Protein AF-0000000078999888 (afdb_homodimer)

Secondary structure (DSSP, 8-state):
---PPEEEEEE-S-HHHHHHHHHHHHHSTTEEEEEEESSHHHHHHHHHHH--SEEEE-SEETTEEGGGGGGSHHHHTTT-EEEEEES--BHHHHHHHHHTT-SEEEESS--HHHHHHHHHHHHHHHHHHHH-SB--HHHHHHHHHHHH--------STT--HHHHHHHHHHHHHTTT-EEEHHHHHHHH---HHHHHHHHHHHHHTTSEEEEEE--SSS--EEEEEEPP--/---PPEEEEEE-S-HHHHHHHHHHHHHSTTEEEEEEESSHHHHHHHHHHH--SEEEE-SEETTEEGGGGGGSHHHHTTT-EEEEEES--BHHHHHHHHHTT-SEEEESS--HHHHHHHHHHHHHHHHHHHH-SB--HHHHHHHHHHHH--------STT--HHHHHHHHHHHHHTTT-EEEHHHHHHHH---HHHHHHHHHHHHHTTSEEEEEE--SSS--EEEEEEPP--

Radius of gyration: 27.29 Å; Cα contacts (8 Å, |Δi|>4): 778; chains: 2; bounding box: 51×102×69 Å

Sequence (462 aa):
MSPEMTDVLIVEDENQLAALHAEMVKQHPHLRLVGMAATLADAERQIREKRPHLVLLDNYLPDGKGITLTESLTLKNSACSVIFITAASDMDTCSQAIRNGAFDYLLKPVSWKRLSHSLERFVQFREQQRVWKIVDQQNVDSLYQLQARSFRPDSGAKGIEENTLTLVQRLFVESREQIFSVDDVVSATGLSKTTTRRYLEHCVESGFLTVEMLYGKIGHPRRLYRRAEEAMSPEMTDVLIVEDENQLAALHAEMVKQHPHLRLVGMAATLADAERQIREKRPHLVLLDNYLPDGKGITLTESLTLKNSACSVIFITAASDMDTCSQAIRNGAFDYLLKPVSWKRLSHSLERFVQFREQQRVWKIVDQQNVDSLYQLQARSFRPDSGAKGIEENTLTLVQRLFVESREQIFSVDDVVSATGLSKTTTRRYLEHCVESGFLTVEMLYGKIGHPRRLYRRAEEA

Organism: Cronobacter sakazakii (strain ATCC BAA-894) (NCBI:txid290339)

Structure (mmCIF, N/CA/C/O backbone):
data_AF-0000000078999888-model_v1
#
loop_
_entity.id
_entity.type
_entity.pdbx_description
1 polymer 'Transcriptional regulatory protein'
#
loop_
_atom_site.group_PDB
_atom_site.id
_atom_site.type_symbol
_atom_site.label_atom_id
_atom_site.label_alt_id
_atom_site.label_comp_id
_atom_site.label_asym_id
_atom_site.label_entity_id
_atom_site.label_seq_id
_atom_site.pdbx_PDB_ins_code
_atom_site.Cartn_x
_atom_site.Cartn_y
_atom_site.Cartn_z
_atom_site.occupancy
_atom_site.B_iso_or_equiv
_atom_site.auth_seq_id
_atom_site.auth_comp_id
_atom_site.auth_asym_id
_atom_site.auth_atom_id
_atom_site.pdbx_PDB_model_num
ATOM 1 N N . MET A 1 1 ? 25.75 -3.992 -9.25 1 45.53 1 MET A N 1
ATOM 2 C CA . MET A 1 1 ? 25.594 -4.988 -8.188 1 45.53 1 MET A CA 1
ATOM 3 C C . MET A 1 1 ? 24.688 -6.129 -8.648 1 45.53 1 MET A C 1
ATOM 5 O O . MET A 1 1 ? 23.781 -5.922 -9.461 1 45.53 1 MET A O 1
ATOM 9 N N . SER A 1 2 ? 25.062 -7.266 -8.688 1 52.34 2 SER A N 1
ATOM 10 C CA . SER A 1 2 ? 24.344 -8.422 -9.219 1 52.34 2 SER A CA 1
ATOM 11 C C . SER A 1 2 ? 22.922 -8.5 -8.641 1 52.34 2 SER A C 1
ATOM 13 O O . SER A 1 2 ? 22.719 -8.258 -7.453 1 52.34 2 SER A O 1
ATOM 15 N N . PRO A 1 3 ? 21.906 -8.43 -9.508 1 62.25 3 PRO A N 1
ATOM 16 C CA . PRO A 1 3 ? 20.547 -8.5 -8.984 1 62.25 3 PRO A CA 1
ATOM 17 C C . PRO A 1 3 ? 20.344 -9.641 -7.988 1 62.25 3 PRO A C 1
ATOM 19 O O . PRO A 1 3 ? 20.812 -10.758 -8.219 1 62.25 3 PRO A O 1
ATOM 22 N N . GLU A 1 4 ? 20.281 -9.32 -6.75 1 80.06 4 GLU A N 1
ATOM 23 C CA . GLU A 1 4 ? 20.094 -10.328 -5.711 1 80.06 4 GLU A CA 1
ATOM 24 C C . GLU A 1 4 ? 18.766 -11.07 -5.895 1 80.06 4 GLU A C 1
ATOM 26 O O . GLU A 1 4 ? 17.781 -10.492 -6.379 1 80.06 4 GLU A O 1
ATOM 31 N N . MET A 1 5 ? 18.891 -12.391 -5.785 1 91.31 5 MET A N 1
ATOM 32 C CA . MET A 1 5 ? 17.719 -13.242 -5.902 1 91.31 5 MET A CA 1
ATOM 33 C C . MET A 1 5 ? 16.688 -12.914 -4.82 1 91.31 5 MET A C 1
ATOM 35 O O . MET A 1 5 ? 17.062 -12.523 -3.709 1 91.31 5 MET A O 1
ATOM 39 N N . THR A 1 6 ? 15.492 -12.938 -5.195 1 95.69 6 THR A N 1
ATOM 40 C CA . THR A 1 6 ? 14.383 -12.773 -4.27 1 95.69 6 THR A CA 1
ATOM 41 C C . THR A 1 6 ? 13.797 -14.125 -3.881 1 95.69 6 THR A C 1
ATOM 43 O O . THR A 1 6 ? 13.32 -14.875 -4.738 1 95.69 6 THR A O 1
ATOM 46 N N . ASP A 1 7 ? 13.891 -14.414 -2.619 1 97.25 7 ASP A N 1
ATOM 47 C CA . ASP A 1 7 ? 13.383 -15.688 -2.113 1 97.25 7 ASP A CA 1
ATOM 48 C C . ASP A 1 7 ? 11.867 -15.648 -1.95 1 97.25 7 ASP A C 1
ATOM 50 O O . ASP A 1 7 ? 11.328 -14.758 -1.28 1 97.25 7 ASP A O 1
ATOM 54 N N . VAL A 1 8 ? 11.195 -16.703 -2.543 1 98.25 8 VAL A N 1
ATOM 55 C CA . VAL A 1 8 ? 9.734 -16.734 -2.555 1 98.25 8 VAL A CA 1
ATOM 56 C C . VAL A 1 8 ? 9.227 -18.016 -1.897 1 98.25 8 VAL A C 1
ATOM 58 O O . VAL A 1 8 ? 9.75 -19.094 -2.16 1 98.25 8 VAL A O 1
ATOM 61 N N . LEU A 1 9 ? 8.297 -17.859 -1.015 1 98.5 9 LEU A N 1
ATOM 62 C CA . LEU A 1 9 ? 7.559 -18.984 -0.431 1 98.5 9 LEU A CA 1
ATOM 63 C C . LEU A 1 9 ? 6.121 -19 -0.931 1 98.5 9 LEU A C 1
ATOM 65 O O . LEU A 1 9 ? 5.469 -17.953 -0.993 1 98.5 9 LEU A O 1
ATOM 69 N N . ILE A 1 10 ? 5.648 -20.188 -1.325 1 98.5 10 ILE A N 1
ATOM 70 C CA . ILE A 1 10 ? 4.273 -20.312 -1.79 1 98.5 10 ILE A CA 1
ATOM 71 C C . ILE A 1 10 ? 3.438 -21.016 -0.723 1 98.5 10 ILE A C 1
ATOM 73 O O . ILE A 1 10 ? 3.816 -22.078 -0.228 1 98.5 10 ILE A O 1
ATOM 77 N N . VAL A 1 11 ? 2.324 -20.391 -0.335 1 98.5 11 VAL A N 1
ATOM 78 C CA . VAL A 1 11 ? 1.384 -20.969 0.619 1 98.5 11 VAL A CA 1
ATOM 79 C C . VAL A 1 11 ? 0.045 -21.234 -0.068 1 98.5 11 VAL A C 1
ATOM 81 O O . VAL A 1 11 ? -0.74 -20.312 -0.284 1 98.5 11 VAL A O 1
ATOM 84 N N . GLU A 1 12 ? -0.194 -22.484 -0.39 1 97.5 12 GLU A N 1
ATOM 85 C CA . GLU A 1 12 ? -1.315 -22.953 -1.203 1 97.5 12 GLU A CA 1
ATOM 86 C C . GLU A 1 12 ? -1.628 -24.422 -0.929 1 97.5 12 GLU A C 1
ATOM 88 O O . GLU A 1 12 ? -0.739 -25.266 -0.996 1 97.5 12 GLU A O 1
ATOM 93 N N . ASP A 1 13 ? -2.887 -24.641 -0.608 1 96.62 13 ASP A N 1
ATOM 94 C CA . ASP A 1 13 ? -3.205 -26 -0.223 1 96.62 13 ASP A CA 1
ATOM 95 C C . ASP A 1 13 ? -3.592 -26.844 -1.44 1 96.62 13 ASP A C 1
ATOM 97 O O . ASP A 1 13 ? -3.578 -28.078 -1.385 1 96.62 13 ASP A O 1
ATOM 101 N N . GLU A 1 14 ? -3.986 -26.219 -2.502 1 91.69 14 GLU A N 1
ATOM 102 C CA . GLU A 1 14 ? -4.277 -26.953 -3.732 1 91.69 14 GLU A CA 1
ATOM 103 C C . GLU A 1 14 ? -3.004 -27.234 -4.52 1 91.69 14 GLU A C 1
ATOM 105 O O . GLU A 1 14 ? -2.42 -26.328 -5.117 1 91.69 14 GLU A O 1
ATOM 110 N N . ASN A 1 15 ? -2.652 -28.438 -4.598 1 90.25 15 ASN A N 1
ATOM 111 C CA . ASN A 1 15 ? -1.364 -28.859 -5.133 1 90.25 15 ASN A CA 1
ATOM 112 C C . ASN A 1 15 ? -1.168 -28.391 -6.57 1 90.25 15 ASN A C 1
ATOM 114 O O . ASN A 1 15 ? -0.087 -27.922 -6.934 1 90.25 15 ASN A O 1
ATOM 118 N N . GLN A 1 16 ? -2.209 -28.562 -7.336 1 81.62 16 GLN A N 1
ATOM 119 C CA . GLN A 1 16 ? -2.105 -28.188 -8.742 1 81.62 16 GLN A CA 1
ATOM 120 C C . GLN A 1 16 ? -1.847 -26.703 -8.891 1 81.62 16 GLN A C 1
ATOM 122 O O . GLN A 1 16 ? -1.017 -26.281 -9.703 1 81.62 16 GLN A O 1
ATOM 127 N N . LEU A 1 17 ? -2.51 -25.953 -8.125 1 85.69 17 LEU A N 1
ATOM 128 C CA . LEU A 1 17 ? -2.336 -24.516 -8.172 1 85.69 17 LEU A CA 1
ATOM 129 C C . LEU A 1 17 ? -0.966 -24.109 -7.637 1 85.69 17 LEU A C 1
ATOM 131 O O . LEU A 1 17 ? -0.301 -23.234 -8.203 1 85.69 17 LEU A O 1
ATOM 135 N N . ALA A 1 18 ? -0.546 -24.688 -6.543 1 92.88 18 ALA A N 1
ATOM 136 C CA . ALA A 1 18 ? 0.777 -24.438 -5.977 1 92.88 18 ALA A CA 1
ATOM 137 C C . ALA A 1 18 ? 1.872 -24.703 -7.008 1 92.88 18 ALA A C 1
ATOM 139 O O . ALA A 1 18 ? 2.811 -23.906 -7.137 1 92.88 18 ALA A O 1
ATOM 140 N N . ALA A 1 19 ? 1.682 -25.766 -7.723 1 88.25 19 ALA A N 1
ATOM 141 C CA . ALA A 1 19 ? 2.664 -26.141 -8.734 1 88.25 19 ALA A CA 1
ATOM 142 C C . ALA A 1 19 ? 2.703 -25.125 -9.867 1 88.25 19 ALA A C 1
ATOM 144 O O . ALA A 1 19 ? 3.775 -24.812 -10.398 1 88.25 19 ALA A O 1
ATOM 145 N N . LEU A 1 20 ? 1.54 -24.688 -10.25 1 82.06 20 LEU A N 1
ATOM 146 C CA . LEU A 1 20 ? 1.454 -23.672 -11.289 1 82.06 20 LEU A CA 1
ATOM 147 C C . LEU A 1 20 ? 2.186 -22.406 -10.867 1 82.06 20 LEU A C 1
ATOM 149 O O . LEU A 1 20 ? 2.969 -21.844 -11.633 1 82.06 20 LEU A O 1
ATOM 153 N N . HIS A 1 21 ? 2.006 -21.953 -9.625 1 92 21 HIS A N 1
ATOM 154 C CA . HIS A 1 21 ? 2.682 -20.766 -9.109 1 92 21 HIS A CA 1
ATOM 155 C C . HIS A 1 21 ? 4.188 -20.984 -9.016 1 92 21 HIS A C 1
ATOM 157 O O . HIS A 1 21 ? 4.973 -20.094 -9.312 1 92 21 HIS A O 1
ATOM 163 N N . ALA A 1 22 ? 4.48 -22.156 -8.594 1 92.94 22 ALA A N 1
ATOM 164 C CA . ALA A 1 22 ? 5.891 -22.516 -8.484 1 92.94 22 ALA A CA 1
ATOM 165 C C . ALA A 1 22 ? 6.598 -22.391 -9.836 1 92.94 22 ALA A C 1
ATOM 167 O O . ALA A 1 22 ? 7.715 -21.875 -9.914 1 92.94 22 ALA A O 1
ATOM 168 N N . GLU A 1 23 ? 5.941 -22.828 -10.812 1 84.5 23 GLU A N 1
ATOM 169 C CA . GLU A 1 23 ? 6.504 -22.75 -12.156 1 84.5 23 GLU A CA 1
ATOM 170 C C . GLU A 1 23 ? 6.738 -21.297 -12.57 1 84.5 23 GLU A C 1
ATOM 172 O O . GLU A 1 23 ? 7.77 -20.969 -13.164 1 84.5 23 GLU A O 1
ATOM 177 N N . MET A 1 24 ? 5.844 -20.562 -12.234 1 83.25 24 MET A N 1
ATOM 178 C CA . MET A 1 24 ? 5.949 -19.141 -12.578 1 83.25 24 MET A CA 1
ATOM 179 C C . MET A 1 24 ? 7.117 -18.484 -11.844 1 83.25 24 MET A C 1
ATOM 181 O O . MET A 1 24 ? 7.859 -17.703 -12.43 1 83.25 24 MET A O 1
ATOM 185 N N . VAL A 1 25 ? 7.277 -18.797 -10.609 1 92.69 25 VAL A N 1
ATOM 186 C CA . VAL A 1 25 ? 8.375 -18.281 -9.805 1 92.69 25 VAL A CA 1
ATOM 187 C C . VAL A 1 25 ? 9.711 -18.734 -10.375 1 92.69 25 VAL A C 1
ATOM 189 O O . VAL A 1 25 ? 10.633 -17.938 -10.539 1 92.69 25 VAL A O 1
ATOM 192 N N . LYS A 1 26 ? 9.734 -19.969 -10.75 1 88.81 26 LYS A N 1
ATOM 193 C CA . LYS A 1 26 ? 10.969 -20.578 -11.227 1 88.81 26 LYS A CA 1
ATOM 194 C C . LYS A 1 26 ? 11.383 -20 -12.578 1 88.81 26 LYS A C 1
ATOM 196 O O . LYS A 1 26 ? 12.57 -19.938 -12.891 1 88.81 26 LYS A O 1
ATOM 201 N N . GLN A 1 27 ? 10.461 -19.531 -13.289 1 80.44 27 GLN A N 1
ATOM 202 C CA . GLN A 1 27 ? 10.734 -19.016 -14.625 1 80.44 27 GLN A CA 1
ATOM 203 C C . GLN A 1 27 ? 11.266 -17.594 -14.57 1 80.44 27 GLN A C 1
ATOM 205 O O . GLN A 1 27 ? 11.828 -17.094 -15.547 1 80.44 27 GLN A O 1
ATOM 210 N N . HIS A 1 28 ? 11.055 -17 -13.508 1 83.94 28 HIS A N 1
ATOM 211 C CA . HIS A 1 28 ? 11.531 -15.625 -13.375 1 83.94 28 HIS A CA 1
ATOM 212 C C . HIS A 1 28 ? 13.016 -15.594 -13 1 83.94 28 HIS A C 1
ATOM 214 O O . HIS A 1 28 ? 13.43 -16.25 -12.039 1 83.94 28 HIS A O 1
ATOM 220 N N . PRO A 1 29 ? 13.766 -14.828 -13.719 1 84.44 29 PRO A N 1
ATOM 221 C CA . PRO A 1 29 ? 15.219 -14.867 -13.555 1 84.44 29 PRO A CA 1
ATOM 222 C C . PRO A 1 29 ? 15.68 -14.344 -12.195 1 84.44 29 PRO A C 1
ATOM 224 O O . PRO A 1 29 ? 16.781 -14.664 -11.742 1 84.44 29 PRO A O 1
ATOM 227 N N . HIS A 1 30 ? 14.93 -13.625 -11.531 1 91.69 30 HIS A N 1
ATOM 228 C CA . HIS A 1 30 ? 15.375 -12.992 -10.297 1 91.69 30 HIS A CA 1
ATOM 229 C C . HIS A 1 30 ? 14.617 -13.539 -9.086 1 91.69 30 HIS A C 1
ATOM 231 O O . HIS A 1 30 ? 14.648 -12.938 -8.008 1 91.69 30 HIS A O 1
ATOM 237 N N . LEU A 1 31 ? 13.914 -14.57 -9.266 1 95.38 31 LEU A N 1
ATOM 238 C CA . LEU A 1 31 ? 13.18 -15.188 -8.164 1 95.38 31 LEU A CA 1
ATOM 239 C C . LEU A 1 31 ? 13.711 -16.594 -7.883 1 95.38 31 LEU A C 1
ATOM 241 O O . LEU A 1 31 ? 14.164 -17.281 -8.797 1 95.38 31 LEU A O 1
ATOM 245 N N . ARG A 1 32 ? 13.664 -16.953 -6.648 1 96.88 32 ARG A N 1
ATOM 246 C CA . ARG A 1 32 ? 14.023 -18.297 -6.203 1 96.88 32 ARG A CA 1
ATOM 247 C C . ARG A 1 32 ? 12.945 -18.859 -5.289 1 96.88 32 ARG A C 1
ATOM 249 O O . ARG A 1 32 ? 12.586 -18.25 -4.285 1 96.88 32 ARG A O 1
ATOM 256 N N . LEU A 1 33 ? 12.477 -20.031 -5.699 1 97.5 33 LEU A N 1
ATOM 257 C CA . LEU A 1 33 ? 11.5 -20.719 -4.855 1 97.5 33 LEU A CA 1
ATOM 258 C C . LEU A 1 33 ? 12.188 -21.406 -3.68 1 97.5 33 LEU A C 1
ATOM 260 O O . LEU A 1 33 ? 13.031 -22.281 -3.873 1 97.5 33 LEU A O 1
ATOM 264 N N . VAL A 1 34 ? 11.805 -21.031 -2.459 1 97.88 34 VAL A N 1
ATOM 26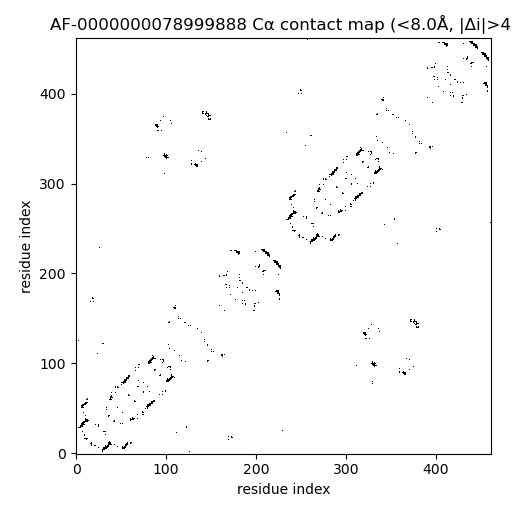5 C CA . VAL A 1 34 ? 12.539 -21.562 -1.318 1 97.88 34 VAL A CA 1
ATOM 266 C C . VAL A 1 34 ? 11.68 -22.578 -0.58 1 97.88 34 VAL A C 1
ATOM 268 O O . VAL A 1 34 ? 12.164 -23.281 0.312 1 97.88 34 VAL A O 1
ATOM 271 N N . GLY A 1 35 ? 10.391 -22.625 -0.96 1 97.75 35 GLY A N 1
ATOM 272 C CA . GLY A 1 35 ? 9.531 -23.625 -0.329 1 97.75 35 GLY A CA 1
ATOM 273 C C . GLY A 1 35 ? 8.07 -23.469 -0.707 1 97.75 35 GLY A C 1
ATOM 274 O O . GLY A 1 35 ? 7.684 -22.484 -1.34 1 97.75 35 GLY A O 1
ATOM 275 N N . MET A 1 36 ? 7.312 -24.5 -0.334 1 98.12 36 MET A N 1
ATOM 276 C CA . MET A 1 36 ? 5.859 -24.516 -0.473 1 98.12 36 MET A CA 1
ATOM 277 C C . MET A 1 36 ? 5.199 -25.031 0.798 1 98.12 36 MET A C 1
ATOM 279 O O . MET A 1 36 ? 5.707 -25.953 1.434 1 98.12 36 MET A O 1
ATOM 283 N N . ALA A 1 37 ? 4.168 -24.375 1.214 1 98.31 37 ALA A N 1
ATOM 284 C CA . ALA A 1 37 ? 3.393 -24.781 2.385 1 98.31 37 ALA A CA 1
ATOM 285 C C . ALA A 1 37 ? 1.915 -24.938 2.037 1 98.31 37 ALA A C 1
ATOM 287 O O . ALA A 1 37 ? 1.38 -24.188 1.216 1 98.31 37 ALA A O 1
ATOM 288 N N . ALA A 1 38 ? 1.242 -25.875 2.691 1 97.88 38 ALA A N 1
ATOM 289 C CA . ALA A 1 38 ? -0.17 -26.141 2.418 1 97.88 38 ALA A CA 1
ATOM 290 C C . ALA A 1 38 ? -1.042 -25.703 3.594 1 97.88 38 ALA A C 1
ATOM 292 O O . ALA A 1 38 ? -2.27 -25.797 3.533 1 97.88 38 ALA A O 1
ATOM 293 N N . THR A 1 39 ? -0.399 -25.266 4.711 1 97.94 39 THR A N 1
ATOM 294 C CA . THR A 1 39 ? -1.108 -24.844 5.91 1 97.94 39 THR A CA 1
ATOM 295 C C . THR A 1 39 ? -0.462 -23.594 6.5 1 97.94 39 THR A C 1
ATOM 297 O O . THR A 1 39 ? 0.682 -23.266 6.18 1 97.94 39 THR A O 1
ATOM 300 N N . LEU A 1 40 ? -1.214 -22.875 7.387 1 97.25 40 LEU A N 1
ATOM 301 C CA . LEU A 1 40 ? -0.69 -21.703 8.07 1 97.25 40 LEU A CA 1
ATOM 302 C C . LEU A 1 40 ? 0.47 -22.078 8.984 1 97.25 40 LEU A C 1
ATOM 304 O O . LEU A 1 40 ? 1.481 -21.375 9.039 1 97.25 40 LEU A O 1
ATOM 308 N N . ALA A 1 41 ? 0.271 -23.141 9.648 1 97.12 41 ALA A N 1
ATOM 309 C CA . ALA A 1 41 ? 1.294 -23.609 10.586 1 97.12 41 ALA A CA 1
ATOM 310 C C . ALA A 1 41 ? 2.607 -23.891 9.867 1 97.12 41 ALA A C 1
ATOM 312 O O . ALA A 1 41 ? 3.676 -23.469 10.312 1 97.12 41 ALA A O 1
ATOM 313 N N . ASP A 1 42 ? 2.488 -24.609 8.781 1 97.81 42 ASP A N 1
ATOM 314 C CA . ASP A 1 42 ? 3.676 -24.922 7.992 1 97.81 42 ASP A CA 1
ATOM 315 C C . ASP A 1 42 ? 4.289 -23.641 7.41 1 97.81 42 ASP A C 1
ATOM 317 O O . ASP A 1 42 ? 5.516 -23.5 7.363 1 97.81 42 ASP A O 1
ATOM 321 N N . ALA A 1 43 ? 3.434 -22.734 6.934 1 97.62 43 ALA A N 1
ATOM 322 C CA . ALA A 1 43 ? 3.9 -21.453 6.398 1 97.62 43 ALA A CA 1
ATOM 323 C C . ALA A 1 43 ? 4.688 -20.688 7.449 1 97.62 43 ALA A C 1
ATOM 325 O O . ALA A 1 43 ? 5.781 -20.188 7.172 1 97.62 43 ALA A O 1
ATOM 326 N N . GLU A 1 44 ? 4.164 -20.562 8.672 1 96.44 44 GLU A N 1
ATOM 327 C CA . GLU A 1 44 ? 4.82 -19.828 9.75 1 96.44 44 GLU A CA 1
ATOM 328 C C . GLU A 1 44 ? 6.188 -20.422 10.07 1 96.44 44 GLU A C 1
ATOM 330 O O . GLU A 1 44 ? 7.16 -19.703 10.266 1 96.44 44 GLU A O 1
ATOM 335 N N . ARG A 1 45 ? 6.168 -21.734 10.133 1 96.81 45 ARG A N 1
ATOM 336 C CA . ARG A 1 45 ? 7.426 -22.438 10.391 1 96.81 45 ARG A CA 1
ATOM 337 C C . ARG A 1 45 ? 8.461 -22.109 9.32 1 96.81 45 ARG A C 1
ATOM 339 O O . ARG A 1 45 ? 9.602 -21.766 9.641 1 96.81 45 ARG A O 1
ATOM 346 N N . GLN A 1 46 ? 8.094 -22.188 8.125 1 97.56 46 GLN A N 1
ATOM 347 C CA . GLN A 1 46 ? 9.023 -21.984 7.023 1 97.56 46 GLN A CA 1
ATOM 348 C C . GLN A 1 46 ? 9.469 -20.531 6.945 1 97.56 46 GLN A C 1
ATOM 350 O O . GLN A 1 46 ? 10.609 -20.234 6.574 1 97.56 46 GLN A O 1
ATOM 355 N N . ILE A 1 47 ? 8.586 -19.594 7.258 1 96.44 47 ILE A N 1
ATOM 356 C CA . ILE A 1 47 ? 8.938 -18.188 7.262 1 96.44 47 ILE A CA 1
ATOM 357 C C . ILE A 1 47 ? 10.031 -17.922 8.297 1 96.44 47 ILE A C 1
ATOM 359 O O . ILE A 1 47 ? 10.992 -17.203 8.039 1 96.44 47 ILE A O 1
ATOM 363 N N . ARG A 1 48 ? 9.852 -18.547 9.43 1 94.69 48 ARG A N 1
ATOM 364 C CA . ARG A 1 48 ? 10.836 -18.391 10.492 1 94.69 48 ARG A CA 1
ATOM 365 C C . ARG A 1 48 ? 12.18 -18.984 10.086 1 94.69 48 ARG A C 1
ATOM 367 O O . ARG A 1 48 ? 13.234 -18.391 10.352 1 94.69 48 ARG A O 1
ATOM 374 N N . GLU A 1 49 ? 12.148 -20.078 9.422 1 95.62 49 GLU A N 1
ATOM 375 C CA . GLU A 1 49 ? 13.352 -20.828 9.102 1 95.62 49 GLU A CA 1
ATOM 376 C C . GLU A 1 49 ? 14.055 -20.266 7.879 1 95.62 49 GLU A C 1
ATOM 378 O O . GLU A 1 49 ? 15.281 -20.141 7.863 1 95.62 49 GLU A O 1
ATOM 383 N N . LYS A 1 50 ? 13.289 -19.938 6.891 1 96.56 50 LYS A N 1
ATOM 384 C CA . LYS A 1 50 ? 13.875 -19.641 5.586 1 96.56 50 LYS A CA 1
ATOM 385 C C . LYS A 1 50 ? 13.93 -18.141 5.34 1 96.56 50 LYS A C 1
ATOM 387 O O . LYS A 1 50 ? 14.641 -17.672 4.445 1 96.56 50 LYS A O 1
ATOM 392 N N . ARG A 1 51 ? 13.148 -17.375 6 1 94.62 51 ARG A N 1
ATOM 393 C CA . ARG A 1 51 ? 13.102 -15.922 5.922 1 94.62 51 ARG A CA 1
ATOM 394 C C . ARG A 1 51 ? 12.938 -15.453 4.48 1 94.62 51 ARG A C 1
ATOM 396 O O . ARG A 1 51 ? 13.75 -14.664 3.982 1 94.62 51 ARG A O 1
ATOM 403 N N . PRO A 1 52 ? 11.898 -15.922 3.82 1 97.06 52 PRO A N 1
ATOM 404 C CA . PRO A 1 52 ? 11.672 -15.469 2.445 1 97.06 52 PRO A CA 1
ATOM 405 C C . PRO A 1 52 ? 11.438 -13.969 2.348 1 97.06 52 PRO A C 1
ATOM 407 O O . PRO A 1 52 ? 11.125 -13.32 3.352 1 97.06 52 PRO A O 1
ATOM 410 N N . HIS A 1 53 ? 11.664 -13.453 1.157 1 95.88 53 HIS A N 1
ATOM 411 C CA . HIS A 1 53 ? 11.398 -12.039 0.911 1 95.88 53 HIS A CA 1
ATOM 412 C C . HIS A 1 53 ? 9.938 -11.812 0.54 1 95.88 53 HIS A C 1
ATOM 414 O O . HIS A 1 53 ? 9.398 -10.727 0.758 1 95.88 53 HIS A O 1
ATOM 420 N N . LEU A 1 54 ? 9.336 -12.828 -0.013 1 97.25 54 LEU A N 1
ATOM 421 C CA . LEU A 1 54 ? 7.965 -12.742 -0.516 1 97.25 54 LEU A CA 1
ATOM 422 C C . LEU A 1 54 ? 7.207 -14.039 -0.262 1 97.25 54 LEU A C 1
ATOM 424 O O . LEU A 1 54 ? 7.746 -15.125 -0.466 1 97.25 54 LEU A O 1
ATOM 428 N N . VAL A 1 55 ? 5.996 -13.875 0.151 1 98 55 VAL A N 1
ATOM 429 C CA . VAL A 1 55 ? 5.082 -15.008 0.276 1 98 55 VAL A CA 1
ATOM 430 C C . VAL A 1 55 ? 3.906 -14.828 -0.685 1 98 55 VAL A C 1
ATOM 432 O O . VAL A 1 55 ? 3.27 -13.773 -0.709 1 98 55 VAL A O 1
ATOM 435 N N . LEU A 1 56 ? 3.717 -15.789 -1.582 1 98.44 56 LEU A N 1
ATOM 436 C CA . LEU A 1 56 ? 2.451 -15.906 -2.297 1 98.44 56 LEU A CA 1
ATOM 437 C C . LEU A 1 56 ? 1.43 -16.672 -1.463 1 98.44 56 LEU A C 1
ATOM 439 O O . LEU A 1 56 ? 1.615 -17.859 -1.182 1 98.44 56 LEU A O 1
ATOM 443 N N . LEU A 1 57 ? 0.365 -15.984 -1.118 1 98.31 57 LEU A N 1
ATOM 444 C CA . LEU A 1 57 ? -0.46 -16.484 -0.021 1 98.31 57 LEU A CA 1
ATOM 445 C C . LEU A 1 57 ? -1.911 -16.641 -0.463 1 98.31 57 LEU A C 1
ATOM 447 O O . LEU A 1 57 ? -2.545 -15.68 -0.896 1 98.31 57 LEU A O 1
ATOM 451 N N . ASP A 1 58 ? -2.404 -17.891 -0.369 1 97.56 58 ASP A N 1
ATOM 452 C CA . ASP A 1 58 ? -3.844 -18.109 -0.445 1 97.56 58 ASP A CA 1
ATOM 453 C C . ASP A 1 58 ? -4.527 -17.75 0.871 1 97.56 58 ASP A C 1
ATOM 455 O O . ASP A 1 58 ? -3.979 -17.984 1.948 1 97.56 58 ASP A O 1
ATOM 459 N N . ASN A 1 59 ? -5.719 -17.188 0.763 1 97.56 59 ASN A N 1
ATOM 460 C CA . ASN A 1 59 ? -6.434 -16.797 1.974 1 97.56 59 ASN A CA 1
ATOM 461 C C . ASN A 1 59 ? -7.16 -17.969 2.6 1 97.56 59 ASN A C 1
ATOM 463 O O . ASN A 1 59 ? -7.379 -18 3.812 1 97.56 59 ASN A O 1
ATOM 467 N N . TYR A 1 60 ? -7.582 -18.859 1.769 1 96.62 60 TYR A N 1
ATOM 468 C CA . TYR A 1 60 ? -8.336 -20 2.279 1 96.62 60 TYR A CA 1
ATOM 469 C C . TYR A 1 60 ? -7.438 -21.219 2.404 1 96.62 60 TYR A C 1
ATOM 471 O O . TYR A 1 60 ? -7.039 -21.812 1.396 1 96.62 60 TYR A O 1
ATOM 479 N N . LEU A 1 61 ? -7.176 -21.578 3.59 1 97.75 61 LEU A N 1
ATOM 480 C CA . LEU A 1 61 ? -6.359 -22.734 3.926 1 97.75 61 LEU A CA 1
ATOM 481 C C . LEU A 1 61 ? -7.102 -23.672 4.879 1 97.75 61 LEU A C 1
ATOM 483 O O . LEU A 1 61 ? -8.055 -23.25 5.547 1 97.75 61 LEU A O 1
ATOM 487 N N . PRO A 1 62 ? -6.723 -24.938 4.879 1 97.44 62 PRO A N 1
ATOM 488 C CA . PRO A 1 62 ? -7.477 -25.906 5.672 1 97.44 62 PRO A CA 1
ATOM 489 C C . PRO A 1 62 ? -7.441 -25.609 7.168 1 97.44 62 PRO A C 1
ATOM 491 O O . PRO A 1 62 ? -8.352 -26 7.902 1 97.44 62 PRO A O 1
ATOM 494 N N . ASP A 1 63 ? -6.426 -24.906 7.668 1 97.75 63 ASP A N 1
ATOM 495 C CA . ASP A 1 63 ? -6.285 -24.688 9.102 1 97.75 63 ASP A CA 1
ATOM 496 C C . ASP A 1 63 ? -6.539 -23.219 9.453 1 97.75 63 ASP A C 1
ATOM 498 O O . ASP A 1 63 ? -6.184 -22.766 10.539 1 97.75 63 ASP A O 1
ATOM 502 N N . GLY A 1 64 ? -7.047 -22.375 8.539 1 96.25 64 GLY A N 1
ATOM 503 C CA . GLY A 1 64 ? -7.395 -21 8.844 1 96.25 64 GLY A CA 1
ATOM 504 C C . GLY A 1 64 ? -7.312 -20.078 7.633 1 96.25 64 GLY A C 1
ATOM 505 O O . GLY A 1 64 ? -7.152 -20.547 6.504 1 96.25 64 GLY A O 1
ATOM 506 N N . LYS A 1 65 ? -7.445 -18.781 7.891 1 96.69 65 LYS A N 1
ATOM 507 C CA . LYS A 1 65 ? -7.391 -17.781 6.824 1 96.69 65 LYS A CA 1
ATOM 508 C C . LYS A 1 65 ? -5.992 -17.172 6.711 1 96.69 65 LYS A C 1
ATOM 510 O O . LYS A 1 65 ? -5.367 -16.844 7.723 1 96.69 65 LYS A O 1
ATOM 515 N N . GLY A 1 66 ? -5.527 -17.078 5.477 1 96.94 66 GLY A N 1
ATOM 516 C CA . GLY A 1 66 ? -4.199 -16.547 5.211 1 96.94 66 GLY A CA 1
ATOM 517 C C . GLY A 1 66 ? -3.996 -15.148 5.762 1 96.94 66 GLY A C 1
ATOM 518 O O . GLY A 1 66 ? -2.883 -14.781 6.148 1 96.94 66 GLY A O 1
ATOM 519 N N . ILE A 1 67 ? -5.062 -14.344 5.832 1 94.25 67 ILE A N 1
ATOM 520 C CA . ILE A 1 67 ? -5.004 -12.961 6.301 1 94.25 67 ILE A CA 1
ATOM 521 C C . ILE A 1 67 ? -4.461 -12.93 7.727 1 94.25 67 ILE A C 1
ATOM 523 O O . ILE A 1 67 ? -3.803 -11.961 8.117 1 94.25 67 ILE A O 1
ATOM 527 N N . THR A 1 68 ? -4.668 -13.93 8.516 1 92.94 68 THR A N 1
ATOM 528 C CA . THR A 1 68 ? -4.215 -13.977 9.898 1 92.94 68 THR A CA 1
ATOM 529 C C . THR A 1 68 ? -2.693 -14.062 9.969 1 92.94 68 THR A C 1
ATOM 531 O O . THR A 1 68 ? -2.082 -13.609 10.938 1 92.94 68 THR A O 1
ATOM 534 N N . LEU A 1 69 ? -2.086 -14.648 8.953 1 92.31 69 LEU A N 1
ATOM 535 C CA . LEU A 1 69 ? -0.632 -14.727 8.875 1 92.31 69 LEU A CA 1
ATOM 536 C C . LEU A 1 69 ? -0.014 -13.328 8.82 1 92.31 69 LEU A C 1
ATOM 538 O O . LEU A 1 69 ? 1.047 -13.094 9.406 1 92.31 69 LEU A O 1
ATOM 542 N N . THR A 1 70 ? -0.682 -12.367 8.117 1 89.19 70 THR A N 1
ATOM 543 C CA . THR A 1 70 ? -0.156 -11.016 7.949 1 89.19 70 THR A CA 1
ATOM 544 C C . THR A 1 70 ? -0.187 -10.25 9.266 1 89.19 70 THR A C 1
ATOM 546 O O . THR A 1 70 ? 0.458 -9.211 9.406 1 89.19 70 THR A O 1
ATOM 549 N N . GLU A 1 71 ? -0.863 -10.789 10.18 1 83.88 71 GLU A N 1
ATOM 550 C CA . GLU A 1 71 ? -0.961 -10.172 11.5 1 83.88 71 GLU A CA 1
ATOM 551 C C . GLU A 1 71 ? -0.015 -10.844 12.492 1 83.88 71 GLU A C 1
ATOM 553 O O . GLU A 1 71 ? 0.125 -10.383 13.625 1 83.88 71 GLU A O 1
ATOM 558 N N . SER A 1 72 ? 0.524 -11.852 12.031 1 85.38 72 SER A N 1
ATOM 559 C CA . SER A 1 72 ? 1.389 -12.609 12.93 1 85.38 72 SER A CA 1
ATOM 560 C C . SER A 1 72 ? 2.699 -11.875 13.188 1 85.38 72 SER A C 1
ATOM 562 O O . SER A 1 72 ? 3.182 -11.141 12.328 1 85.38 72 SER A O 1
ATOM 564 N N . LEU A 1 73 ? 3.303 -12.102 14.305 1 76.88 73 LEU A N 1
ATOM 565 C CA . LEU A 1 73 ? 4.594 -11.523 14.672 1 76.88 73 LEU A CA 1
ATOM 566 C C . LEU A 1 73 ? 5.703 -12.055 13.766 1 76.88 73 LEU A C 1
ATOM 568 O O . LEU A 1 73 ? 6.668 -11.344 13.484 1 76.88 73 LEU A O 1
ATOM 572 N N . THR A 1 74 ? 5.465 -13.266 13.391 1 81.69 74 THR A N 1
ATOM 573 C CA . THR A 1 74 ? 6.469 -13.891 12.539 1 81.69 74 THR A CA 1
ATOM 574 C C . THR A 1 74 ? 6.684 -13.078 11.266 1 81.69 74 THR A C 1
ATOM 576 O O . THR A 1 74 ? 7.82 -12.766 10.906 1 81.69 74 THR A O 1
ATOM 579 N N . LEU A 1 75 ? 5.617 -12.719 10.641 1 84.38 75 LEU A N 1
ATOM 580 C CA . LEU A 1 75 ? 5.719 -11.961 9.398 1 84.38 75 LEU A CA 1
ATOM 581 C C . LEU A 1 75 ? 6.141 -10.516 9.672 1 84.38 75 LEU A C 1
ATOM 583 O O . LEU A 1 75 ? 6.949 -9.953 8.93 1 84.38 75 LEU A O 1
ATOM 587 N N . LYS A 1 76 ? 5.633 -9.977 10.656 1 76.25 76 LYS A N 1
ATOM 588 C CA . LYS A 1 76 ? 5.898 -8.578 10.977 1 76.25 76 LYS A CA 1
ATOM 589 C C . LYS A 1 76 ? 7.375 -8.359 11.305 1 76.25 76 LYS A C 1
ATOM 591 O O . LYS A 1 76 ? 7.934 -7.305 11 1 76.25 76 LYS A O 1
ATOM 596 N N . ASN A 1 77 ? 7.879 -9.344 11.938 1 76.69 77 ASN A N 1
ATOM 597 C CA . ASN A 1 77 ? 9.281 -9.242 12.328 1 76.69 77 ASN A CA 1
ATOM 598 C C . ASN A 1 77 ? 10.211 -9.617 11.18 1 76.69 77 ASN A C 1
ATOM 600 O O . ASN A 1 77 ? 11.438 -9.539 11.32 1 76.69 77 ASN A O 1
ATOM 604 N N . SER A 1 78 ? 9.539 -9.977 10.18 1 79.75 78 SER A N 1
ATOM 605 C CA . SER A 1 78 ? 10.328 -10.344 9.008 1 79.75 78 SER A CA 1
ATOM 606 C C . SER A 1 78 ? 10.242 -9.273 7.922 1 79.75 78 SER A C 1
ATOM 608 O O . SER A 1 78 ? 9.375 -8.406 7.969 1 79.75 78 SER A O 1
ATOM 610 N N . ALA A 1 79 ? 11.203 -9.008 7.227 1 84.19 79 ALA A N 1
ATOM 611 C CA . ALA A 1 79 ? 11.141 -8.117 6.066 1 84.19 79 ALA A CA 1
ATOM 612 C C . ALA A 1 79 ? 10.477 -8.812 4.879 1 84.19 79 ALA A C 1
ATOM 614 O O . ALA A 1 79 ? 10.906 -8.648 3.734 1 84.19 79 ALA A O 1
ATOM 615 N N . CYS A 1 80 ? 9.391 -9.609 5.277 1 93.06 80 CYS A N 1
ATOM 616 C CA . CYS A 1 80 ? 8.742 -10.414 4.246 1 93.06 80 CYS A CA 1
ATOM 617 C C . CYS A 1 80 ? 7.477 -9.727 3.736 1 93.06 80 CYS A C 1
ATOM 619 O O . CYS A 1 80 ? 6.648 -9.273 4.527 1 93.06 80 CYS A O 1
ATOM 621 N N . SER A 1 81 ? 7.336 -9.602 2.447 1 95.5 81 SER A N 1
ATOM 622 C CA . SER A 1 81 ? 6.141 -9.039 1.818 1 95.5 81 SER A CA 1
ATOM 623 C C . SER A 1 81 ? 5.164 -10.141 1.413 1 95.5 81 SER A C 1
ATOM 625 O O . SER A 1 81 ? 5.516 -11.32 1.416 1 95.5 81 SER A O 1
ATOM 627 N N . VAL A 1 82 ? 3.939 -9.727 1.175 1 96.75 82 VAL A N 1
ATOM 628 C CA . VAL A 1 82 ? 2.912 -10.711 0.851 1 96.75 82 VAL A CA 1
ATOM 629 C C . VAL A 1 82 ? 2.176 -10.289 -0.418 1 96.75 82 VAL A C 1
ATOM 631 O O . VAL A 1 82 ? 1.844 -9.109 -0.589 1 96.75 82 VAL A O 1
ATOM 634 N N . 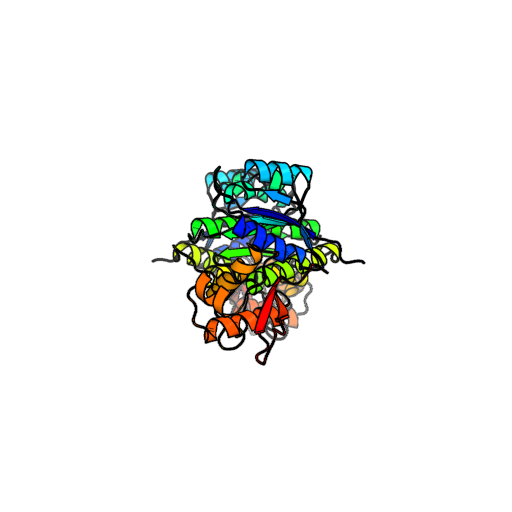ILE A 1 83 ? 1.99 -11.18 -1.284 1 97.5 83 ILE A N 1
ATOM 635 C CA . ILE A 1 83 ? 1.019 -11.086 -2.367 1 97.5 83 ILE A CA 1
ATOM 636 C C . ILE A 1 83 ? -0.078 -12.133 -2.17 1 97.5 83 ILE A C 1
ATOM 638 O O . ILE A 1 83 ? 0.2 -13.328 -2.127 1 97.5 83 ILE A O 1
ATOM 642 N N . PHE A 1 84 ? -1.279 -11.656 -2.062 1 97.44 84 PHE A N 1
ATOM 643 C CA . PHE A 1 84 ? -2.398 -12.586 -1.96 1 97.44 84 PHE A CA 1
ATOM 644 C C . PHE A 1 84 ? -2.783 -13.117 -3.334 1 97.44 84 PHE A C 1
ATOM 646 O O . PHE A 1 84 ? -2.838 -12.367 -4.309 1 97.44 84 PHE A O 1
ATOM 653 N N . ILE A 1 85 ? -2.924 -14.391 -3.48 1 96.56 85 ILE A N 1
ATOM 654 C CA . ILE A 1 85 ? -3.594 -15.062 -4.59 1 96.56 85 ILE A CA 1
ATOM 655 C C . ILE A 1 85 ? -4.77 -15.883 -4.062 1 96.56 85 ILE A C 1
ATOM 657 O O . ILE A 1 85 ? -4.574 -16.953 -3.469 1 96.56 85 ILE A O 1
ATOM 661 N N . THR A 1 86 ? -5.969 -15.383 -4.285 1 95.56 86 THR A N 1
ATOM 662 C CA . THR A 1 86 ? -7.059 -15.953 -3.494 1 95.56 86 THR A CA 1
ATOM 663 C C . THR A 1 86 ? -8.398 -15.766 -4.203 1 95.56 86 THR A C 1
ATOM 665 O O . THR A 1 86 ? -8.508 -14.953 -5.125 1 95.56 86 THR A O 1
ATOM 668 N N . ALA A 1 87 ? -9.312 -16.578 -3.795 1 91.94 87 ALA A N 1
ATOM 669 C CA . ALA A 1 87 ? -10.688 -16.438 -4.277 1 91.94 87 ALA A CA 1
ATOM 670 C C . ALA A 1 87 ? -11.469 -15.461 -3.412 1 91.94 87 ALA A C 1
ATOM 672 O O . ALA A 1 87 ? -12.625 -15.141 -3.719 1 91.94 87 ALA A O 1
ATOM 673 N N . ALA A 1 88 ? -10.914 -15.008 -2.312 1 94.12 88 ALA A N 1
ATOM 674 C CA . ALA A 1 88 ? -11.609 -14.094 -1.412 1 94.12 88 ALA A CA 1
ATOM 675 C C . ALA A 1 88 ? -11.914 -12.766 -2.104 1 94.12 88 ALA A C 1
ATOM 677 O O . ALA A 1 88 ? -11.023 -11.922 -2.26 1 94.12 88 ALA A O 1
ATOM 678 N N . SER A 1 89 ? -13.141 -12.586 -2.395 1 92.06 89 SER A N 1
ATOM 679 C CA . SER A 1 89 ? -13.516 -11.391 -3.133 1 92.06 89 SER A CA 1
ATOM 680 C C . SER A 1 89 ? -14.32 -10.43 -2.26 1 92.06 89 SER A C 1
ATOM 682 O O . SER A 1 89 ? -14.891 -9.461 -2.76 1 92.06 89 SER A O 1
ATOM 684 N N . ASP A 1 90 ? -14.398 -10.719 -0.987 1 93.69 90 ASP A N 1
ATOM 685 C CA . ASP A 1 90 ? -15.094 -9.789 -0.099 1 93.69 90 ASP A CA 1
ATOM 686 C C . ASP A 1 90 ? -14.219 -8.586 0.234 1 93.69 90 ASP A C 1
ATOM 688 O O . ASP A 1 90 ? -13.016 -8.727 0.449 1 93.69 90 ASP A O 1
ATOM 692 N N . MET A 1 91 ? -14.852 -7.469 0.312 1 91.69 91 MET A N 1
ATOM 693 C CA . MET A 1 91 ? -14.164 -6.195 0.506 1 91.69 91 MET A CA 1
ATOM 694 C C . MET A 1 91 ? -13.43 -6.168 1.845 1 91.69 91 MET A C 1
ATOM 696 O O . MET A 1 91 ? -12.328 -5.629 1.944 1 91.69 91 MET A O 1
ATOM 700 N N . ASP A 1 92 ? -14.023 -6.652 2.855 1 91.25 92 ASP A N 1
ATOM 701 C CA . ASP A 1 92 ? -13.422 -6.613 4.184 1 91.25 92 ASP A CA 1
ATOM 702 C C . ASP A 1 92 ? -12.047 -7.285 4.18 1 91.25 92 ASP A C 1
ATOM 704 O O . ASP A 1 92 ? -11.078 -6.734 4.707 1 91.25 92 ASP A O 1
ATOM 708 N N . THR A 1 93 ? -11.984 -8.414 3.537 1 93.12 93 THR A N 1
ATOM 709 C CA . THR A 1 93 ? -10.719 -9.133 3.461 1 93.12 93 THR A CA 1
ATOM 710 C C . THR A 1 93 ? -9.711 -8.367 2.611 1 93.12 93 THR A C 1
ATOM 712 O O . THR A 1 93 ? -8.555 -8.211 3.006 1 93.12 93 THR A O 1
ATOM 715 N N . CYS A 1 94 ? -10.164 -7.926 1.522 1 93 94 CYS A N 1
ATOM 716 C CA . CYS A 1 94 ? -9.305 -7.168 0.625 1 93 94 CYS A CA 1
ATOM 717 C C . CYS A 1 94 ? -8.773 -5.914 1.312 1 93 94 CYS A C 1
ATOM 719 O O . CYS A 1 94 ? -7.566 -5.652 1.292 1 93 94 CYS A O 1
ATOM 721 N N . SER A 1 95 ? -9.664 -5.195 1.935 1 91.06 95 SER A N 1
ATOM 722 C CA . SER A 1 95 ? -9.289 -3.971 2.633 1 91.06 95 SER A CA 1
ATOM 723 C C . SER A 1 95 ? -8.289 -4.25 3.748 1 91.06 95 SER A C 1
ATOM 725 O O . SER A 1 95 ? -7.328 -3.5 3.93 1 91.06 95 SER A O 1
ATOM 727 N N . GLN A 1 96 ? -8.531 -5.266 4.445 1 90.88 96 GLN A N 1
ATOM 728 C CA . GLN A 1 96 ? -7.625 -5.656 5.523 1 90.88 96 GLN A CA 1
ATOM 729 C C . GLN A 1 96 ? -6.246 -6.012 4.984 1 90.88 96 GLN A C 1
ATOM 731 O O . GLN A 1 96 ? -5.227 -5.648 5.578 1 90.88 96 GLN A O 1
ATOM 736 N N . ALA A 1 97 ? -6.234 -6.73 3.926 1 93.44 97 ALA A N 1
ATOM 737 C CA . ALA A 1 97 ? -4.969 -7.102 3.299 1 93.44 97 ALA A CA 1
ATOM 738 C C . ALA A 1 97 ? -4.152 -5.863 2.934 1 93.44 97 ALA A C 1
ATOM 740 O O . ALA A 1 97 ? -2.949 -5.805 3.199 1 93.44 97 ALA A O 1
ATOM 741 N N . ILE A 1 98 ? -4.797 -4.914 2.377 1 90.62 98 ILE A N 1
ATOM 742 C CA . ILE A 1 98 ? -4.141 -3.678 1.964 1 90.62 98 ILE A CA 1
ATOM 743 C C . ILE A 1 98 ? -3.617 -2.936 3.191 1 90.62 98 ILE A C 1
ATOM 745 O O . ILE A 1 98 ? -2.463 -2.504 3.217 1 90.62 98 ILE A O 1
ATOM 749 N N . ARG A 1 99 ? -4.438 -2.875 4.203 1 88.5 99 ARG A N 1
ATOM 750 C CA . ARG A 1 99 ? -4.055 -2.178 5.426 1 88.5 99 ARG A CA 1
ATOM 751 C C . ARG A 1 99 ? -2.889 -2.879 6.117 1 88.5 99 ARG A C 1
ATOM 753 O O . ARG A 1 99 ? -2.104 -2.24 6.82 1 88.5 99 ARG A O 1
ATOM 760 N N . ASN A 1 100 ? -2.854 -4.109 5.859 1 89.31 100 ASN A N 1
ATOM 761 C CA . ASN A 1 100 ? -1.774 -4.879 6.469 1 89.31 100 ASN A CA 1
ATOM 762 C C . ASN A 1 100 ? -0.513 -4.852 5.613 1 89.31 100 ASN A C 1
ATOM 764 O O . ASN A 1 100 ? 0.491 -5.48 5.957 1 89.31 100 ASN A O 1
ATOM 768 N N . GLY A 1 101 ? -0.611 -4.23 4.5 1 91.38 101 GLY A N 1
ATOM 769 C CA . GLY A 1 101 ? 0.6 -3.98 3.736 1 91.38 101 GLY A CA 1
ATOM 770 C C . GLY A 1 101 ? 0.814 -4.977 2.613 1 91.38 101 GLY A C 1
ATOM 771 O O . GLY A 1 101 ? 1.929 -5.121 2.105 1 91.38 101 GLY A O 1
ATOM 772 N N . ALA A 1 102 ? -0.202 -5.68 2.287 1 94.31 102 ALA A N 1
ATOM 773 C CA . ALA A 1 102 ? -0.058 -6.574 1.142 1 94.31 102 ALA A CA 1
ATOM 774 C C . ALA A 1 102 ? 0.441 -5.816 -0.086 1 94.31 102 ALA A C 1
ATOM 776 O O . ALA A 1 102 ? -0.084 -4.754 -0.424 1 94.31 102 ALA A O 1
ATOM 777 N N . PHE A 1 103 ? 1.42 -6.352 -0.698 1 95.44 103 PHE A N 1
ATOM 778 C CA . PHE A 1 103 ? 2.014 -5.711 -1.866 1 95.44 103 PHE A CA 1
ATOM 779 C C . PHE A 1 103 ? 1.036 -5.707 -3.035 1 95.44 103 PHE A C 1
ATOM 781 O O . PHE A 1 103 ? 1.016 -4.766 -3.83 1 95.44 103 PHE A O 1
ATOM 788 N N . ASP A 1 104 ? 0.328 -6.789 -3.203 1 94.94 104 ASP A N 1
ATOM 789 C CA . ASP A 1 104 ? -0.689 -6.969 -4.234 1 94.94 104 ASP A CA 1
ATOM 790 C C . ASP A 1 104 ? -1.763 -7.957 -3.783 1 94.94 104 ASP A C 1
ATOM 792 O O . ASP A 1 104 ? -1.583 -8.664 -2.789 1 94.94 104 ASP A O 1
ATOM 796 N N . TYR A 1 105 ? -2.852 -7.883 -4.426 1 95.31 105 TYR A N 1
ATOM 797 C CA . TYR A 1 105 ? -4 -8.742 -4.16 1 95.31 105 TYR A CA 1
ATOM 798 C C . TYR A 1 105 ? -4.613 -9.25 -5.461 1 95.31 105 TYR A C 1
ATOM 800 O O . TYR A 1 105 ? -5.262 -8.484 -6.184 1 95.31 105 TYR A O 1
ATOM 808 N N . LEU A 1 106 ? -4.434 -10.539 -5.711 1 94.19 106 LEU A N 1
ATOM 809 C CA . LEU A 1 106 ? -4.84 -11.148 -6.977 1 94.19 106 LEU A CA 1
ATOM 810 C C . LEU A 1 106 ? -6.02 -12.094 -6.773 1 94.19 106 LEU A C 1
ATOM 812 O O . LEU A 1 106 ? -5.918 -13.062 -6.023 1 94.19 106 LEU A O 1
ATOM 816 N N . LEU A 1 107 ? -7.031 -11.812 -7.469 1 90.69 107 LEU A N 1
ATOM 817 C CA . LEU A 1 107 ? -8.227 -12.648 -7.363 1 90.69 107 LEU A CA 1
ATOM 818 C C . LEU A 1 107 ? -8.148 -13.828 -8.336 1 90.69 107 LEU A C 1
ATOM 820 O O . LEU A 1 107 ? -7.805 -13.648 -9.508 1 90.69 107 LEU A O 1
ATOM 824 N N . LYS A 1 108 ? -8.352 -14.961 -7.773 1 85.5 108 LYS A N 1
ATOM 825 C CA . LYS A 1 108 ? -8.445 -16.141 -8.617 1 85.5 108 LYS A CA 1
ATOM 826 C C . LYS A 1 108 ? -9.703 -16.109 -9.484 1 85.5 108 LYS A C 1
ATOM 828 O O . LYS A 1 108 ? -10.75 -15.641 -9.047 1 85.5 108 LYS A O 1
ATOM 833 N N . PRO A 1 109 ? -9.664 -16.625 -10.695 1 80.38 109 PRO A N 1
ATOM 834 C CA . PRO A 1 109 ? -8.484 -17.172 -11.359 1 80.38 109 PRO A CA 1
ATOM 835 C C . PRO A 1 109 ? -7.496 -16.094 -11.805 1 80.38 109 PRO A C 1
ATOM 837 O O . PRO A 1 109 ? -7.906 -15.016 -12.242 1 80.38 109 PRO A O 1
ATOM 840 N N . VAL A 1 110 ? -6.191 -16.406 -11.617 1 82.12 110 VAL A N 1
ATOM 841 C CA . VAL A 1 110 ? -5.156 -15.438 -11.945 1 82.12 110 VAL A CA 1
ATOM 842 C C . VAL A 1 110 ? -4.434 -15.859 -13.219 1 82.12 110 VAL A C 1
ATOM 844 O O . VAL A 1 110 ? -4.008 -17 -13.352 1 82.12 110 VAL A O 1
ATOM 847 N N . SER A 1 111 ? -4.387 -14.898 -14.102 1 74.5 111 SER A N 1
ATOM 848 C CA . SER A 1 111 ? -3.65 -15.195 -15.328 1 74.5 111 SER A CA 1
ATOM 849 C C . SER A 1 111 ? -2.145 -15.188 -15.086 1 74.5 111 SER A C 1
ATOM 851 O O . SER A 1 111 ? -1.669 -14.57 -14.133 1 74.5 111 SER A O 1
ATOM 853 N N . TRP A 1 112 ? -1.445 -15.836 -15.992 1 74.06 112 TRP A N 1
ATOM 854 C CA . TRP A 1 112 ? 0.013 -15.859 -15.945 1 74.06 112 TRP A CA 1
ATOM 855 C C . TRP A 1 112 ? 0.586 -14.453 -16.062 1 74.06 112 TRP A C 1
ATOM 857 O O . TRP A 1 112 ? 1.486 -14.078 -15.305 1 74.06 112 TRP A O 1
ATOM 867 N N . LYS A 1 113 ? 0.085 -13.766 -16.969 1 75.19 113 LYS A N 1
ATOM 868 C CA . LYS A 1 113 ? 0.566 -12.414 -17.219 1 75.19 113 LYS A CA 1
ATOM 869 C C . LYS A 1 113 ? 0.391 -11.523 -15.992 1 75.19 113 LYS A C 1
ATOM 871 O O . LYS A 1 113 ? 1.296 -10.773 -15.633 1 75.19 113 LYS A O 1
ATOM 876 N N . ARG A 1 114 ? -0.731 -11.656 -15.453 1 83.25 114 ARG A N 1
ATOM 877 C CA . ARG A 1 114 ? -1.029 -10.836 -14.281 1 83.25 114 ARG A CA 1
ATOM 878 C C . ARG A 1 114 ? -0.09 -11.164 -13.125 1 83.25 114 ARG A C 1
ATOM 880 O O . ARG A 1 114 ? 0.451 -10.258 -12.484 1 83.25 114 ARG A O 1
ATOM 887 N N . LEU A 1 115 ? 0.064 -12.43 -12.867 1 89.31 115 LEU A N 1
ATOM 888 C CA . LEU A 1 115 ? 0.963 -12.828 -11.789 1 89.31 115 LEU A CA 1
ATOM 889 C C . LEU A 1 115 ? 2.402 -12.438 -12.109 1 89.31 115 LEU A C 1
ATOM 891 O O . LEU A 1 115 ? 3.119 -11.93 -11.242 1 89.31 115 LEU A O 1
ATOM 895 N N . SER A 1 116 ? 2.783 -12.664 -13.312 1 84.56 116 SER A N 1
ATOM 896 C CA . SER A 1 116 ? 4.133 -12.297 -13.734 1 84.56 116 SER A CA 1
ATOM 897 C C . SER A 1 116 ? 4.391 -10.812 -13.539 1 84.56 116 SER A C 1
ATOM 899 O O . SER A 1 116 ? 5.469 -10.414 -13.086 1 84.56 116 SER A O 1
ATOM 901 N N . HIS A 1 117 ? 3.426 -10.07 -13.875 1 84.88 117 HIS A N 1
ATOM 902 C CA . HIS A 1 117 ? 3.539 -8.625 -13.727 1 84.88 117 HIS A CA 1
ATOM 903 C C . HIS A 1 117 ? 3.717 -8.234 -12.258 1 84.88 117 HIS A C 1
ATOM 905 O O . HIS A 1 117 ? 4.555 -7.391 -11.93 1 84.88 117 HIS A O 1
ATOM 911 N N . SER A 1 118 ? 2.943 -8.797 -11.438 1 92.88 118 SER A N 1
ATOM 912 C CA . SER A 1 118 ? 3.045 -8.523 -10.008 1 92.88 118 SER A CA 1
ATOM 913 C C . SER A 1 118 ? 4.422 -8.891 -9.469 1 92.88 118 SER A C 1
ATOM 915 O O . SER A 1 118 ? 5.02 -8.133 -8.703 1 92.88 118 SER A O 1
ATOM 917 N N . LEU A 1 119 ? 4.895 -10.039 -9.883 1 93.12 119 LEU A N 1
ATOM 918 C CA . LEU A 1 119 ? 6.203 -10.516 -9.445 1 93.12 119 LEU A CA 1
ATOM 919 C C . LEU A 1 119 ? 7.309 -9.586 -9.938 1 93.12 119 LEU A C 1
ATOM 921 O O . LEU A 1 119 ? 8.242 -9.273 -9.195 1 93.12 119 LEU A O 1
ATOM 925 N N . GLU A 1 120 ? 7.184 -9.164 -11.141 1 88.38 120 GLU A N 1
ATOM 926 C CA . GLU A 1 120 ? 8.164 -8.242 -11.703 1 88.38 120 GLU A CA 1
ATOM 927 C C . GLU A 1 120 ? 8.195 -6.93 -10.93 1 88.38 120 GLU A C 1
ATOM 929 O O . GLU A 1 120 ? 9.273 -6.418 -10.609 1 88.38 120 GLU A O 1
ATOM 934 N N . ARG A 1 121 ? 7.051 -6.414 -10.656 1 90.81 121 ARG A N 1
ATOM 935 C CA . ARG A 1 121 ? 6.961 -5.18 -9.891 1 90.81 121 ARG A CA 1
ATOM 936 C C . ARG A 1 121 ? 7.59 -5.344 -8.508 1 90.81 121 ARG A C 1
ATOM 938 O O . ARG A 1 121 ? 8.234 -4.422 -8 1 90.81 121 ARG A O 1
ATOM 945 N N . PHE A 1 122 ? 7.406 -6.477 -7.961 1 94.31 122 PHE A N 1
ATOM 946 C CA . PHE A 1 122 ? 7.98 -6.715 -6.641 1 94.31 122 PHE A CA 1
ATOM 947 C C . PHE A 1 122 ? 9.5 -6.738 -6.711 1 94.31 122 PHE A C 1
ATOM 949 O O . PHE A 1 122 ? 10.18 -6.184 -5.84 1 94.31 122 PHE A O 1
ATOM 956 N N . VAL A 1 123 ? 10.008 -7.391 -7.672 1 91.62 123 VAL A N 1
ATOM 957 C CA . VAL A 1 123 ? 11.453 -7.445 -7.859 1 91.62 123 VAL A CA 1
ATOM 958 C C . VAL A 1 123 ? 12.008 -6.031 -8 1 91.62 123 VAL A C 1
ATOM 960 O O . VAL A 1 123 ? 13.031 -5.695 -7.387 1 91.62 123 VAL A O 1
ATOM 963 N N . GLN A 1 124 ? 11.344 -5.211 -8.812 1 88.38 124 GLN A N 1
ATOM 964 C CA . GLN A 1 124 ? 11.758 -3.822 -8.969 1 88.38 124 GLN A CA 1
ATOM 965 C C . GLN A 1 124 ? 11.695 -3.072 -7.645 1 88.38 124 GLN A C 1
ATOM 967 O O . GLN A 1 124 ? 12.586 -2.283 -7.328 1 88.38 124 GLN A O 1
ATOM 972 N N . PHE A 1 125 ? 10.633 -3.318 -6.965 1 91.69 125 PHE A N 1
ATOM 973 C CA . PHE A 1 125 ? 10.445 -2.711 -5.656 1 91.69 125 PHE A CA 1
ATOM 974 C C . PHE A 1 125 ? 11.625 -3.023 -4.738 1 91.69 125 PHE A C 1
ATOM 976 O O . PHE A 1 125 ? 12.195 -2.121 -4.125 1 91.69 125 PHE A O 1
ATOM 983 N N . ARG A 1 126 ? 11.969 -4.27 -4.633 1 91.44 126 ARG A N 1
ATOM 984 C CA . ARG A 1 126 ? 13.062 -4.715 -3.785 1 91.44 126 ARG A CA 1
ATOM 985 C C . ARG A 1 126 ? 14.391 -4.121 -4.25 1 91.44 126 ARG A C 1
ATOM 987 O O . ARG A 1 126 ? 15.227 -3.73 -3.43 1 91.44 126 ARG A O 1
ATOM 994 N N . GLU A 1 127 ? 14.586 -4.094 -5.504 1 87.38 127 GLU A N 1
ATOM 995 C CA . GLU A 1 127 ? 15.812 -3.531 -6.055 1 87.38 127 GLU A CA 1
ATOM 996 C C . GLU A 1 127 ? 15.953 -2.057 -5.688 1 87.38 127 GLU A C 1
ATOM 998 O O . GLU A 1 127 ? 17.047 -1.604 -5.332 1 87.38 127 GLU A O 1
ATOM 1003 N N . GLN A 1 128 ? 14.867 -1.327 -5.82 1 86.25 128 GLN A N 1
ATOM 1004 C CA . GLN A 1 128 ? 14.891 0.092 -5.48 1 86.25 128 GLN A CA 1
ATOM 1005 C C . GLN A 1 128 ? 15.211 0.298 -4 1 86.25 128 GLN A C 1
ATOM 1007 O O . GLN A 1 128 ? 15.922 1.232 -3.639 1 86.25 128 GLN A O 1
ATOM 1012 N N . GLN A 1 129 ? 14.672 -0.541 -3.217 1 88.19 129 GLN A N 1
ATOM 1013 C CA . GLN A 1 129 ? 14.938 -0.468 -1.783 1 88.19 129 GLN A CA 1
ATOM 1014 C C . GLN A 1 129 ? 16.422 -0.659 -1.483 1 88.19 129 GLN A C 1
ATOM 1016 O O . GLN A 1 129 ? 16.953 -0.077 -0.534 1 88.19 129 GLN A O 1
ATOM 1021 N N . ARG A 1 130 ? 16.984 -1.492 -2.197 1 85.81 130 ARG A N 1
ATOM 1022 C CA . ARG A 1 130 ? 18.391 -1.798 -1.98 1 85.81 130 ARG A CA 1
ATOM 1023 C C . ARG A 1 130 ? 19.281 -0.655 -2.461 1 85.81 130 ARG A C 1
ATOM 1025 O O . ARG A 1 130 ? 20.312 -0.359 -1.846 1 85.81 130 ARG A O 1
ATOM 1032 N N . VAL A 1 131 ? 18.922 -0.025 -3.496 1 83.88 131 VAL A N 1
ATOM 1033 C CA . VAL A 1 131 ? 19.75 0.977 -4.152 1 83.88 131 VAL A CA 1
ATOM 1034 C C . VAL A 1 131 ? 19.625 2.311 -3.418 1 83.88 131 VAL A C 1
ATOM 1036 O O . VAL A 1 131 ? 20.641 2.992 -3.193 1 83.88 131 VAL A O 1
ATOM 1039 N N . TRP A 1 132 ? 18.469 2.654 -3.047 1 82.56 132 TRP A N 1
ATOM 1040 C CA . TRP A 1 132 ? 18.234 3.953 -2.42 1 82.56 132 TRP A CA 1
ATOM 1041 C C . TRP A 1 132 ? 18.469 3.875 -0.913 1 82.56 132 TRP A C 1
ATOM 1043 O O . TRP A 1 132 ? 17.75 3.148 -0.212 1 82.56 132 TRP A O 1
ATOM 1053 N N . LYS A 1 133 ? 19.391 4.504 -0.485 1 84.62 133 LYS A N 1
ATOM 1054 C CA . LYS A 1 133 ? 19.594 4.57 0.958 1 84.62 133 LYS A CA 1
ATOM 1055 C C . LYS A 1 133 ? 18.812 5.727 1.577 1 84.62 133 LYS A C 1
ATOM 1057 O O . LYS A 1 133 ? 18.281 5.602 2.68 1 84.62 133 LYS A O 1
ATOM 1062 N N . ILE A 1 134 ? 18.797 6.789 0.832 1 87.81 134 ILE A N 1
ATOM 1063 C CA . ILE A 1 134 ? 18 7.965 1.191 1 87.81 134 ILE A CA 1
ATOM 1064 C C . ILE A 1 134 ? 16.969 8.242 0.107 1 87.81 134 ILE A C 1
ATOM 1066 O O . ILE A 1 134 ? 17.25 8.102 -1.085 1 87.81 134 ILE A O 1
ATOM 1070 N N . VAL A 1 135 ? 15.766 8.523 0.576 1 88.12 135 VAL A N 1
ATOM 1071 C CA . VAL A 1 135 ? 14.703 8.727 -0.398 1 88.12 135 VAL A CA 1
ATOM 1072 C C . VAL A 1 135 ? 14.172 10.156 -0.299 1 88.12 135 VAL A C 1
ATOM 1074 O O . VAL A 1 135 ? 14.18 10.75 0.78 1 88.12 135 VAL A O 1
ATOM 1077 N N . ASP A 1 136 ? 13.867 10.719 -1.438 1 86.5 136 ASP A N 1
ATOM 1078 C CA . ASP A 1 136 ? 13.039 11.922 -1.482 1 86.5 136 ASP A CA 1
ATOM 1079 C C . ASP A 1 136 ? 11.586 11.57 -1.792 1 86.5 136 ASP A C 1
ATOM 1081 O O . ASP A 1 136 ? 11.219 10.391 -1.849 1 86.5 136 ASP A O 1
ATOM 1085 N N . GLN A 1 137 ? 10.727 12.562 -1.871 1 87.38 137 GLN A N 1
ATOM 1086 C CA . GLN A 1 137 ? 9.297 12.305 -2.029 1 87.38 137 GLN A CA 1
ATOM 1087 C C . GLN A 1 137 ? 9.008 11.594 -3.348 1 87.38 137 GLN A C 1
ATOM 1089 O O . GLN A 1 137 ? 8.094 10.773 -3.428 1 87.38 137 GLN A O 1
ATOM 1094 N N . GLN A 1 138 ? 9.758 11.953 -4.344 1 80.81 138 GLN A N 1
ATOM 1095 C CA . GLN A 1 138 ? 9.578 11.305 -5.637 1 80.81 138 GLN A CA 1
ATOM 1096 C C . GLN A 1 138 ? 9.898 9.812 -5.551 1 80.81 138 GLN A C 1
ATOM 1098 O O . GLN A 1 138 ? 9.211 8.992 -6.156 1 80.81 138 GLN A O 1
ATOM 1103 N N . ASN A 1 139 ? 10.977 9.5 -4.836 1 86.69 139 ASN A N 1
ATOM 1104 C CA . ASN A 1 139 ? 11.328 8.102 -4.609 1 86.69 139 ASN A CA 1
ATOM 1105 C C . ASN A 1 139 ? 10.203 7.355 -3.893 1 86.69 139 ASN A C 1
ATOM 1107 O O . ASN A 1 139 ? 9.828 6.258 -4.305 1 86.69 139 ASN A O 1
ATOM 1111 N N . VAL A 1 140 ? 9.664 7.945 -2.916 1 90.19 140 VAL A N 1
ATOM 1112 C CA . VAL A 1 140 ? 8.586 7.355 -2.129 1 90.19 140 VAL A CA 1
ATOM 1113 C C . VAL A 1 140 ? 7.387 7.074 -3.027 1 90.19 140 VAL A C 1
ATOM 1115 O O . VAL A 1 140 ? 6.84 5.969 -3.014 1 90.19 140 VAL A O 1
ATOM 1118 N N . ASP A 1 141 ? 7.062 8.102 -3.805 1 86.75 141 ASP A N 1
ATOM 1119 C CA . ASP A 1 141 ? 5.914 7.973 -4.695 1 86.75 141 ASP A CA 1
ATOM 1120 C C . ASP A 1 141 ? 6.117 6.836 -5.691 1 86.75 141 ASP A C 1
ATOM 1122 O O . ASP A 1 141 ? 5.176 6.102 -6.008 1 86.75 141 ASP A O 1
ATOM 1126 N N . SER A 1 142 ? 7.293 6.719 -6.109 1 85.5 142 SER A N 1
ATOM 1127 C CA . SER A 1 142 ? 7.605 5.66 -7.062 1 85.5 142 SER A CA 1
ATOM 1128 C C . SER A 1 142 ? 7.406 4.281 -6.438 1 85.5 142 SER A C 1
ATOM 1130 O O . SER A 1 142 ? 6.945 3.354 -7.105 1 85.5 142 SER A O 1
ATOM 1132 N N . LEU A 1 143 ? 7.746 4.129 -5.254 1 87.81 143 LEU A N 1
ATOM 1133 C CA . LEU A 1 143 ? 7.578 2.855 -4.562 1 87.81 143 LEU A CA 1
ATOM 1134 C C . LEU A 1 143 ? 6.102 2.492 -4.449 1 87.81 143 LEU A C 1
ATOM 1136 O O . LEU A 1 143 ? 5.719 1.35 -4.707 1 87.81 143 LEU A O 1
ATOM 1140 N N . TYR A 1 144 ? 5.305 3.471 -4.102 1 87.62 144 TYR A N 1
ATOM 1141 C CA . TYR A 1 144 ? 3.867 3.236 -4.027 1 87.62 144 TYR A CA 1
ATOM 1142 C C . TYR A 1 144 ? 3.301 2.893 -5.398 1 87.62 144 TYR A C 1
ATOM 1144 O O . TYR A 1 144 ? 2.404 2.053 -5.516 1 87.62 144 TYR A O 1
ATOM 1152 N N . GLN A 1 145 ? 3.822 3.525 -6.359 1 82.5 145 GLN A N 1
ATOM 1153 C CA . GLN A 1 145 ? 3.35 3.295 -7.723 1 82.5 145 GLN A CA 1
ATOM 1154 C C . GLN A 1 145 ? 3.629 1.86 -8.164 1 82.5 145 GLN A C 1
ATOM 1156 O O . GLN A 1 145 ? 2.844 1.272 -8.914 1 82.5 145 GLN A O 1
ATOM 1161 N N . LEU A 1 146 ? 4.723 1.396 -7.754 1 82.75 146 LEU A N 1
ATOM 1162 C CA . LEU A 1 146 ? 5.055 0.016 -8.094 1 82.75 146 LEU A CA 1
ATOM 1163 C C . LEU A 1 146 ? 4.027 -0.949 -7.512 1 82.75 146 LEU A C 1
ATOM 1165 O O . LEU A 1 146 ? 3.734 -1.987 -8.109 1 82.75 146 LEU A O 1
ATOM 1169 N N . GLN A 1 147 ? 3.463 -0.635 -6.43 1 81.38 147 GLN A N 1
ATOM 1170 C CA . GLN A 1 147 ? 2.432 -1.473 -5.824 1 81.38 147 GLN A CA 1
ATOM 1171 C C . GLN A 1 147 ? 1.109 -1.345 -6.574 1 81.38 147 GLN A C 1
ATOM 1173 O O . GLN A 1 147 ? 0.325 -2.295 -6.625 1 81.38 147 GLN A O 1
ATOM 1178 N N . ALA A 1 148 ? 0.87 -0.168 -7.102 1 75.56 148 ALA A N 1
ATOM 1179 C CA . ALA A 1 148 ? -0.441 0.149 -7.66 1 75.56 148 ALA A CA 1
ATOM 1180 C C . ALA A 1 148 ? -0.473 -0.111 -9.164 1 75.56 148 ALA A C 1
ATOM 1182 O O . ALA A 1 148 ? -1.546 -0.143 -9.773 1 75.56 148 ALA A O 1
ATOM 1183 N N . ARG A 1 149 ? 0.6 -0.27 -9.797 1 61.56 149 ARG A N 1
ATOM 1184 C CA . ARG A 1 149 ? 0.582 -0.354 -11.258 1 61.56 149 ARG A CA 1
ATOM 1185 C C . ARG A 1 149 ? -0.423 -1.397 -11.734 1 61.56 149 ARG A C 1
ATOM 1187 O O . ARG A 1 149 ? -0.383 -2.551 -11.297 1 61.56 149 ARG A O 1
ATOM 1194 N N . SER A 1 150 ? -1.477 -0.645 -12.211 1 57.78 150 SER A N 1
ATOM 1195 C CA . SER A 1 150 ? -2.564 -1.455 -12.75 1 57.78 150 SER A CA 1
ATOM 1196 C C . SER A 1 150 ? -2.094 -2.311 -13.922 1 57.78 150 SER A C 1
ATOM 1198 O O . SER A 1 150 ? -1.212 -1.899 -14.68 1 57.78 150 SER A O 1
ATOM 1200 N N . PHE A 1 151 ? -2.283 -3.592 -13.773 1 49.66 151 PHE A N 1
ATOM 1201 C CA . PHE A 1 151 ? -2.121 -4.457 -14.938 1 49.66 151 PHE A CA 1
ATOM 1202 C C . PHE A 1 151 ? -3.102 -4.074 -16.031 1 49.66 151 PHE A C 1
ATOM 1204 O O . PHE A 1 151 ? -4.312 -4.043 -15.812 1 49.66 151 PHE A O 1
ATOM 1211 N N . ARG A 1 152 ? -2.672 -3.098 -16.859 1 48.31 152 ARG A N 1
ATOM 1212 C CA . ARG A 1 152 ? -3.535 -2.994 -18.031 1 48.31 152 ARG A CA 1
ATOM 1213 C C . ARG A 1 152 ? -3.447 -4.254 -18.891 1 48.31 152 ARG A C 1
ATOM 1215 O O . ARG A 1 152 ? -2.361 -4.633 -19.328 1 48.31 152 ARG A O 1
ATOM 1222 N N . PRO A 1 153 ? -4.449 -5.02 -18.625 1 40.38 153 PRO A N 1
ATOM 1223 C CA . PRO A 1 153 ? -4.371 -6.164 -19.531 1 40.38 153 PRO A CA 1
ATOM 1224 C C . PRO A 1 153 ? -3.965 -5.766 -20.953 1 40.38 153 PRO A C 1
ATOM 1226 O O . PRO A 1 153 ? -4.488 -4.789 -21.5 1 40.38 153 PRO A O 1
ATOM 1229 N N . ASP A 1 154 ? -2.738 -5.582 -21.078 1 39.12 154 ASP A N 1
ATOM 1230 C CA . ASP A 1 154 ? -2.516 -5.445 -22.516 1 39.12 154 ASP A CA 1
ATOM 1231 C C . ASP A 1 154 ? -3.652 -6.086 -23.312 1 39.12 154 ASP A C 1
ATOM 1233 O O . ASP A 1 154 ? -4.332 -6.988 -22.812 1 39.12 154 ASP A O 1
ATOM 1237 N N . SER A 1 155 ? -4.176 -5.199 -24.234 1 38.38 155 SER A N 1
ATOM 1238 C CA . SER A 1 155 ? -4.938 -5.887 -25.266 1 38.38 155 SER A CA 1
ATOM 1239 C C . SER A 1 155 ? -4.445 -7.32 -25.453 1 38.38 155 SER A C 1
ATOM 1241 O O . SER A 1 155 ? -3.322 -7.539 -25.906 1 38.38 155 SER A O 1
ATOM 1243 N N . GLY A 1 156 ? -4.469 -8.031 -24.359 1 41.06 156 GLY A N 1
ATOM 1244 C CA . GLY A 1 156 ? -4.156 -9.406 -24.703 1 41.06 156 GLY A CA 1
ATOM 1245 C C . GLY A 1 156 ? -4.156 -9.664 -26.203 1 41.06 156 GLY A C 1
ATOM 1246 O O . GLY A 1 156 ? -4.711 -8.875 -26.969 1 41.06 156 GLY A O 1
ATOM 1247 N N . ALA A 1 157 ? -3.143 -10.391 -26.594 1 46.09 157 ALA A N 1
ATOM 1248 C CA . ALA A 1 157 ? -3.25 -10.664 -28.031 1 46.09 157 ALA A CA 1
ATOM 1249 C C . ALA A 1 157 ? -4.711 -10.703 -28.469 1 46.09 157 ALA A C 1
ATOM 1251 O O . ALA A 1 157 ? -5.555 -11.289 -27.781 1 46.09 157 ALA A O 1
ATOM 1252 N N . LYS A 1 158 ? -5.191 -9.93 -29.172 1 50.88 158 LYS A N 1
ATOM 1253 C CA . LYS A 1 158 ? -6.5 -10.008 -29.812 1 50.88 158 LYS A CA 1
ATOM 1254 C C . LYS A 1 158 ? -7.023 -11.438 -29.828 1 50.88 158 LYS A C 1
ATOM 1256 O O . LYS A 1 158 ? -6.395 -12.328 -30.422 1 50.88 158 LYS A O 1
ATOM 1261 N N . GLY A 1 159 ? -7.977 -11.844 -28.688 1 62.28 159 GLY A N 1
ATOM 1262 C CA . GLY A 1 159 ? -8.688 -13.117 -28.734 1 62.28 159 GLY A CA 1
ATOM 1263 C C . GLY A 1 159 ? -8.273 -14.078 -27.656 1 62.28 159 GLY A C 1
ATOM 1264 O O . GLY A 1 159 ? -8.688 -15.242 -27.656 1 62.28 159 GLY A O 1
ATOM 1265 N N . ILE A 1 160 ? -7.238 -13.727 -26.594 1 69.19 160 ILE A N 1
ATOM 1266 C CA . ILE A 1 160 ? -6.863 -14.664 -25.547 1 69.19 160 ILE A CA 1
ATOM 1267 C C . ILE A 1 160 ? -7.477 -14.234 -24.219 1 69.19 160 ILE A C 1
ATOM 1269 O O . ILE A 1 160 ? -7.051 -13.242 -23.625 1 69.19 160 ILE A O 1
ATOM 1273 N N . GLU A 1 161 ? -8.438 -14.914 -23.875 1 70.06 161 GLU A N 1
ATOM 1274 C CA . GLU A 1 161 ? -9.086 -14.719 -22.578 1 70.06 161 GLU A CA 1
ATOM 1275 C C . GLU A 1 161 ? -8.289 -15.391 -21.469 1 70.06 161 GLU A C 1
ATOM 1277 O O . GLU A 1 161 ? -7.926 -16.562 -21.578 1 70.06 161 GLU A O 1
ATOM 1282 N N . GLU A 1 162 ? -8.133 -14.727 -20.453 1 67.94 162 GLU A N 1
ATOM 1283 C CA . GLU A 1 162 ? -7.219 -15.141 -19.391 1 67.94 162 GLU A CA 1
ATOM 1284 C C . GLU A 1 162 ? -7.691 -16.422 -18.719 1 67.94 162 GLU A C 1
ATOM 1286 O O . GLU A 1 162 ? -6.891 -17.312 -18.438 1 67.94 162 GLU A O 1
ATOM 1291 N N . ASN A 1 163 ? -8.859 -16.531 -18.406 1 71.19 163 ASN A N 1
ATOM 1292 C CA . ASN A 1 163 ? -9.383 -17.75 -17.781 1 71.19 163 ASN A CA 1
ATOM 1293 C C . ASN A 1 163 ? -9.148 -18.969 -18.656 1 71.19 163 ASN A C 1
ATOM 1295 O O . ASN A 1 163 ? -8.82 -20.047 -18.156 1 71.19 163 ASN A O 1
ATOM 1299 N N . THR A 1 164 ? -9.375 -18.766 -19.875 1 78.38 164 THR A N 1
ATOM 1300 C CA . THR A 1 164 ? -9.141 -19.828 -20.828 1 78.38 164 THR A CA 1
ATOM 1301 C C . THR A 1 164 ? -7.66 -20.188 -20.875 1 78.38 164 THR A C 1
ATOM 1303 O O . THR A 1 164 ? -7.305 -21.375 -20.922 1 78.38 164 THR A O 1
ATOM 1306 N N . LEU A 1 165 ? -6.883 -19.234 -20.781 1 79.94 165 LEU A N 1
ATOM 1307 C CA . LEU A 1 165 ? -5.445 -19.484 -20.797 1 79.94 165 LEU A CA 1
ATOM 1308 C C . LEU A 1 165 ? -5.016 -20.297 -19.594 1 79.94 165 LEU A C 1
ATOM 1310 O O . LEU A 1 165 ? -4.254 -21.266 -19.734 1 79.94 165 LEU A O 1
ATOM 1314 N N . THR A 1 166 ? -5.488 -19.953 -18.5 1 75.25 166 THR A N 1
ATOM 1315 C CA . THR A 1 166 ? -5.16 -20.656 -17.266 1 75.25 166 THR A CA 1
ATOM 1316 C C . THR A 1 166 ? -5.582 -22.125 -17.359 1 75.25 166 THR A C 1
ATOM 1318 O O . THR A 1 166 ? -4.859 -23.016 -16.906 1 75.25 166 THR A O 1
ATOM 1321 N N . LEU A 1 167 ? -6.688 -22.312 -17.922 1 79.88 167 LEU A N 1
ATOM 1322 C CA . LEU A 1 167 ? -7.207 -23.656 -18.109 1 79.88 167 LEU A CA 1
ATOM 1323 C C . LEU A 1 167 ? -6.242 -24.5 -18.938 1 79.88 167 LEU A C 1
ATOM 1325 O O . LEU A 1 167 ? -5.938 -25.641 -18.578 1 79.88 167 LEU A O 1
ATOM 1329 N N . VAL A 1 168 ? -5.789 -23.969 -19.969 1 86 168 VAL A N 1
ATOM 1330 C CA . VAL A 1 168 ? -4.879 -24.672 -20.859 1 86 168 VAL A CA 1
ATOM 1331 C C . VAL A 1 168 ? -3.539 -24.906 -20.156 1 86 168 VAL A C 1
ATOM 1333 O O . VAL A 1 168 ? -2.994 -26 -20.188 1 86 168 VAL A O 1
ATOM 1336 N N . GLN A 1 169 ? -3.115 -23.938 -19.5 1 81.69 169 GLN A N 1
ATOM 1337 C CA . GLN A 1 169 ? -1.812 -24.016 -18.844 1 81.69 169 GLN A CA 1
ATOM 1338 C C . GLN A 1 169 ? -1.821 -25.047 -17.719 1 81.69 169 GLN A C 1
ATOM 1340 O O . GLN A 1 169 ? -0.839 -25.766 -17.516 1 81.69 169 GLN A O 1
ATOM 1345 N N . ARG A 1 170 ? -2.822 -25.125 -17.062 1 80.5 170 ARG A N 1
ATOM 1346 C CA . ARG A 1 170 ? -2.969 -26.062 -15.945 1 80.5 170 ARG A CA 1
ATOM 1347 C C . ARG A 1 170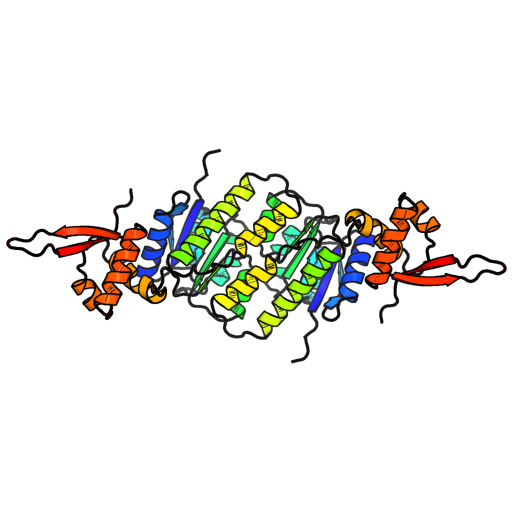 ? -2.746 -27.5 -16.406 1 80.5 170 ARG A C 1
ATOM 1349 O O . ARG A 1 170 ? -2.146 -28.312 -15.695 1 80.5 170 ARG A O 1
ATOM 1356 N N . LEU A 1 171 ? -3.279 -27.797 -17.562 1 83.88 171 LEU A N 1
ATOM 1357 C CA . LEU A 1 171 ? -3.145 -29.141 -18.109 1 83.88 171 LEU A CA 1
ATOM 1358 C C . LEU A 1 171 ? -1.678 -29.547 -18.219 1 83.88 171 LEU A C 1
ATOM 1360 O O . LEU A 1 171 ? -1.328 -30.703 -17.953 1 83.88 171 LEU A O 1
ATOM 1364 N N . PHE A 1 172 ? -0.806 -28.594 -18.516 1 84.75 172 PHE A N 1
ATOM 1365 C CA . PHE A 1 172 ? 0.6 -28.891 -18.766 1 84.75 172 PHE A CA 1
ATOM 1366 C C . PHE A 1 172 ? 1.406 -28.812 -17.469 1 84.75 172 PHE A C 1
ATOM 1368 O O . PHE A 1 172 ? 2.533 -29.312 -17.406 1 84.75 172 PHE A O 1
ATOM 1375 N N . VAL A 1 173 ? 0.822 -28.234 -16.562 1 77.25 173 VAL A N 1
ATOM 1376 C CA . VAL A 1 173 ? 1.481 -28.172 -15.258 1 77.25 173 VAL A CA 1
ATOM 1377 C C . VAL A 1 173 ? 1.23 -29.469 -14.484 1 77.25 173 VAL A C 1
ATOM 1379 O O . VAL A 1 173 ? 2.131 -29.984 -13.82 1 77.25 173 VAL A O 1
ATOM 1382 N N . GLU A 1 174 ? 0.069 -29.922 -14.594 1 75.06 174 GLU A N 1
ATOM 1383 C CA . GLU A 1 174 ? -0.332 -31.141 -13.906 1 75.06 174 GLU A CA 1
ATOM 1384 C C . GLU A 1 174 ? 0.379 -32.375 -14.492 1 75.06 174 GLU A C 1
ATOM 1386 O O . GLU A 1 174 ? 0.588 -33.344 -13.797 1 75.06 174 GLU A O 1
ATOM 1391 N N . SER A 1 175 ? 0.73 -32.25 -15.742 1 73.31 175 SER A N 1
ATOM 1392 C CA . SER A 1 175 ? 1.383 -33.344 -16.453 1 73.31 175 SER A CA 1
ATOM 1393 C C . SER A 1 175 ? 2.678 -32.875 -17.109 1 73.31 175 SER A C 1
ATOM 1395 O O . SER A 1 175 ? 2.807 -32.906 -18.344 1 73.31 175 SER A O 1
ATOM 1397 N N . ARG A 1 176 ? 3.658 -32.594 -16.25 1 67.81 176 ARG A N 1
ATOM 1398 C CA . ARG A 1 176 ? 4.863 -31.891 -16.703 1 67.81 176 ARG A CA 1
ATOM 1399 C C . ARG A 1 176 ? 5.578 -32.688 -17.781 1 67.81 176 ARG A C 1
ATOM 1401 O O . ARG A 1 176 ? 6.148 -32.125 -18.703 1 67.81 176 ARG A O 1
ATOM 1408 N N . GLU A 1 177 ? 5.438 -33.938 -17.688 1 73.12 177 GLU A N 1
ATOM 1409 C CA . GLU A 1 177 ? 6.203 -34.75 -18.609 1 73.12 177 GLU A CA 1
ATOM 1410 C C . GLU A 1 177 ? 5.336 -35.219 -19.781 1 73.12 177 GLU A C 1
ATOM 1412 O O . GLU A 1 177 ? 5.828 -35.875 -20.703 1 73.12 177 GLU A O 1
ATOM 1417 N N . GLN A 1 178 ? 4.172 -34.75 -19.797 1 81.38 178 GLN A N 1
ATOM 1418 C CA . GLN A 1 178 ? 3.283 -35.25 -20.844 1 81.38 178 GLN A CA 1
ATOM 1419 C C . GLN A 1 178 ? 3.27 -34.281 -22.047 1 81.38 178 GLN A C 1
ATOM 1421 O O . GLN A 1 178 ? 3.502 -33.094 -21.891 1 81.38 178 GLN A O 1
ATOM 1426 N N . ILE A 1 179 ? 3.102 -34.875 -23.141 1 88.75 179 ILE A N 1
ATOM 1427 C CA . ILE A 1 179 ? 2.963 -34.156 -24.406 1 88.75 179 ILE A CA 1
ATOM 1428 C C . ILE A 1 179 ? 1.523 -34.281 -24.906 1 88.75 179 ILE A C 1
ATOM 1430 O O . ILE A 1 179 ? 0.922 -35.344 -24.844 1 88.75 179 ILE A O 1
ATOM 1434 N N . PHE A 1 180 ? 0.977 -33.125 -25.266 1 91 180 PHE A N 1
ATOM 1435 C CA . PHE A 1 180 ? -0.422 -33.125 -25.672 1 91 180 PHE A CA 1
ATOM 1436 C C . PHE A 1 180 ? -0.564 -32.625 -27.109 1 91 180 PHE A C 1
ATOM 1438 O O . PHE A 1 180 ? 0.132 -31.703 -27.516 1 91 180 PHE A O 1
ATOM 1445 N N . SER A 1 181 ? -1.426 -33.344 -27.891 1 89.94 181 SER A N 1
ATOM 1446 C CA . SER A 1 181 ? -1.88 -32.781 -29.156 1 89.94 181 SER A CA 1
ATOM 1447 C C . SER A 1 181 ? -3.014 -31.797 -28.953 1 89.94 181 SER A C 1
ATOM 1449 O O . SER A 1 181 ? -3.541 -31.672 -27.844 1 89.94 181 SER A O 1
ATOM 1451 N N . VAL A 1 182 ? -3.346 -31.078 -30 1 92.25 182 VAL A N 1
ATOM 1452 C CA . VAL A 1 182 ? -4.484 -30.172 -29.938 1 92.25 182 VAL A CA 1
ATOM 1453 C C . VAL A 1 182 ? -5.742 -30.938 -29.531 1 92.25 182 VAL A C 1
ATOM 1455 O O . VAL A 1 182 ? -6.516 -30.469 -28.703 1 92.25 182 VAL A O 1
ATOM 1458 N N . ASP A 1 183 ? -5.898 -32.156 -30.062 1 92.12 183 ASP A N 1
ATOM 1459 C CA . ASP A 1 183 ? -7.074 -32.969 -29.766 1 92.12 183 ASP A CA 1
ATOM 1460 C C . ASP A 1 183 ? -7.105 -33.375 -28.297 1 92.12 183 ASP A C 1
ATOM 1462 O O . ASP A 1 183 ? -8.172 -33.438 -27.688 1 92.12 183 ASP A O 1
ATOM 1466 N N . ASP A 1 184 ? -5.91 -33.688 -27.812 1 92.38 184 ASP A N 1
ATOM 1467 C CA . ASP A 1 184 ? -5.805 -34.031 -26.391 1 92.38 184 ASP A CA 1
ATOM 1468 C C . ASP A 1 184 ? -6.297 -32.875 -25.516 1 92.38 184 ASP A C 1
ATOM 1470 O O . ASP A 1 184 ? -7.051 -33.094 -24.562 1 92.38 184 ASP A O 1
ATOM 1474 N N . VAL A 1 185 ? -5.848 -31.688 -25.828 1 93.44 185 VAL A N 1
ATOM 1475 C CA . VAL A 1 185 ? -6.176 -30.516 -25.031 1 93.44 185 VAL A CA 1
ATOM 1476 C C . VAL A 1 185 ? -7.664 -30.203 -25.172 1 93.44 185 VAL A C 1
ATOM 1478 O O . VAL A 1 185 ? -8.32 -29.844 -24.188 1 93.44 185 VAL A O 1
ATOM 1481 N N . VAL A 1 186 ? -8.266 -30.344 -26.375 1 92.88 186 VAL A N 1
ATOM 1482 C CA . VAL A 1 186 ? -9.695 -30.141 -26.609 1 92.88 186 VAL A CA 1
ATOM 1483 C C . VAL A 1 186 ? -10.492 -31.094 -25.703 1 92.88 186 VAL A C 1
ATOM 1485 O O . VAL A 1 186 ? -11.438 -30.672 -25.047 1 92.88 186 VAL A O 1
ATOM 1488 N N . SER A 1 187 ? -10.055 -32.281 -25.672 1 93.5 187 SER A N 1
ATOM 1489 C CA . SER A 1 187 ? -10.75 -33.312 -24.875 1 93.5 187 SER A CA 1
ATOM 1490 C C . SER A 1 187 ? -10.695 -33 -23.391 1 93.5 187 SER A C 1
ATOM 1492 O O . SER A 1 187 ? -11.68 -33.156 -22.672 1 93.5 187 SER A O 1
ATOM 1494 N N . ALA A 1 188 ? -9.562 -32.5 -22.984 1 90.31 188 ALA A N 1
ATOM 1495 C CA . ALA A 1 188 ? -9.328 -32.281 -21.547 1 90.31 188 ALA A CA 1
ATOM 1496 C C . ALA A 1 188 ? -10 -31 -21.078 1 90.31 188 ALA A C 1
ATOM 1498 O O . ALA A 1 188 ? -10.406 -30.906 -19.922 1 90.31 188 ALA A O 1
ATOM 1499 N N . THR A 1 189 ? -10.109 -30.031 -21.922 1 89.25 189 THR A N 1
ATOM 1500 C CA . THR A 1 189 ? -10.547 -28.719 -21.469 1 89.25 189 THR A CA 1
ATOM 1501 C C . THR A 1 189 ? -11.969 -28.422 -21.938 1 89.25 189 THR A C 1
ATOM 1503 O O . THR A 1 189 ? -12.641 -27.547 -21.391 1 89.25 189 THR A O 1
ATOM 1506 N N . GLY A 1 190 ? -12.422 -29.016 -23.031 1 90.5 190 GLY A N 1
ATOM 1507 C CA . GLY A 1 190 ? -13.734 -28.766 -23.609 1 90.5 190 GLY A CA 1
ATOM 1508 C C . GLY A 1 190 ? -13.75 -27.578 -24.547 1 90.5 190 GLY A C 1
ATOM 1509 O O . GLY A 1 190 ? -14.812 -27.156 -25 1 90.5 190 GLY A O 1
ATOM 1510 N N . LEU A 1 191 ? -12.609 -27.109 -24.828 1 90.62 191 LEU A N 1
ATOM 1511 C CA . LEU A 1 191 ? -12.492 -25.984 -25.734 1 90.62 191 LEU A CA 1
ATOM 1512 C C . LEU A 1 191 ? -12.578 -26.422 -27.188 1 90.62 191 LEU A C 1
ATOM 1514 O O . LEU A 1 191 ? -12.352 -27.609 -27.5 1 90.62 191 LEU A O 1
ATOM 1518 N N . SER A 1 192 ? -13.016 -25.5 -28.125 1 90.81 192 SER A N 1
ATOM 1519 C CA . SER A 1 192 ? -12.969 -25.797 -29.562 1 90.81 192 SER A CA 1
ATOM 1520 C C . SER A 1 192 ? -11.531 -25.969 -30.047 1 90.81 192 SER A C 1
ATOM 1522 O O . SER A 1 192 ? -10.594 -25.484 -29.391 1 90.81 192 SER A O 1
ATOM 1524 N N . LYS A 1 193 ? -11.438 -26.641 -31.188 1 92 193 LYS A N 1
ATOM 1525 C CA . LYS A 1 193 ? -10.117 -26.859 -31.781 1 92 193 LYS A CA 1
ATOM 1526 C C . LYS A 1 193 ? -9.438 -25.531 -32.094 1 92 193 LYS A C 1
ATOM 1528 O O . LYS A 1 193 ? -8.242 -25.359 -31.844 1 92 193 LYS A O 1
ATOM 1533 N N . THR A 1 194 ? -10.188 -24.625 -32.562 1 90.94 194 THR A N 1
ATOM 1534 C CA . THR A 1 194 ? -9.664 -23.328 -32.938 1 90.94 194 THR A CA 1
ATOM 1535 C C . THR A 1 194 ? -9.172 -22.547 -31.719 1 90.94 194 THR A C 1
ATOM 1537 O O . THR A 1 194 ? -8.062 -22.016 -31.734 1 90.94 194 THR A O 1
ATOM 1540 N N . THR A 1 195 ? -9.953 -22.578 -30.703 1 88.94 195 THR A N 1
ATOM 1541 C CA . THR A 1 195 ? -9.586 -21.906 -29.453 1 88.94 195 THR A CA 1
ATOM 1542 C C . THR A 1 195 ? -8.359 -22.547 -28.844 1 88.94 195 THR A C 1
ATOM 1544 O O . THR A 1 195 ? -7.418 -21.859 -28.438 1 88.94 195 THR A O 1
ATOM 1547 N N . THR A 1 196 ? -8.406 -23.797 -28.828 1 92.81 196 THR A N 1
ATOM 1548 C CA . THR A 1 196 ? -7.297 -24.562 -28.234 1 92.81 196 THR A CA 1
ATOM 1549 C C . THR A 1 196 ? -5.988 -24.234 -28.953 1 92.81 196 THR A C 1
ATOM 1551 O O . THR A 1 196 ? -4.977 -23.953 -28.297 1 92.81 196 THR A O 1
ATOM 1554 N N . ARG A 1 197 ? -6.031 -24.266 -30.234 1 89.5 197 ARG A N 1
ATOM 1555 C CA . ARG A 1 197 ? -4.836 -23.969 -31.016 1 89.5 197 ARG A CA 1
ATOM 1556 C C . ARG A 1 197 ? -4.312 -22.562 -30.703 1 89.5 197 ARG A C 1
ATOM 1558 O O . ARG A 1 197 ? -3.105 -22.375 -30.531 1 89.5 197 ARG A O 1
ATOM 1565 N N . ARG A 1 198 ? -5.219 -21.672 -30.625 1 87.25 198 ARG A N 1
ATOM 1566 C CA . ARG A 1 198 ? -4.84 -20.297 -30.344 1 87.25 198 ARG A CA 1
ATOM 1567 C C . ARG A 1 198 ? -4.113 -20.188 -29 1 87.25 198 ARG A C 1
ATOM 1569 O O . ARG A 1 198 ? -3.068 -19.547 -28.906 1 87.25 198 ARG A O 1
ATOM 1576 N N . TYR A 1 199 ? -4.617 -20.844 -28.078 1 88.62 199 TYR A N 1
ATOM 1577 C CA . TYR A 1 199 ? -4.066 -20.766 -26.719 1 88.62 199 TYR A CA 1
ATOM 1578 C C . TYR A 1 199 ? -2.762 -21.547 -26.609 1 88.62 199 TYR A C 1
ATOM 1580 O O . TYR A 1 199 ? -1.835 -21.125 -25.922 1 88.62 199 TYR A O 1
ATOM 1588 N N . LEU A 1 200 ? -2.719 -22.641 -27.297 1 89.81 200 LEU A N 1
ATOM 1589 C CA . LEU A 1 200 ? -1.481 -23.406 -27.312 1 89.81 200 LEU A CA 1
ATOM 1590 C C . LEU A 1 200 ? -0.356 -22.609 -27.969 1 89.81 200 LEU A C 1
ATOM 1592 O O . LEU A 1 200 ? 0.764 -22.578 -27.453 1 89.81 200 LEU A O 1
ATOM 1596 N N . GLU A 1 201 ? -0.641 -21.922 -28.984 1 86.38 201 GLU A N 1
ATOM 1597 C CA . GLU A 1 201 ? 0.36 -21.109 -29.688 1 86.38 201 GLU A CA 1
ATOM 1598 C C . GLU A 1 201 ? 0.807 -19.938 -28.828 1 86.38 201 GLU A C 1
ATOM 1600 O O . GLU A 1 201 ? 1.988 -19.578 -28.812 1 86.38 201 GLU A O 1
ATOM 1605 N N . HIS A 1 202 ? -0.142 -19.438 -28.172 1 83 202 HIS A N 1
ATOM 1606 C CA . HIS A 1 202 ? 0.201 -18.375 -27.234 1 83 202 HIS A CA 1
ATOM 1607 C C . HIS A 1 202 ? 1.177 -18.859 -26.172 1 83 202 HIS A C 1
ATOM 1609 O O . HIS A 1 202 ? 2.131 -18.156 -25.828 1 83 202 HIS A O 1
ATOM 1615 N N . CYS A 1 203 ? 0.942 -20 -25.672 1 83.44 203 CYS A N 1
ATOM 1616 C CA . CYS A 1 203 ? 1.803 -20.578 -24.641 1 83.44 203 CYS A CA 1
ATOM 1617 C C . CYS A 1 203 ? 3.197 -20.844 -25.188 1 83.44 203 CYS A C 1
ATOM 1619 O O . CYS A 1 203 ? 4.188 -20.734 -24.469 1 83.44 203 CYS A O 1
ATOM 1621 N N . VAL A 1 204 ? 3.236 -21.156 -26.469 1 81 204 VAL A N 1
ATOM 1622 C CA . VAL A 1 204 ? 4.527 -21.391 -27.109 1 81 204 VAL A CA 1
ATOM 1623 C C . VAL A 1 204 ? 5.27 -20.062 -27.266 1 81 204 VAL A C 1
ATOM 1625 O O . VAL A 1 204 ? 6.453 -19.969 -26.938 1 81 204 VAL A O 1
ATOM 1628 N N . GLU A 1 205 ? 4.566 -19.047 -27.625 1 73.94 205 GLU A N 1
ATOM 1629 C CA . GLU A 1 205 ? 5.156 -17.734 -27.828 1 73.94 205 GLU A CA 1
ATOM 1630 C C . GLU A 1 205 ? 5.695 -17.156 -26.531 1 73.94 205 GLU A C 1
ATOM 1632 O O . GLU A 1 205 ? 6.734 -16.5 -26.516 1 73.94 205 GLU A O 1
ATOM 1637 N N . SER A 1 206 ? 5 -17.516 -25.547 1 70.69 206 SER A N 1
ATOM 1638 C CA . SER A 1 206 ? 5.387 -16.969 -24.25 1 70.69 206 SER A CA 1
ATOM 1639 C C . SER A 1 206 ? 6.48 -17.812 -23.594 1 70.69 206 SER A C 1
ATOM 1641 O O . SER A 1 206 ? 6.988 -17.469 -22.531 1 70.69 206 SER A O 1
ATOM 1643 N N . GLY A 1 207 ? 6.785 -18.953 -24.141 1 71.56 207 GLY A N 1
ATOM 1644 C CA . GLY A 1 207 ? 7.84 -19.828 -23.641 1 71.56 207 GLY A CA 1
ATOM 1645 C C . GLY A 1 207 ? 7.348 -20.828 -22.609 1 71.56 207 GLY A C 1
ATOM 1646 O O . GLY A 1 207 ? 8.148 -21.562 -22.016 1 71.56 207 GLY A O 1
ATOM 1647 N N . PHE A 1 208 ? 6.102 -20.891 -22.438 1 78.56 208 PHE A N 1
ATOM 1648 C CA . PHE A 1 208 ? 5.52 -21.828 -21.484 1 78.56 208 PHE A CA 1
ATOM 1649 C C . PHE A 1 208 ? 5.516 -23.25 -22.047 1 78.56 208 PHE A C 1
ATOM 1651 O O . PHE A 1 208 ? 5.746 -24.203 -21.312 1 78.56 208 PHE A O 1
ATOM 1658 N N . LEU A 1 209 ? 5.25 -23.281 -23.328 1 84.94 209 LEU A N 1
ATOM 1659 C CA . LEU A 1 209 ? 5.238 -24.578 -24.016 1 84.94 209 LEU A CA 1
ATOM 1660 C C . LEU A 1 209 ? 6.273 -24.609 -25.125 1 84.94 209 LEU A C 1
ATOM 1662 O O . LEU A 1 209 ? 6.715 -23.562 -25.609 1 84.94 209 LEU A O 1
ATOM 1666 N N . THR A 1 210 ? 6.699 -25.734 -25.438 1 86.81 210 THR A N 1
ATOM 1667 C CA . THR A 1 210 ? 7.484 -26 -26.641 1 86.81 210 THR A CA 1
ATOM 1668 C C . THR A 1 210 ? 6.789 -27.016 -27.531 1 86.81 210 THR A C 1
ATOM 1670 O O . THR A 1 210 ? 5.965 -27.812 -27.062 1 86.81 210 THR A O 1
ATOM 1673 N N . VAL A 1 211 ? 7.016 -26.938 -28.859 1 87.75 211 VAL A N 1
ATOM 1674 C CA . VAL A 1 211 ? 6.367 -27.812 -29.828 1 87.75 211 VAL A CA 1
ATOM 1675 C C . VAL A 1 211 ? 7.32 -28.938 -30.25 1 87.75 211 VAL A C 1
ATOM 1677 O O . VAL A 1 211 ? 8.516 -28.703 -30.438 1 87.75 211 VAL A O 1
ATOM 1680 N N . GLU A 1 212 ? 6.844 -30.094 -30.188 1 84.25 212 GLU A N 1
ATOM 1681 C CA . GLU A 1 212 ? 7.543 -31.25 -30.766 1 84.25 212 GLU A CA 1
ATOM 1682 C C . GLU A 1 212 ? 6.781 -31.812 -31.953 1 84.25 212 GLU A C 1
ATOM 1684 O O . GLU A 1 212 ? 5.594 -32.125 -31.844 1 84.25 212 GLU A O 1
ATOM 1689 N N . MET A 1 213 ? 7.445 -31.812 -33.062 1 79.06 213 MET A N 1
ATOM 1690 C CA . MET A 1 213 ? 6.805 -32.344 -34.25 1 79.06 213 MET A CA 1
ATOM 1691 C C . MET A 1 213 ? 6.945 -33.875 -34.312 1 79.06 213 MET A C 1
ATOM 1693 O O . MET A 1 213 ? 8.039 -34.406 -34.156 1 79.06 213 MET A O 1
ATOM 1697 N N . LEU A 1 214 ? 5.922 -34.562 -34.281 1 70.75 214 LEU A N 1
ATOM 1698 C CA . LEU A 1 214 ? 5.98 -36 -34.5 1 70.75 214 LEU A CA 1
ATOM 1699 C C . LEU A 1 214 ? 5.707 -36.312 -35.969 1 70.75 214 LEU A C 1
ATOM 1701 O O . LEU A 1 214 ? 4.668 -35.938 -36.531 1 70.75 214 LEU A O 1
ATOM 1705 N N . TYR A 1 215 ? 6.805 -36.719 -36.625 1 66.25 215 TYR A N 1
ATOM 1706 C CA . TYR A 1 215 ? 6.719 -37.125 -38.031 1 66.25 215 TYR A CA 1
ATOM 1707 C C . TYR A 1 215 ? 6.207 -38.531 -38.156 1 66.25 215 TYR A C 1
ATOM 1709 O O . TYR A 1 215 ? 6.773 -39.469 -37.562 1 66.25 215 TYR A O 1
ATOM 1717 N N . GLY A 1 216 ? 5.078 -38.812 -37.875 1 55.38 216 GLY A N 1
ATOM 1718 C CA . GLY A 1 216 ? 4.602 -40.156 -38.062 1 55.38 216 GLY A CA 1
ATOM 1719 C C . GLY A 1 216 ? 4.906 -40.719 -39.469 1 55.38 216 GLY A C 1
ATOM 1720 O O . GLY A 1 216 ? 5.469 -40 -40.312 1 55.38 216 GLY A O 1
ATOM 1721 N N . LYS A 1 217 ? 4.699 -42.031 -39.562 1 58.06 217 LYS A N 1
ATOM 1722 C CA . LYS A 1 217 ? 4.988 -42.688 -40.844 1 58.06 217 LYS A CA 1
ATOM 1723 C C . LYS A 1 217 ? 4.629 -41.781 -42.031 1 58.06 217 LYS A C 1
ATOM 1725 O O . LYS A 1 217 ? 5.5 -41.375 -42.812 1 58.06 217 LYS A O 1
ATOM 1730 N N . ILE A 1 218 ? 3.578 -42.062 -42.875 1 51.03 218 ILE A N 1
ATOM 1731 C CA . ILE A 1 218 ? 3.09 -41.5 -44.125 1 51.03 218 ILE A CA 1
ATOM 1732 C C . ILE A 1 218 ? 2.203 -40.281 -43.812 1 51.03 218 ILE A C 1
ATOM 1734 O O . ILE A 1 218 ? 1.175 -40.406 -43.125 1 51.03 218 ILE A O 1
ATOM 1738 N N . GLY A 1 219 ? 2.623 -38.812 -44 1 55.16 219 GLY A N 1
ATOM 1739 C CA . GLY A 1 219 ? 2.182 -37.562 -44.562 1 55.16 219 GLY A CA 1
ATOM 1740 C C . GLY A 1 219 ? 2.037 -36.469 -43.531 1 55.16 219 GLY A C 1
ATOM 1741 O O . GLY A 1 219 ? 2.205 -35.281 -43.844 1 55.16 219 GLY A O 1
ATOM 1742 N N . HIS A 1 220 ? 1.126 -36.562 -42.406 1 64 220 HIS A N 1
ATOM 1743 C CA . HIS A 1 220 ? 0.725 -35.281 -41.812 1 64 220 HIS A CA 1
ATOM 1744 C C . HIS A 1 220 ? 1.457 -35.031 -40.469 1 64 220 HIS A C 1
ATOM 1746 O O . HIS A 1 220 ? 1.306 -35.812 -39.531 1 64 220 HIS A O 1
ATOM 1752 N N . PRO A 1 221 ? 2.486 -34.219 -40.5 1 66.25 221 PRO A N 1
ATOM 1753 C CA . PRO A 1 221 ? 3.158 -33.844 -39.25 1 66.25 221 PRO A CA 1
ATOM 1754 C C . PRO A 1 221 ? 2.186 -33.375 -38.188 1 66.25 221 PRO A C 1
ATOM 1756 O O . PRO A 1 221 ? 1.219 -32.656 -38.469 1 66.25 221 PRO A O 1
ATOM 1759 N N . ARG A 1 222 ? 2.291 -34.156 -37.031 1 78.44 222 ARG A N 1
ATOM 1760 C CA . ARG A 1 222 ? 1.424 -33.719 -35.938 1 78.44 222 ARG A CA 1
ATOM 1761 C C . ARG A 1 222 ? 2.186 -32.812 -34.969 1 78.44 222 ARG A C 1
ATOM 1763 O O . ARG A 1 222 ? 3.297 -33.156 -34.562 1 78.44 222 ARG A O 1
ATOM 1770 N N . ARG A 1 223 ? 1.594 -31.641 -34.656 1 85.94 223 ARG A N 1
ATOM 1771 C CA . ARG A 1 223 ? 2.143 -30.703 -33.688 1 85.94 223 ARG A CA 1
ATOM 1772 C C . ARG A 1 223 ? 1.767 -31.094 -32.281 1 85.94 223 ARG A C 1
ATOM 1774 O O . ARG A 1 223 ? 0.584 -31.234 -31.953 1 85.94 223 ARG A O 1
ATOM 1781 N N . LEU A 1 224 ? 2.795 -31.516 -31.578 1 90.44 224 LEU A N 1
ATOM 1782 C CA . LEU A 1 224 ? 2.594 -31.844 -30.172 1 90.44 224 LEU A CA 1
ATOM 1783 C C . LEU A 1 224 ? 3.186 -30.766 -29.266 1 90.44 224 LEU A C 1
ATOM 1785 O O . LEU A 1 224 ? 4.18 -30.141 -29.625 1 90.44 224 LEU A O 1
ATOM 1789 N N . TYR A 1 225 ? 2.467 -30.562 -28.156 1 91.44 225 TYR A N 1
ATOM 1790 C CA . TYR A 1 225 ? 2.865 -29.5 -27.219 1 91.44 225 TYR A CA 1
ATOM 1791 C C . TYR A 1 225 ? 3.334 -30.094 -25.891 1 91.44 225 TYR A C 1
ATOM 1793 O O . TYR A 1 225 ? 2.742 -31.047 -25.391 1 91.44 225 TYR A O 1
ATOM 1801 N N . ARG A 1 226 ? 4.48 -29.578 -25.406 1 87.62 226 ARG A N 1
ATOM 1802 C CA . ARG A 1 226 ? 4.949 -29.984 -24.078 1 87.62 226 ARG A CA 1
ATOM 1803 C C . ARG A 1 226 ? 5.48 -28.781 -23.312 1 87.62 226 ARG A C 1
ATOM 1805 O O . ARG A 1 226 ? 5.801 -27.75 -23.906 1 87.62 226 ARG A O 1
ATOM 1812 N N . ARG A 1 227 ? 5.566 -29.031 -22.047 1 85.06 227 ARG A N 1
ATOM 1813 C CA . ARG A 1 227 ? 6.117 -27.984 -21.188 1 85.06 227 ARG A CA 1
ATOM 1814 C C . ARG A 1 227 ? 7.582 -27.719 -21.516 1 85.06 227 ARG A C 1
ATOM 1816 O O . ARG A 1 227 ? 8.359 -28.656 -21.734 1 85.06 227 ARG A O 1
ATOM 1823 N N . ALA A 1 228 ? 7.867 -26.391 -21.609 1 76.31 228 ALA A N 1
ATOM 1824 C CA . ALA A 1 228 ? 9.25 -26.016 -21.906 1 76.31 228 ALA A CA 1
ATOM 1825 C C . ALA A 1 228 ? 10.172 -26.375 -20.75 1 76.31 228 ALA A C 1
ATOM 1827 O O . ALA A 1 228 ? 9.789 -26.266 -19.578 1 76.31 228 ALA A O 1
ATOM 1828 N N . GLU A 1 229 ? 11.352 -27.094 -21.047 1 63.62 229 GLU A N 1
ATOM 1829 C CA . GLU A 1 229 ? 12.336 -27.484 -20.031 1 63.62 229 GLU A CA 1
ATOM 1830 C C . GLU A 1 229 ? 12.953 -26.25 -19.375 1 63.62 229 GLU A C 1
ATOM 1832 O O . GLU A 1 229 ? 13.117 -25.203 -20 1 63.62 229 GLU A O 1
ATOM 1837 N N . GLU A 1 230 ? 12.969 -26.172 -18 1 50.19 230 GLU A N 1
ATOM 1838 C CA . GLU A 1 230 ? 13.695 -25.203 -17.188 1 50.19 230 GLU A CA 1
ATOM 1839 C C . GLU A 1 230 ? 15.102 -24.969 -17.734 1 50.19 230 GLU A C 1
ATOM 1841 O O . GLU A 1 230 ? 15.812 -25.922 -18.062 1 50.19 230 GLU A O 1
ATOM 1846 N N . ALA A 1 231 ? 15.336 -23.984 -18.594 1 42.31 231 ALA A N 1
ATOM 1847 C CA . ALA A 1 231 ? 16.766 -23.812 -18.828 1 42.31 231 ALA A CA 1
ATOM 1848 C C . ALA A 1 231 ? 17.531 -23.672 -17.516 1 42.31 231 ALA A C 1
ATOM 1850 O O . ALA A 1 231 ? 17.031 -23.094 -16.562 1 42.31 231 ALA A O 1
ATOM 1851 N N . MET B 1 1 ? -26.047 7.508 0.284 1 45.66 1 MET B N 1
ATOM 1852 C CA . MET B 1 1 ? -25.719 7.359 1.697 1 45.66 1 MET B CA 1
ATOM 1853 C C . MET B 1 1 ? -24.812 8.5 2.166 1 45.66 1 MET B C 1
ATOM 1855 O O . MET B 1 1 ? -24.047 9.047 1.383 1 45.66 1 MET B O 1
ATOM 1859 N N . SER B 1 2 ? -25.109 9.25 3.064 1 52.34 2 SER B N 1
ATOM 1860 C CA . SER B 1 2 ? -24.406 10.438 3.529 1 52.34 2 SER B CA 1
ATOM 1861 C C . SER B 1 2 ? -22.938 10.141 3.764 1 52.34 2 SER B C 1
ATOM 1863 O O . SER B 1 2 ? -22.578 9.086 4.293 1 52.34 2 SER B O 1
ATOM 1865 N N . PRO B 1 3 ? -22.031 10.836 3.041 1 62.19 3 PRO B N 1
ATOM 1866 C CA . PRO B 1 3 ? -20.609 10.57 3.242 1 62.19 3 PRO B CA 1
ATOM 1867 C C . PRO B 1 3 ? -20.219 10.539 4.719 1 62.19 3 PRO B C 1
ATOM 1869 O O . PRO B 1 3 ? -20.641 11.398 5.496 1 62.19 3 PRO B O 1
ATOM 1872 N N . GLU B 1 4 ? -20 9.375 5.23 1 80.19 4 GLU B N 1
ATOM 1873 C CA . GLU B 1 4 ? -19.594 9.234 6.629 1 80.19 4 GLU B CA 1
ATOM 1874 C C . GLU B 1 4 ? -18.266 9.93 6.902 1 80.19 4 GLU B C 1
ATOM 1876 O O . GLU B 1 4 ? -17.406 9.984 6.027 1 80.19 4 GLU B O 1
ATOM 1881 N N . MET B 1 5 ? -18.312 10.688 7.996 1 91.31 5 MET B N 1
ATOM 1882 C CA . MET B 1 5 ? -17.094 11.398 8.422 1 91.31 5 MET B CA 1
ATOM 1883 C C . MET B 1 5 ? -15.969 10.414 8.719 1 91.31 5 MET B C 1
ATOM 1885 O O . MET B 1 5 ? -16.219 9.297 9.164 1 91.31 5 MET B O 1
ATOM 1889 N 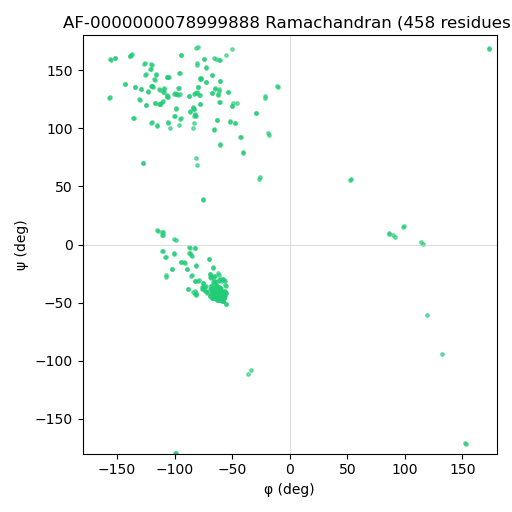N . THR B 1 6 ? -14.828 10.797 8.344 1 95.69 6 THR B N 1
ATOM 1890 C CA . THR B 1 6 ? -13.617 10.047 8.656 1 95.69 6 THR B CA 1
ATOM 1891 C C . THR B 1 6 ? -12.906 10.656 9.859 1 95.69 6 THR B C 1
ATOM 1893 O O . THR B 1 6 ? -12.5 11.812 9.828 1 95.69 6 THR B O 1
ATOM 1896 N N . ASP B 1 7 ? -12.828 9.867 10.891 1 97.31 7 ASP B N 1
ATOM 1897 C CA . ASP B 1 7 ? -12.18 10.328 12.117 1 97.31 7 ASP B CA 1
ATOM 1898 C C . ASP B 1 7 ? -10.664 10.273 12 1 97.31 7 ASP B C 1
ATOM 1900 O O . ASP B 1 7 ? -10.102 9.219 11.68 1 97.31 7 ASP B O 1
ATOM 1904 N N . VAL B 1 8 ? -10.008 11.445 12.344 1 98.25 8 VAL B N 1
ATOM 1905 C CA . VAL B 1 8 ? -8.562 11.555 12.164 1 98.25 8 VAL B CA 1
ATOM 1906 C C . VAL B 1 8 ? -7.902 11.906 13.492 1 98.25 8 VAL B C 1
ATOM 1908 O O . VAL B 1 8 ? -8.383 12.773 14.227 1 98.25 8 VAL B O 1
ATOM 1911 N N . LEU B 1 9 ? -6.879 11.195 13.82 1 98.5 9 LEU B N 1
ATOM 1912 C CA . LEU B 1 9 ? -6.004 11.5 14.945 1 98.5 9 LEU B CA 1
ATOM 1913 C C . LEU B 1 9 ? -4.641 11.984 14.453 1 98.5 9 LEU B C 1
ATOM 1915 O O . LEU B 1 9 ? -4.07 11.398 13.531 1 98.5 9 LEU B O 1
ATOM 1919 N N . ILE B 1 10 ? -4.156 13.07 15.047 1 98.5 10 ILE B N 1
ATOM 1920 C CA . ILE B 1 10 ? -2.846 13.594 14.688 1 98.5 10 ILE B CA 1
ATOM 1921 C C . ILE B 1 10 ? -1.839 13.273 15.789 1 98.5 10 ILE B C 1
ATOM 1923 O O . ILE B 1 10 ? -2.086 13.562 16.969 1 98.5 10 ILE B O 1
ATOM 1927 N N . VAL B 1 11 ? -0.723 12.648 15.422 1 98.5 11 VAL B N 1
ATOM 1928 C CA . VAL B 1 11 ? 0.365 12.344 16.344 1 98.5 11 VAL B CA 1
ATOM 1929 C C . VAL B 1 11 ? 1.618 13.117 15.938 1 98.5 11 VAL B C 1
ATOM 1931 O O . VAL B 1 11 ? 2.312 12.734 14.992 1 98.5 11 VAL B O 1
ATOM 1934 N N . GLU B 1 12 ? 1.881 14.18 16.656 1 97.5 12 GLU B N 1
ATOM 1935 C CA . GLU B 1 12 ? 2.914 15.164 16.359 1 97.5 12 GLU B CA 1
ATOM 1936 C C . GLU B 1 12 ? 3.346 15.914 17.625 1 97.5 12 GLU B C 1
ATOM 1938 O O . GLU B 1 12 ? 2.508 16.453 18.344 1 97.5 12 GLU B O 1
ATOM 1943 N N . ASP B 1 13 ? 4.645 15.898 17.828 1 96.62 13 ASP B N 1
ATOM 1944 C CA . ASP B 1 13 ? 5.094 16.5 19.078 1 96.62 13 ASP B CA 1
ATOM 1945 C C . ASP B 1 13 ? 5.367 17.984 18.906 1 96.62 13 ASP B C 1
ATOM 1947 O O . ASP B 1 13 ? 5.43 18.734 19.891 1 96.62 13 ASP B O 1
ATOM 1951 N N . GLU B 1 14 ? 5.594 18.422 17.703 1 91.5 14 GLU B N 1
ATOM 1952 C CA . GLU B 1 14 ? 5.77 19.844 17.453 1 91.5 14 GLU B CA 1
ATOM 1953 C C . GLU B 1 14 ? 4.422 20.547 17.328 1 91.5 14 GLU B C 1
ATOM 1955 O O . GLU B 1 14 ? 3.713 20.391 16.344 1 91.5 14 GLU B O 1
ATOM 1960 N N . ASN B 1 15 ? 4.129 21.344 18.25 1 90.19 15 ASN B N 1
ATOM 1961 C CA . ASN B 1 15 ? 2.814 21.953 18.406 1 90.19 15 ASN B CA 1
ATOM 1962 C C . ASN B 1 15 ? 2.404 22.75 17.156 1 90.19 15 ASN B C 1
ATOM 1964 O O . ASN B 1 15 ? 1.261 22.656 16.719 1 90.19 15 ASN B O 1
ATOM 1968 N N . GLN B 1 16 ? 3.342 23.516 16.672 1 81.56 16 GLN B N 1
ATOM 1969 C CA . GLN B 1 16 ? 3.035 24.344 15.516 1 81.56 16 GLN B CA 1
ATOM 1970 C C . GLN B 1 16 ? 2.672 23.484 14.305 1 81.56 16 GLN B C 1
ATOM 1972 O O . GLN B 1 16 ? 1.716 23.781 13.586 1 81.56 16 GLN B O 1
ATOM 1977 N N . LEU B 1 17 ? 3.385 22.453 14.141 1 85.5 17 LEU B N 1
ATOM 1978 C CA . LEU B 1 17 ? 3.121 21.547 13.031 1 85.5 17 LEU B CA 1
ATOM 1979 C C . LEU B 1 17 ? 1.809 20.797 13.234 1 85.5 17 LEU B C 1
ATOM 1981 O O . LEU B 1 17 ? 1.026 20.641 12.297 1 85.5 17 LEU B O 1
ATOM 1985 N N . ALA B 1 18 ? 1.568 20.312 14.422 1 92.81 18 ALA B N 1
ATOM 1986 C CA . ALA B 1 18 ? 0.316 19.641 14.758 1 92.81 18 ALA B CA 1
ATOM 1987 C C . ALA B 1 18 ? -0.885 20.531 14.445 1 92.81 18 ALA B C 1
ATOM 1989 O O . ALA B 1 18 ? -1.876 20.062 13.875 1 92.81 18 ALA B O 1
ATOM 1990 N N . ALA B 1 19 ? -0.729 21.781 14.781 1 88.12 19 ALA B N 1
ATOM 1991 C CA . ALA B 1 19 ? -1.808 22.734 14.555 1 88.12 19 ALA B CA 1
ATOM 1992 C C . ALA B 1 19 ? -2.051 22.938 13.062 1 88.12 19 ALA B C 1
ATOM 1994 O O . ALA B 1 19 ? -3.197 23.078 12.625 1 88.12 19 ALA B O 1
ATOM 1995 N N . LEU B 1 20 ? -0.973 23.016 12.344 1 82.06 20 LEU B N 1
ATOM 1996 C CA . LEU B 1 20 ? -1.079 23.156 10.898 1 82.06 20 LEU B CA 1
ATOM 1997 C C . LEU B 1 20 ? -1.824 21.984 10.289 1 82.06 20 LEU B C 1
ATOM 1999 O O . LEU B 1 20 ? -2.734 22.172 9.477 1 82.06 20 LEU B O 1
ATOM 2003 N N . HIS B 1 21 ? -1.51 20.766 10.703 1 92 21 HIS B N 1
ATOM 2004 C CA . HIS B 1 21 ? -2.184 19.562 10.203 1 92 21 HIS B CA 1
ATOM 2005 C C . HIS B 1 21 ? -3.646 19.547 10.633 1 92 21 HIS B C 1
ATOM 2007 O O . HIS B 1 21 ? -4.52 19.156 9.852 1 92 21 HIS B O 1
ATOM 2013 N N . ALA B 1 22 ? -3.816 19.969 11.828 1 92.94 22 ALA B N 1
ATOM 2014 C CA . ALA B 1 22 ? -5.18 20.016 12.352 1 92.94 22 ALA B CA 1
ATOM 2015 C C . ALA B 1 22 ? -6.059 20.938 11.492 1 92.94 22 ALA B C 1
ATOM 2017 O O . ALA B 1 22 ? -7.207 20.594 11.195 1 92.94 22 ALA B O 1
ATOM 2018 N N . GLU B 1 23 ? -5.512 22 11.125 1 84.69 23 GLU B N 1
ATOM 2019 C CA . GLU B 1 23 ? -6.242 22.938 10.281 1 84.69 23 GLU B CA 1
ATOM 2020 C C . GLU B 1 23 ? -6.613 22.312 8.945 1 84.69 23 GLU B C 1
ATOM 2022 O O . GLU B 1 23 ? -7.73 22.5 8.453 1 84.69 23 GLU B O 1
ATOM 2027 N N . MET B 1 24 ? -5.73 21.641 8.484 1 83.06 24 MET B N 1
ATOM 2028 C CA . MET B 1 24 ? -5.965 20.984 7.195 1 83.06 24 MET B CA 1
ATOM 2029 C C . MET B 1 24 ? -7.066 19.938 7.309 1 83.06 24 MET B C 1
ATOM 2031 O O . MET B 1 24 ? -7.918 19.828 6.426 1 83.06 24 MET B O 1
ATOM 2035 N N . VAL B 1 25 ? -7.039 19.188 8.352 1 92.81 25 VAL B N 1
ATOM 2036 C CA . VAL B 1 25 ? -8.055 18.172 8.594 1 92.81 25 VAL B CA 1
ATOM 2037 C C . VAL B 1 25 ? -9.422 18.828 8.758 1 92.81 25 VAL B C 1
ATOM 2039 O O . VAL B 1 25 ? -10.406 18.375 8.156 1 92.81 25 VAL B O 1
ATOM 2042 N N . LYS B 1 26 ? -9.414 19.906 9.477 1 88.88 26 LYS B N 1
ATOM 2043 C CA . LYS B 1 26 ? -10.664 20.578 9.797 1 88.88 26 LYS B CA 1
ATOM 2044 C C . LYS B 1 26 ? -11.281 21.219 8.547 1 88.88 26 LYS B C 1
ATOM 2046 O O . LYS B 1 26 ? -12.5 21.344 8.453 1 88.88 26 LYS B O 1
ATOM 2051 N N . GLN B 1 27 ? -10.492 21.516 7.621 1 80.44 27 GLN B N 1
ATOM 2052 C CA . GLN B 1 27 ? -10.961 22.188 6.414 1 80.44 27 GLN B CA 1
ATOM 2053 C C . GLN B 1 27 ? -11.562 21.203 5.43 1 80.44 27 GLN B C 1
ATOM 2055 O O . GLN B 1 27 ? -12.273 21.594 4.5 1 80.44 27 GLN B O 1
ATOM 2060 N N . HIS B 1 28 ? -11.258 20.016 5.633 1 83.81 28 HIS B N 1
ATOM 2061 C CA . HIS B 1 28 ? -11.805 19.016 4.73 1 83.81 28 HIS B CA 1
ATOM 2062 C C . HIS B 1 28 ? -13.219 18.609 5.129 1 83.81 28 HIS B C 1
ATOM 2064 O O . HIS B 1 28 ? -13.469 18.266 6.285 1 83.81 28 HIS B O 1
ATOM 2070 N N . PRO B 1 29 ? -14.102 18.641 4.184 1 84.44 29 PRO B N 1
ATOM 2071 C CA . PRO B 1 29 ? -15.516 18.453 4.512 1 84.44 29 PRO B CA 1
ATOM 2072 C C . PRO B 1 29 ? -15.828 17.047 5.027 1 84.44 29 PRO B C 1
ATOM 2074 O O . PRO B 1 29 ? -16.844 16.844 5.707 1 84.44 29 PRO B O 1
ATOM 2077 N N . HIS B 1 30 ? -15.039 16.125 4.797 1 91.81 30 HIS B N 1
ATOM 2078 C CA . HIS B 1 30 ? -15.367 14.75 5.152 1 91.81 30 HIS B CA 1
ATOM 2079 C C . HIS B 1 30 ? -14.422 14.219 6.227 1 91.81 30 HIS B C 1
ATOM 2081 O O . HIS B 1 30 ? -14.352 13.008 6.457 1 91.81 30 HIS B O 1
ATOM 2087 N N . LEU B 1 31 ? -13.695 15.062 6.82 1 95.38 31 LEU B N 1
ATOM 2088 C CA . LEU B 1 31 ? -12.789 14.664 7.891 1 95.38 31 LEU B CA 1
ATOM 2089 C C . LEU B 1 31 ? -13.188 15.312 9.211 1 95.38 31 LEU B C 1
ATOM 2091 O O . LEU B 1 31 ? -13.711 16.422 9.227 1 95.38 31 LEU B O 1
ATOM 2095 N N . ARG B 1 32 ? -12.969 14.594 10.258 1 96.88 32 ARG B N 1
ATOM 2096 C CA . ARG B 1 32 ? -13.18 15.094 11.617 1 96.88 32 ARG B CA 1
ATOM 2097 C C . ARG B 1 32 ? -11.961 14.828 12.492 1 96.88 32 ARG B C 1
ATOM 2099 O O . ARG B 1 32 ? -11.508 13.68 12.609 1 96.88 32 ARG B O 1
ATOM 2106 N N . LEU B 1 33 ? -11.477 15.906 13.055 1 97.5 33 LEU B N 1
ATOM 2107 C CA . LEU B 1 33 ? -10.359 15.758 13.992 1 97.5 33 LEU B CA 1
ATOM 2108 C C . LEU B 1 33 ? -10.852 15.258 15.344 1 97.5 33 LEU B C 1
ATOM 2110 O O . LEU B 1 33 ? -11.656 15.922 16 1 97.5 33 LEU B O 1
ATOM 2114 N N . VAL B 1 34 ? -10.344 14.109 15.781 1 97.88 34 VAL B N 1
ATOM 2115 C CA . VAL B 1 34 ? -10.891 13.531 17 1 97.88 34 VAL B CA 1
ATOM 2116 C C . VAL B 1 34 ? -9.891 13.68 18.141 1 97.88 34 VAL B C 1
ATOM 2118 O O . VAL B 1 34 ? -10.211 13.422 19.297 1 97.88 34 VAL B O 1
ATOM 2121 N N . GLY B 1 35 ? -8.656 14.078 17.766 1 97.75 35 GLY B N 1
ATOM 2122 C CA . GLY B 1 35 ? -7.664 14.273 18.812 1 97.75 35 GLY B CA 1
ATOM 2123 C C . GLY B 1 35 ? -6.273 14.555 18.266 1 97.75 35 GLY B C 1
ATOM 2124 O O . GLY B 1 35 ? -6.035 14.43 17.062 1 97.75 35 GLY B O 1
ATOM 2125 N N . MET B 1 36 ? -5.418 14.969 19.188 1 98.12 36 MET B N 1
ATOM 2126 C CA . MET B 1 36 ? -3.996 15.172 18.938 1 98.12 36 MET B CA 1
ATOM 2127 C C . MET B 1 36 ? -3.148 14.57 20.047 1 98.12 36 MET B C 1
ATOM 2129 O O . MET B 1 36 ? -3.518 14.641 21.219 1 98.12 36 MET B O 1
ATOM 2133 N N . ALA B 1 37 ? -2.111 13.898 19.688 1 98.31 37 ALA B N 1
ATOM 2134 C CA . ALA B 1 37 ? -1.171 13.305 20.625 1 98.31 37 ALA B CA 1
ATOM 2135 C C . ALA B 1 37 ? 0.257 13.758 20.344 1 98.31 37 ALA B C 1
ATOM 2137 O O . ALA B 1 37 ? 0.639 13.93 19.188 1 98.31 37 ALA B O 1
ATOM 2138 N N . ALA B 1 38 ? 1.062 13.906 21.391 1 97.88 38 ALA B N 1
ATOM 2139 C CA . ALA B 1 38 ? 2.441 14.359 21.234 1 97.88 38 ALA B CA 1
ATOM 2140 C C . ALA B 1 38 ? 3.428 13.227 21.531 1 97.88 38 ALA B C 1
ATOM 2142 O O . ALA B 1 38 ? 4.641 13.406 21.406 1 97.88 38 ALA B O 1
ATOM 2143 N N . THR B 1 39 ? 2.904 12.062 21.984 1 97.94 39 THR B N 1
ATOM 2144 C CA . THR B 1 39 ? 3.734 10.914 22.328 1 97.94 39 THR B CA 1
ATOM 2145 C C . THR B 1 39 ? 3.096 9.625 21.828 1 97.94 39 THR B C 1
ATOM 2147 O O . THR B 1 39 ? 1.902 9.594 21.516 1 97.94 39 THR B O 1
ATOM 2150 N N . LEU B 1 40 ? 3.902 8.531 21.734 1 97.25 40 LEU B N 1
ATOM 2151 C CA . LEU B 1 40 ? 3.404 7.223 21.328 1 97.25 40 LEU B CA 1
ATOM 2152 C C . LEU B 1 40 ? 2.395 6.695 22.344 1 97.25 40 LEU B C 1
ATOM 2154 O O . LEU B 1 40 ? 1.359 6.141 21.969 1 97.25 40 LEU B O 1
ATOM 2158 N N . ALA B 1 41 ? 2.748 6.887 23.562 1 97.12 41 ALA B N 1
ATOM 2159 C CA . ALA B 1 41 ? 1.882 6.398 24.625 1 97.12 41 ALA B CA 1
ATOM 2160 C C . ALA B 1 41 ? 0.507 7.059 24.562 1 97.12 41 ALA B C 1
ATOM 2162 O O . ALA B 1 41 ? -0.518 6.379 24.656 1 97.12 41 ALA B O 1
ATOM 2163 N N . ASP B 1 42 ? 0.53 8.352 24.422 1 97.81 42 ASP B N 1
ATOM 2164 C CA . ASP B 1 42 ? -0.727 9.086 24.312 1 97.81 42 ASP B CA 1
ATOM 2165 C C . ASP B 1 42 ? -1.49 8.68 23.047 1 97.81 42 ASP B C 1
ATOM 2167 O O . ASP B 1 42 ? -2.715 8.555 23.078 1 97.81 42 ASP B O 1
ATOM 2171 N N . ALA B 1 43 ? -0.76 8.516 21.953 1 97.62 43 ALA B N 1
ATOM 2172 C CA . ALA B 1 43 ? -1.37 8.078 20.703 1 97.62 43 ALA B CA 1
ATOM 2173 C C . ALA B 1 43 ? -2.064 6.73 20.859 1 97.62 43 ALA B C 1
ATOM 2175 O O . ALA B 1 43 ? -3.213 6.562 20.453 1 97.62 43 ALA B O 1
ATOM 2176 N N . GLU B 1 44 ? -1.395 5.742 21.469 1 96.44 44 GLU B N 1
ATOM 2177 C CA . GLU B 1 44 ? -1.95 4.41 21.672 1 96.44 44 GLU B CA 1
ATOM 2178 C C . GLU B 1 44 ? -3.227 4.465 22.5 1 96.44 44 GLU B C 1
ATOM 2180 O O . GLU B 1 44 ? -4.207 3.787 22.203 1 96.44 44 GLU B O 1
ATOM 2185 N N . ARG B 1 45 ? -3.109 5.254 23.562 1 96.81 45 ARG B N 1
ATOM 2186 C CA . ARG B 1 45 ? -4.277 5.422 24.406 1 96.81 45 ARG B CA 1
ATOM 2187 C C . ARG B 1 45 ? -5.461 5.973 23.625 1 96.81 45 ARG B C 1
ATOM 2189 O O . ARG B 1 45 ? -6.574 5.445 23.703 1 96.81 45 ARG B O 1
ATOM 2196 N N . GLN B 1 46 ? -5.25 6.973 22.891 1 97.56 46 GLN B N 1
ATOM 2197 C CA . GLN B 1 46 ? -6.324 7.629 22.156 1 97.56 46 GLN B CA 1
ATOM 2198 C C . GLN B 1 46 ? -6.863 6.73 21.047 1 97.56 46 GLN B C 1
ATOM 2200 O O . GLN B 1 46 ? -8.055 6.762 20.734 1 97.56 46 GLN B O 1
ATOM 2205 N N . ILE B 1 47 ? -6.004 5.941 20.406 1 96.5 47 ILE B N 1
ATOM 2206 C CA . ILE B 1 47 ? -6.445 5.008 19.375 1 96.5 47 ILE B CA 1
ATOM 2207 C C . ILE B 1 47 ? -7.406 3.988 19.969 1 96.5 47 ILE B C 1
ATOM 2209 O O . ILE B 1 47 ? -8.43 3.664 19.375 1 96.5 47 ILE B O 1
ATOM 2213 N N . ARG B 1 48 ? -7.051 3.529 21.125 1 94.69 48 ARG B N 1
ATOM 2214 C CA . ARG B 1 48 ? -7.898 2.561 21.812 1 94.69 48 ARG B CA 1
ATOM 2215 C C . ARG B 1 48 ? -9.25 3.172 22.172 1 94.69 48 ARG B C 1
ATOM 2217 O O . ARG B 1 48 ? -10.289 2.527 22.031 1 94.69 48 ARG B O 1
ATOM 2224 N N . GLU B 1 49 ? -9.227 4.387 22.594 1 95.69 49 GLU B N 1
ATOM 2225 C CA . GLU B 1 49 ? -10.414 5.047 23.125 1 95.69 49 GLU B CA 1
ATOM 2226 C C . GLU B 1 49 ? -11.305 5.574 22 1 95.69 49 GLU B C 1
ATOM 2228 O O . GLU B 1 49 ? -12.531 5.434 22.062 1 95.69 49 GLU B O 1
ATOM 2233 N N . LYS B 1 50 ? -10.688 6.172 21.031 1 96.56 50 LYS B N 1
ATOM 2234 C CA . LYS B 1 50 ? -11.453 6.941 20.047 1 96.56 50 LYS B CA 1
ATOM 2235 C C . LYS B 1 50 ? -11.625 6.16 18.75 1 96.56 50 LYS B C 1
ATOM 2237 O O . LYS B 1 50 ? -12.477 6.508 17.922 1 96.56 50 LYS B O 1
ATOM 2242 N N . ARG B 1 51 ? -10.812 5.207 18.5 1 94.62 51 ARG B N 1
ATOM 2243 C CA . ARG B 1 51 ? -10.859 4.336 17.328 1 94.62 51 ARG B CA 1
ATOM 2244 C C . ARG B 1 51 ? -10.914 5.148 16.031 1 94.62 51 ARG B C 1
ATOM 2246 O O . ARG B 1 51 ? -11.828 4.98 15.227 1 94.62 51 ARG B O 1
ATOM 2253 N N . PRO B 1 52 ? -9.945 6.023 15.844 1 97.06 52 PRO B N 1
ATOM 2254 C CA . PRO B 1 52 ? -9.922 6.801 14.602 1 97.06 52 PRO B CA 1
ATOM 2255 C C . PRO B 1 52 ? -9.797 5.926 13.359 1 97.06 52 PRO B C 1
ATOM 2257 O O . PRO B 1 52 ? -9.391 4.766 13.453 1 97.06 52 PRO B O 1
ATOM 2260 N N . HIS B 1 53 ? -10.203 6.5 12.25 1 95.94 53 HIS B N 1
ATOM 2261 C CA . HIS B 1 53 ? -10.062 5.801 10.977 1 95.94 53 HIS B CA 1
ATOM 2262 C C . HIS B 1 53 ? -8.672 6.027 10.383 1 95.94 53 HIS B C 1
ATOM 2264 O O . HIS B 1 53 ? -8.18 5.199 9.609 1 95.94 53 HIS B O 1
ATOM 2270 N N . LEU B 1 54 ? -8.086 7.133 10.727 1 97.25 54 LEU B N 1
ATOM 2271 C CA . LEU B 1 54 ? -6.801 7.543 10.164 1 97.25 54 LEU B CA 1
ATOM 2272 C C . LEU B 1 54 ? -5.941 8.227 11.227 1 97.25 54 LEU B C 1
ATOM 2274 O O . LEU B 1 54 ? -6.438 9.047 12 1 97.25 54 LEU B O 1
ATOM 2278 N N . VAL B 1 55 ? -4.688 7.879 11.203 1 98 55 VAL B N 1
ATOM 2279 C CA . VAL B 1 55 ? -3.701 8.562 12.031 1 98 55 VAL B CA 1
ATOM 2280 C C . VAL B 1 55 ? -2.672 9.258 11.141 1 98 55 VAL B C 1
ATOM 2282 O O . VAL B 1 55 ? -2.105 8.641 10.234 1 98 55 VAL B O 1
ATOM 2285 N N . LEU B 1 56 ? -2.537 10.562 11.281 1 98.44 56 LEU B N 1
ATOM 2286 C CA . LEU B 1 56 ? -1.368 11.266 10.766 1 98.44 56 LEU B CA 1
ATOM 2287 C C . LEU B 1 56 ? -0.204 11.18 11.75 1 98.44 56 LEU B C 1
ATOM 2289 O O . LEU B 1 56 ? -0.282 11.711 12.859 1 98.44 56 LEU B O 1
ATOM 2293 N N . LEU B 1 57 ? 0.853 10.539 11.305 1 98.31 57 LEU B N 1
ATOM 2294 C CA . LEU B 1 57 ? 1.84 10.07 12.273 1 98.31 57 LEU B CA 1
ATOM 2295 C C . LEU B 1 57 ? 3.229 10.602 11.93 1 98.31 57 LEU B C 1
ATOM 2297 O O . LEU B 1 57 ? 3.744 10.344 10.844 1 98.31 57 LEU B O 1
ATOM 2301 N N . ASP B 1 58 ? 3.799 11.344 12.867 1 97.56 58 ASP B N 1
ATOM 2302 C CA . ASP B 1 58 ? 5.227 11.633 12.805 1 97.56 58 ASP B CA 1
ATOM 2303 C C . ASP B 1 58 ? 6.051 10.43 13.266 1 97.56 58 ASP B C 1
ATOM 2305 O O . ASP B 1 58 ? 5.664 9.727 14.203 1 97.56 58 ASP B O 1
ATOM 2309 N N . ASN B 1 59 ? 7.184 10.227 12.617 1 97.56 59 ASN B N 1
ATOM 2310 C CA . ASN B 1 59 ? 8.023 9.094 12.992 1 97.56 59 ASN B CA 1
ATOM 2311 C C . ASN B 1 59 ? 8.898 9.414 14.203 1 97.56 59 ASN B C 1
ATOM 2313 O O . ASN B 1 59 ? 9.273 8.516 14.961 1 97.56 59 ASN B O 1
ATOM 2317 N N . TYR B 1 60 ? 9.25 10.648 14.305 1 96.62 60 TYR B N 1
ATOM 2318 C CA . TYR B 1 60 ? 10.125 11.031 15.406 1 96.62 60 TYR B CA 1
ATOM 2319 C C . TYR B 1 60 ? 9.328 11.664 16.531 1 96.62 60 TYR B C 1
ATOM 2321 O O . TYR B 1 60 ? 8.836 12.789 16.406 1 96.62 60 TYR B O 1
ATOM 2329 N N . LEU B 1 61 ? 9.25 10.961 17.594 1 97.75 61 LEU B N 1
ATOM 2330 C CA . LEU B 1 61 ? 8.547 11.398 18.797 1 97.75 61 LEU B CA 1
ATOM 2331 C C . LEU B 1 61 ? 9.461 11.312 20.016 1 97.75 61 LEU B C 1
ATOM 2333 O O . LEU B 1 61 ? 10.461 10.586 20 1 97.75 61 LEU B O 1
ATOM 2337 N N . PRO B 1 62 ? 9.172 12.102 21.031 1 97.44 62 PRO B N 1
ATOM 2338 C CA . PRO B 1 62 ? 10.07 12.164 22.188 1 97.44 62 PRO B CA 1
ATOM 2339 C C . PRO B 1 62 ? 10.211 10.82 22.891 1 97.44 62 PRO B C 1
ATOM 2341 O O . PRO B 1 62 ? 11.234 10.562 23.531 1 97.44 62 PRO B O 1
ATOM 2344 N N . ASP B 1 63 ? 9.227 9.93 22.797 1 97.75 63 ASP B N 1
ATOM 2345 C CA . ASP B 1 63 ? 9.258 8.672 23.547 1 97.75 63 ASP B CA 1
ATOM 2346 C C . ASP B 1 63 ? 9.469 7.484 22.609 1 97.75 63 ASP B C 1
ATOM 2348 O O . ASP B 1 63 ? 9.234 6.336 22.984 1 97.75 63 ASP B O 1
ATOM 2352 N N . GLY B 1 64 ? 9.812 7.684 21.328 1 96.25 64 GLY B N 1
ATOM 2353 C CA . GLY B 1 64 ? 10.117 6.59 20.422 1 96.25 64 GLY B CA 1
ATOM 2354 C C . GLY B 1 64 ? 9.82 6.922 18.969 1 96.25 64 GLY B C 1
ATOM 2355 O O . GLY B 1 64 ? 9.539 8.078 18.625 1 96.25 64 GLY B O 1
ATOM 2356 N N . LYS B 1 65 ? 9.906 5.895 18.109 1 96.69 65 LYS B N 1
ATOM 2357 C CA . LYS B 1 65 ? 9.648 6.066 16.688 1 96.69 65 LYS B CA 1
ATOM 2358 C C . LYS B 1 65 ? 8.219 5.684 16.328 1 96.69 65 LYS B C 1
ATOM 2360 O O . LYS B 1 65 ? 7.711 4.656 16.781 1 96.69 65 LYS B O 1
ATOM 2365 N N . GLY B 1 66 ? 7.594 6.543 15.531 1 96.94 66 GLY B N 1
ATOM 2366 C CA . GLY B 1 66 ? 6.215 6.324 15.125 1 96.94 66 GLY B CA 1
ATOM 2367 C C . GLY B 1 66 ? 6 4.992 14.438 1 96.94 66 GLY B C 1
ATOM 2368 O O . GLY B 1 66 ? 4.926 4.398 14.539 1 96.94 66 GLY B O 1
ATOM 2369 N N . ILE B 1 67 ? 7.008 4.484 13.727 1 94.25 67 ILE B N 1
ATOM 2370 C CA . ILE B 1 67 ? 6.93 3.236 12.977 1 94.25 67 ILE B CA 1
ATOM 2371 C C . ILE B 1 67 ? 6.57 2.09 13.922 1 94.25 67 ILE B C 1
ATOM 2373 O O . ILE B 1 67 ? 5.906 1.131 13.516 1 94.25 67 ILE B O 1
ATOM 2377 N N . THR B 1 68 ? 6.938 2.141 15.164 1 92.94 68 THR B N 1
ATOM 2378 C CA . THR B 1 68 ? 6.668 1.082 16.125 1 92.94 68 THR B CA 1
ATOM 2379 C C . THR B 1 68 ? 5.176 0.997 16.438 1 92.94 68 THR B C 1
ATOM 2381 O O . THR B 1 68 ? 4.664 -0.074 16.781 1 92.94 68 THR B O 1
ATOM 2384 N N . LEU B 1 69 ? 4.488 2.117 16.312 1 92.31 69 LEU B N 1
ATOM 2385 C CA . LEU B 1 69 ? 3.043 2.139 16.516 1 92.31 69 LEU B CA 1
ATOM 2386 C C . LEU B 1 69 ? 2.34 1.249 15.492 1 92.31 69 LEU B C 1
ATOM 2388 O O . LEU B 1 69 ? 1.351 0.588 15.82 1 92.31 69 LEU B O 1
ATOM 2392 N N . THR B 1 70 ? 2.846 1.2 14.234 1 89.06 70 THR B N 1
ATOM 2393 C CA . THR B 1 70 ? 2.219 0.435 13.164 1 89.06 70 THR B CA 1
ATOM 2394 C C . THR B 1 70 ? 2.377 -1.063 13.406 1 89.06 70 THR B C 1
ATOM 2396 O O . THR B 1 70 ? 1.699 -1.875 12.773 1 89.06 70 THR B O 1
ATOM 2399 N N . GLU B 1 71 ? 3.191 -1.374 14.305 1 83.88 71 GLU B N 1
ATOM 2400 C CA . GLU B 1 71 ? 3.422 -2.771 14.656 1 83.88 71 GLU B CA 1
ATOM 2401 C C . GLU B 1 71 ? 2.652 -3.16 15.914 1 83.88 71 GLU B C 1
ATOM 2403 O O . GLU B 1 71 ? 2.635 -4.328 16.297 1 83.88 71 GLU B O 1
ATOM 2408 N N . SER B 1 72 ? 2.115 -2.184 16.469 1 85.31 72 SER B N 1
ATOM 2409 C CA . SER B 1 72 ? 1.419 -2.436 17.719 1 85.31 72 SER B CA 1
ATOM 2410 C C . SER B 1 72 ? 0.111 -3.184 17.484 1 85.31 72 SER B C 1
ATOM 2412 O O . SER B 1 72 ? -0.521 -3.027 16.438 1 85.31 72 SER B O 1
ATOM 2414 N N . LEU B 1 73 ? -0.327 -3.939 18.438 1 76.81 73 LEU B N 1
ATOM 2415 C CA . LEU B 1 73 ? -1.591 -4.668 18.391 1 76.81 73 LEU B CA 1
ATOM 2416 C C . LEU B 1 73 ? -2.771 -3.703 18.375 1 76.81 73 LEU B C 1
ATOM 2418 O O . LEU B 1 73 ? -3.809 -3.996 17.781 1 76.81 73 LEU B O 1
ATOM 2422 N N . THR B 1 74 ? -2.514 -2.625 19.031 1 81.81 74 THR B N 1
ATOM 2423 C CA . THR B 1 74 ? -3.578 -1.631 19.109 1 81.81 74 THR B CA 1
ATOM 2424 C C . THR B 1 74 ? -4.004 -1.188 17.703 1 81.81 74 THR B C 1
ATOM 2426 O O . THR B 1 74 ? -5.191 -1.19 17.391 1 81.81 74 THR B O 1
ATOM 2429 N N . LEU B 1 75 ? -3.051 -0.871 16.906 1 84.38 75 LEU B N 1
ATOM 2430 C CA . LEU B 1 75 ? -3.357 -0.411 15.555 1 84.38 75 LEU B CA 1
ATOM 2431 C C . LEU B 1 75 ? -3.826 -1.568 14.68 1 84.38 75 LEU B C 1
ATOM 2433 O O . LEU B 1 75 ? -4.754 -1.414 13.883 1 84.38 75 LEU B O 1
ATOM 2437 N N . LYS B 1 76 ? -3.23 -2.648 14.828 1 76.31 76 LYS B N 1
ATOM 2438 C CA . LYS B 1 76 ? -3.541 -3.807 13.992 1 76.31 76 LYS B CA 1
ATOM 2439 C C . LYS B 1 76 ? -4.973 -4.281 14.219 1 76.31 76 LYS B C 1
ATOM 2441 O O . LYS B 1 76 ? -5.629 -4.758 13.289 1 76.31 76 LYS B O 1
ATOM 2446 N N . ASN B 1 77 ? -5.332 -4.156 15.43 1 76.75 77 ASN B N 1
ATOM 2447 C CA . ASN B 1 77 ? -6.676 -4.605 15.781 1 76.75 77 ASN B CA 1
ATOM 2448 C C . ASN B 1 77 ? -7.723 -3.541 15.461 1 76.75 77 ASN B C 1
ATOM 2450 O O . ASN B 1 77 ? -8.922 -3.766 15.641 1 76.75 77 ASN B O 1
ATOM 2454 N N . SER B 1 78 ? -7.152 -2.498 15.016 1 79.75 78 SER B N 1
ATOM 2455 C CA . SER B 1 78 ? -8.062 -1.416 14.656 1 79.75 78 SER B CA 1
ATOM 2456 C C . SER B 1 78 ? -8.18 -1.272 13.141 1 79.75 78 SER B C 1
ATOM 2458 O O . SER B 1 78 ? -7.375 -1.828 12.391 1 79.75 78 SER B O 1
ATOM 2460 N N . ALA B 1 79 ? -9.242 -0.961 12.609 1 84.25 79 ALA B N 1
ATOM 2461 C CA . ALA B 1 79 ? -9.391 -0.642 11.188 1 84.25 79 ALA B CA 1
ATOM 2462 C C . ALA B 1 79 ? -8.836 0.748 10.883 1 84.25 79 ALA B C 1
ATOM 2464 O O . ALA B 1 79 ? -9.398 1.48 10.07 1 84.25 79 ALA B O 1
ATOM 2465 N N . CYS B 1 80 ? -7.66 1.026 11.617 1 93.12 80 CYS B N 1
ATOM 2466 C CA . CYS B 1 80 ? -7.098 2.367 11.492 1 93.12 80 CYS B CA 1
ATOM 2467 C C . CYS B 1 80 ? -5.957 2.391 10.484 1 93.12 80 CYS B C 1
ATOM 2469 O O . CYS B 1 80 ? -5.062 1.543 10.531 1 93.12 80 CYS B O 1
ATOM 2471 N N . SER B 1 81 ? -5.988 3.299 9.555 1 95.56 81 SER B N 1
ATOM 2472 C CA . SER B 1 81 ? -4.922 3.496 8.578 1 95.56 81 SER B CA 1
ATOM 2473 C C . SER B 1 81 ? -3.939 4.566 9.039 1 95.56 81 SER B C 1
ATOM 2475 O O . SER B 1 81 ? -4.219 5.301 9.992 1 95.56 81 SER B O 1
ATOM 2477 N N . VAL B 1 82 ? -2.777 4.559 8.414 1 96.75 82 VAL B N 1
ATOM 2478 C CA . VAL B 1 82 ? -1.744 5.5 8.836 1 96.75 82 VAL B CA 1
ATOM 2479 C C . VAL B 1 82 ? -1.2 6.246 7.621 1 96.75 82 VAL B C 1
ATOM 2481 O O . VAL B 1 82 ? -0.963 5.645 6.57 1 96.75 82 VAL B O 1
ATOM 2484 N N . ILE B 1 83 ? -1.075 7.492 7.73 1 97.5 83 ILE B N 1
ATOM 2485 C CA . ILE B 1 83 ? -0.257 8.32 6.852 1 97.5 83 ILE B CA 1
ATOM 2486 C C . ILE B 1 83 ? 0.918 8.898 7.633 1 97.5 83 ILE B C 1
ATOM 2488 O O . ILE B 1 83 ? 0.722 9.617 8.617 1 97.5 83 ILE B O 1
ATOM 2492 N N . PHE B 1 84 ? 2.092 8.594 7.18 1 97.44 84 PHE B N 1
ATOM 2493 C CA . PHE B 1 84 ? 3.27 9.18 7.809 1 97.44 84 PHE B CA 1
ATOM 2494 C C . PHE B 1 84 ? 3.504 10.602 7.305 1 97.44 84 PHE B C 1
ATOM 2496 O O . PHE B 1 84 ? 3.385 10.867 6.109 1 97.44 84 PHE B O 1
ATOM 2503 N N . ILE B 1 85 ? 3.707 11.531 8.164 1 96.56 85 ILE B N 1
ATOM 2504 C CA . ILE B 1 85 ? 4.27 12.852 7.891 1 96.56 85 ILE B CA 1
ATOM 2505 C C . ILE B 1 85 ? 5.551 13.047 8.703 1 96.56 85 ILE B C 1
ATOM 2507 O O . ILE B 1 85 ? 5.5 13.266 9.914 1 96.56 85 ILE B O 1
ATOM 2511 N N . THR B 1 86 ? 6.68 12.961 8.031 1 95.62 86 THR B N 1
ATOM 2512 C CA . THR B 1 86 ? 7.891 12.781 8.82 1 95.62 86 THR B CA 1
ATOM 2513 C C . THR B 1 86 ? 9.117 13.281 8.062 1 95.62 86 THR B C 1
ATOM 2515 O O . THR B 1 86 ? 9.055 13.477 6.844 1 95.62 86 THR B O 1
ATOM 2518 N N . ALA B 1 87 ? 10.125 13.555 8.82 1 92 87 ALA B N 1
ATOM 2519 C CA . ALA B 1 87 ? 11.414 13.914 8.227 1 92 87 ALA B CA 1
ATOM 2520 C C . ALA B 1 87 ? 12.242 12.664 7.926 1 92 87 ALA B C 1
ATOM 2522 O O . ALA B 1 87 ? 13.32 12.758 7.336 1 92 87 ALA B O 1
ATOM 2523 N N . ALA B 1 88 ? 11.812 11.508 8.344 1 94.12 88 ALA B N 1
ATOM 2524 C CA . ALA B 1 88 ? 12.562 10.273 8.125 1 94.12 88 ALA B CA 1
ATOM 2525 C C . ALA B 1 88 ? 12.688 9.961 6.637 1 94.12 88 ALA B C 1
ATOM 2527 O O . ALA B 1 88 ? 11.734 9.492 6.008 1 94.12 88 ALA B O 1
ATOM 2528 N N . SER B 1 89 ? 13.852 10.148 6.156 1 92.12 89 SER B N 1
ATOM 2529 C CA . SER B 1 89 ? 14.055 9.961 4.723 1 92.12 89 SER B CA 1
ATOM 2530 C C . SER B 1 89 ? 14.898 8.727 4.438 1 92.12 89 SER B C 1
ATOM 2532 O O . SER B 1 89 ? 15.344 8.516 3.305 1 92.12 89 SER B O 1
ATOM 2534 N N . ASP B 1 90 ? 15.164 7.945 5.461 1 93.69 90 ASP B N 1
ATOM 2535 C CA . ASP B 1 90 ? 15.906 6.711 5.223 1 93.69 90 ASP B CA 1
ATOM 2536 C C . ASP B 1 90 ? 15.008 5.633 4.625 1 93.69 90 ASP B C 1
ATOM 2538 O O . ASP B 1 90 ? 13.852 5.488 5.027 1 93.69 90 ASP B O 1
ATOM 2542 N N . MET B 1 91 ? 15.578 4.887 3.732 1 91.56 91 MET B N 1
ATOM 2543 C CA . MET B 1 91 ? 14.844 3.883 2.967 1 91.56 91 MET B CA 1
ATOM 2544 C C . MET B 1 91 ? 14.297 2.797 3.885 1 91.56 91 MET B C 1
ATOM 2546 O O . MET B 1 91 ? 13.18 2.307 3.676 1 91.56 91 MET B O 1
ATOM 2550 N N . ASP B 1 92 ? 15.031 2.375 4.816 1 91.19 92 ASP B N 1
ATOM 2551 C CA . ASP B 1 92 ? 14.602 1.296 5.703 1 91.19 92 ASP B CA 1
ATOM 2552 C C . ASP B 1 92 ? 13.289 1.645 6.391 1 91.19 92 ASP B C 1
ATOM 2554 O O . ASP B 1 92 ? 12.359 0.829 6.426 1 91.19 92 ASP B O 1
ATOM 2558 N N . THR B 1 93 ? 13.219 2.861 6.855 1 93.19 93 THR B N 1
ATOM 2559 C CA . THR B 1 93 ? 12 3.305 7.523 1 93.19 93 THR B CA 1
ATOM 2560 C C . THR B 1 93 ? 10.844 3.402 6.531 1 93.19 93 THR B C 1
ATOM 2562 O O . THR B 1 93 ? 9.742 2.93 6.809 1 93.19 93 THR B O 1
ATOM 2565 N N . CYS B 1 94 ? 11.133 3.982 5.449 1 93 94 CYS B N 1
ATOM 2566 C CA . CYS B 1 94 ? 10.117 4.133 4.414 1 93 94 CYS B CA 1
ATOM 2567 C C . CYS B 1 94 ? 9.602 2.771 3.953 1 93 94 CYS B C 1
ATOM 2569 O O . CYS B 1 94 ? 8.391 2.547 3.898 1 93 94 CYS B O 1
ATOM 2571 N N . SER B 1 95 ? 10.516 1.887 3.676 1 91.06 95 SER B N 1
ATOM 2572 C CA . SER B 1 95 ? 10.164 0.545 3.223 1 91.06 95 SER B CA 1
ATOM 2573 C C . SER B 1 95 ? 9.336 -0.192 4.27 1 91.06 95 SER B C 1
ATOM 2575 O O . SER B 1 95 ? 8.359 -0.872 3.934 1 91.06 95 SER B O 1
ATOM 2577 N 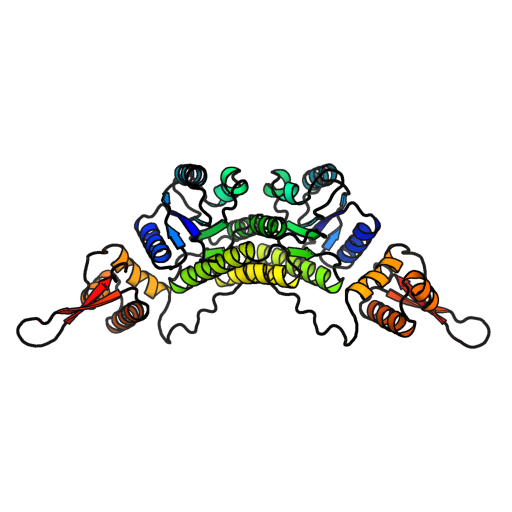N . GLN B 1 96 ? 9.719 -0.06 5.453 1 90.88 96 GLN B N 1
ATOM 2578 C CA . GLN B 1 96 ? 8.992 -0.688 6.551 1 90.88 96 GLN B CA 1
ATOM 2579 C C . GLN B 1 96 ? 7.57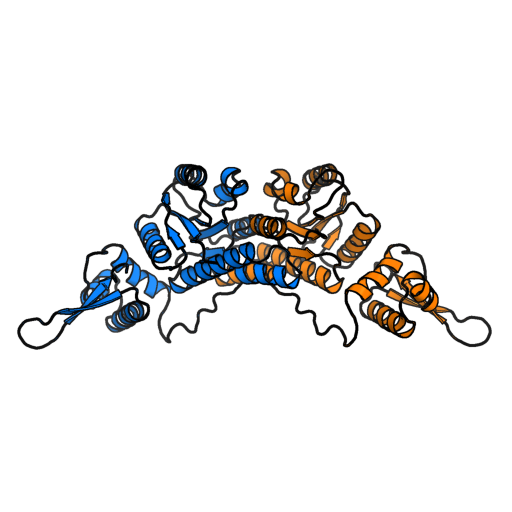4 -0.131 6.66 1 90.88 96 GLN B C 1
ATOM 2581 O O . GLN B 1 96 ? 6.621 -0.881 6.883 1 90.88 96 GLN B O 1
ATOM 2586 N N . ALA B 1 97 ? 7.473 1.144 6.551 1 93.38 97 ALA B N 1
ATOM 2587 C CA . ALA B 1 97 ? 6.16 1.785 6.602 1 93.38 97 ALA B CA 1
ATOM 2588 C C . ALA B 1 97 ? 5.23 1.225 5.527 1 93.38 97 ALA B C 1
ATOM 2590 O O . ALA B 1 97 ? 4.07 0.909 5.805 1 93.38 97 ALA B O 1
ATOM 2591 N N . ILE B 1 98 ? 5.742 1.075 4.379 1 90.75 98 ILE B N 1
ATOM 2592 C CA . ILE B 1 98 ? 4.969 0.562 3.252 1 90.75 98 ILE B CA 1
ATOM 2593 C C . ILE B 1 98 ? 4.562 -0.885 3.523 1 90.75 98 ILE B C 1
ATOM 2595 O O . ILE B 1 98 ? 3.396 -1.251 3.355 1 90.75 98 ILE B O 1
ATOM 2599 N N . ARG B 1 99 ? 5.504 -1.654 4 1 88.56 99 ARG B N 1
ATOM 2600 C CA . ARG B 1 99 ? 5.238 -3.061 4.281 1 88.56 99 ARG B CA 1
ATOM 2601 C C . ARG B 1 99 ? 4.215 -3.211 5.402 1 88.56 99 ARG B C 1
ATOM 2603 O O . ARG B 1 99 ? 3.486 -4.203 5.457 1 88.56 99 ARG B O 1
ATOM 2610 N N . ASN B 1 100 ? 4.211 -2.225 6.195 1 89.31 100 ASN B N 1
ATOM 2611 C CA . ASN B 1 100 ? 3.266 -2.266 7.309 1 89.31 100 ASN B CA 1
ATOM 2612 C C . ASN B 1 100 ? 1.905 -1.7 6.906 1 89.31 100 ASN B C 1
ATOM 2614 O O . ASN B 1 100 ? 0.995 -1.616 7.734 1 89.31 100 ASN B O 1
ATOM 2618 N N . GLY B 1 101 ? 1.821 -1.245 5.707 1 91.38 101 GLY B N 1
ATOM 2619 C CA . GLY B 1 101 ? 0.51 -0.893 5.188 1 91.38 101 GLY B CA 1
ATOM 2620 C C . GLY B 1 101 ? 0.213 0.592 5.273 1 91.38 101 GLY B C 1
ATOM 2621 O O . GLY B 1 101 ? -0.946 1.004 5.195 1 91.38 101 GLY B O 1
ATOM 2622 N N . ALA B 1 102 ? 1.223 1.366 5.484 1 94.31 102 ALA B N 1
ATOM 2623 C CA . ALA B 1 102 ? 0.985 2.809 5.473 1 94.31 102 ALA B CA 1
ATOM 2624 C C . ALA B 1 102 ? 0.29 3.236 4.184 1 94.31 102 ALA B C 1
ATOM 2626 O O . ALA B 1 102 ? 0.704 2.848 3.088 1 94.31 102 ALA B O 1
ATOM 2627 N N . PHE B 1 103 ? -0.724 3.98 4.324 1 95.44 103 PHE B N 1
ATOM 2628 C CA . PHE B 1 103 ? -1.499 4.43 3.174 1 95.44 103 PHE B CA 1
ATOM 2629 C C . PHE B 1 103 ? -0.682 5.383 2.309 1 95.44 103 PHE B C 1
ATOM 2631 O O . PHE B 1 103 ? -0.819 5.387 1.084 1 95.44 103 PHE B O 1
ATOM 2638 N N . ASP B 1 104 ? 0.064 6.25 2.936 1 94.94 104 ASP B N 1
ATOM 2639 C CA . ASP B 1 104 ? 0.951 7.215 2.291 1 94.94 104 ASP B CA 1
ATOM 2640 C C . ASP B 1 104 ? 2.131 7.566 3.195 1 94.94 104 ASP B C 1
ATOM 2642 O O . ASP B 1 104 ? 2.121 7.246 4.387 1 94.94 104 ASP B O 1
ATOM 2646 N N . TYR B 1 105 ? 3.125 8.062 2.604 1 95.31 105 TYR B N 1
ATOM 2647 C CA . TYR B 1 105 ? 4.348 8.477 3.281 1 95.31 105 TYR B CA 1
ATOM 2648 C C . TYR B 1 105 ? 4.82 9.836 2.77 1 95.31 105 TYR B C 1
ATOM 2650 O O . TYR B 1 105 ? 5.328 9.945 1.651 1 95.31 105 TYR B O 1
ATOM 2658 N N . LEU B 1 106 ? 4.68 10.852 3.625 1 94.12 106 LEU B N 1
ATOM 2659 C CA . LEU B 1 106 ? 4.953 12.234 3.238 1 94.12 106 LEU B CA 1
ATOM 2660 C C . LEU B 1 106 ? 6.207 12.75 3.938 1 94.12 106 LEU B C 1
ATOM 2662 O O . LEU B 1 106 ? 6.266 12.789 5.168 1 94.12 106 LEU B O 1
ATOM 2666 N N . LEU B 1 107 ? 7.105 13.172 3.15 1 90.75 107 LEU B N 1
ATOM 2667 C CA . LEU B 1 107 ? 8.352 13.703 3.699 1 90.75 107 LEU B CA 1
ATOM 2668 C C . LEU B 1 107 ? 8.227 15.188 4 1 90.75 107 LEU B C 1
ATOM 2670 O O . LEU B 1 107 ? 7.723 15.953 3.172 1 90.75 107 LEU B O 1
ATOM 2674 N N . LYS B 1 108 ? 8.57 15.492 5.191 1 85.62 108 LYS B N 1
ATOM 2675 C CA . LYS B 1 108 ? 8.625 16.906 5.555 1 85.62 108 LYS B CA 1
ATOM 2676 C C . LYS B 1 108 ? 9.758 17.625 4.82 1 85.62 108 LYS B C 1
ATOM 2678 O O . LYS B 1 108 ? 10.82 17.047 4.598 1 85.62 108 LYS B O 1
ATOM 2683 N N . PRO B 1 109 ? 9.594 18.875 4.457 1 80.31 109 PRO B N 1
ATOM 2684 C CA . PRO B 1 109 ? 8.375 19.672 4.605 1 80.31 109 PRO B CA 1
ATOM 2685 C C . PRO B 1 109 ? 7.277 19.25 3.631 1 80.31 109 PRO B C 1
ATOM 2687 O O . PRO B 1 109 ? 7.566 18.922 2.479 1 80.31 109 PRO B O 1
ATOM 2690 N N . VAL B 1 110 ? 6.031 19.234 4.152 1 82.12 110 VAL B N 1
ATOM 2691 C CA . VAL B 1 110 ? 4.906 18.797 3.334 1 82.12 110 VAL B CA 1
ATOM 2692 C C . VAL B 1 110 ? 4.051 20 2.939 1 82.12 110 VAL B C 1
ATOM 2694 O O . VAL B 1 110 ? 3.686 20.812 3.791 1 82.12 110 VAL B O 1
ATOM 2697 N N . SER B 1 111 ? 3.832 20.062 1.661 1 74.44 111 SER B N 1
ATOM 2698 C CA . SER B 1 111 ? 2.963 21.141 1.208 1 74.44 111 SER B CA 1
ATOM 2699 C C . SER B 1 111 ? 1.504 20.859 1.548 1 74.44 111 SER B C 1
ATOM 2701 O O . SER B 1 111 ? 1.118 19.703 1.741 1 74.44 111 SER B O 1
ATOM 2703 N N . TRP B 1 112 ? 0.737 21.922 1.555 1 74.06 112 TRP B N 1
ATOM 2704 C CA . TRP B 1 112 ? -0.699 21.828 1.792 1 74.06 112 TRP B CA 1
ATOM 2705 C C . TRP B 1 112 ? -1.369 20.969 0.717 1 74.06 112 TRP B C 1
ATOM 2707 O O . TRP B 1 112 ? -2.184 20.094 1.025 1 74.06 112 TRP B O 1
ATOM 2717 N N . LYS B 1 113 ? -1.032 21.266 -0.439 1 75.25 113 LYS B N 1
ATOM 2718 C CA . LYS B 1 113 ? -1.625 20.562 -1.575 1 75.25 113 LYS B CA 1
ATOM 2719 C C . LYS B 1 113 ? -1.349 19.062 -1.502 1 75.25 113 LYS B C 1
ATOM 2721 O O . LYS B 1 113 ? -2.244 18.25 -1.736 1 75.25 113 LYS B O 1
ATOM 2726 N N . ARG B 1 114 ? -0.157 18.797 -1.199 1 83.25 114 ARG B N 1
ATOM 2727 C CA . ARG B 1 114 ? 0.238 17.391 -1.133 1 83.25 114 ARG B CA 1
ATOM 2728 C C . ARG B 1 114 ? -0.525 16.672 -0.034 1 83.25 114 ARG B C 1
ATOM 2730 O O . ARG B 1 114 ? -1.029 15.562 -0.25 1 83.25 114 ARG B O 1
ATOM 2737 N N . LEU B 1 115 ? -0.572 17.266 1.114 1 89.44 115 LEU B N 1
ATOM 2738 C CA . LEU B 1 115 ? -1.299 16.641 2.215 1 89.44 115 LEU B CA 1
ATOM 2739 C C . LEU B 1 115 ? -2.787 16.562 1.9 1 89.44 115 LEU B C 1
ATOM 2741 O O . LEU B 1 115 ? -3.416 15.523 2.148 1 89.44 115 LEU B O 1
ATOM 2745 N N . SER B 1 116 ? -3.299 17.594 1.363 1 84.69 116 SER B N 1
ATOM 2746 C CA . SER B 1 116 ? -4.711 17.609 0.994 1 84.69 116 SER B CA 1
ATOM 2747 C C . SER B 1 116 ? -5.031 16.484 0.011 1 84.69 116 SER B C 1
ATOM 2749 O O . SER B 1 116 ? -6.062 15.828 0.137 1 84.69 116 SER B O 1
ATOM 2751 N N . HIS B 1 117 ? -4.172 16.328 -0.889 1 85.06 117 HIS B N 1
ATOM 2752 C CA . HIS B 1 117 ? -4.355 15.281 -1.885 1 85.06 117 HIS B CA 1
ATOM 2753 C C . HIS B 1 117 ? -4.363 13.906 -1.236 1 85.06 117 HIS B C 1
ATOM 2755 O O . HIS B 1 117 ? -5.203 13.062 -1.566 1 85.06 117 HIS B O 1
ATOM 2761 N N . SER B 1 118 ? -3.453 13.672 -0.387 1 92.94 118 SER B N 1
ATOM 2762 C CA . SER B 1 118 ? -3.385 12.391 0.318 1 92.94 118 SER B CA 1
ATOM 2763 C C . SER B 1 118 ? -4.66 12.133 1.114 1 92.94 118 SER B C 1
ATOM 2765 O O . SER B 1 118 ? -5.195 11.023 1.094 1 92.94 118 SER B O 1
ATOM 2767 N N . LEU B 1 119 ? -5.117 13.164 1.796 1 93.25 119 LEU B N 1
ATOM 2768 C CA . LEU B 1 119 ? -6.328 13.055 2.602 1 93.25 119 LEU B CA 1
ATOM 2769 C C . LEU B 1 119 ? -7.543 12.773 1.721 1 93.25 119 LEU B C 1
ATOM 2771 O O . LEU B 1 119 ? -8.391 11.945 2.068 1 93.25 119 LEU B O 1
ATOM 2775 N N . GLU B 1 120 ? -7.586 13.438 0.63 1 88.38 120 GLU B N 1
ATOM 2776 C CA . GLU B 1 120 ? -8.688 13.219 -0.303 1 88.38 120 GLU B CA 1
ATOM 2777 C C . GLU B 1 120 ? -8.695 11.781 -0.814 1 88.38 120 GLU B C 1
ATOM 2779 O O . GLU B 1 120 ? -9.75 11.141 -0.87 1 88.38 120 GLU B O 1
ATOM 2784 N N . ARG B 1 121 ? -7.57 11.305 -1.188 1 90.88 121 ARG B N 1
ATOM 2785 C CA . ARG B 1 121 ? -7.461 9.93 -1.664 1 90.88 121 ARG B CA 1
ATOM 2786 C C . ARG B 1 121 ? -7.895 8.938 -0.587 1 90.88 121 ARG B C 1
ATOM 2788 O O . ARG B 1 121 ? -8.516 7.922 -0.887 1 90.88 121 ARG B O 1
ATOM 2795 N N . PHE B 1 122 ? -7.57 9.258 0.611 1 94.31 122 PHE B N 1
ATOM 2796 C CA . PHE B 1 122 ? -7.953 8.367 1.699 1 94.31 122 PHE B CA 1
ATOM 2797 C C . PHE B 1 122 ? -9.469 8.336 1.868 1 94.31 122 PHE B C 1
ATOM 2799 O O . PHE B 1 122 ? -10.055 7.277 2.08 1 94.31 122 PHE B O 1
ATOM 2806 N N . VAL B 1 123 ? -10.055 9.469 1.822 1 91.75 123 VAL B N 1
ATOM 2807 C CA . VAL B 1 123 ? -11.508 9.562 1.93 1 91.75 123 VAL B CA 1
ATOM 2808 C C . VAL B 1 123 ? -12.156 8.727 0.83 1 91.75 123 VAL B C 1
ATOM 2810 O O . VAL B 1 123 ? -13.109 7.984 1.087 1 91.75 123 VAL B O 1
ATOM 2813 N N . GLN B 1 124 ? -11.648 8.867 -0.396 1 88.5 124 GLN B N 1
ATOM 2814 C CA . GLN B 1 124 ? -12.172 8.078 -1.508 1 88.5 124 GLN B CA 1
ATOM 2815 C C . GLN B 1 124 ? -11.984 6.586 -1.254 1 88.5 124 GLN B C 1
ATOM 2817 O O . GLN B 1 124 ? -12.867 5.781 -1.546 1 88.5 124 GLN B O 1
ATOM 2822 N N . PHE B 1 125 ? -10.836 6.281 -0.772 1 91.69 125 PHE B N 1
ATOM 2823 C CA . PHE B 1 125 ? -10.516 4.902 -0.434 1 91.69 125 PHE B CA 1
ATOM 2824 C C . PHE B 1 125 ? -11.539 4.328 0.534 1 91.69 125 PHE B C 1
ATOM 2826 O O . PHE B 1 125 ? -12.086 3.248 0.301 1 91.69 125 PHE B O 1
ATOM 2833 N N . ARG B 1 126 ? -11.797 5.031 1.6 1 91.56 126 ARG B N 1
ATOM 2834 C CA . ARG B 1 126 ? -12.75 4.602 2.617 1 91.56 126 ARG B CA 1
ATOM 2835 C C . ARG B 1 126 ? -14.164 4.5 2.039 1 91.56 126 ARG B C 1
ATOM 2837 O O . ARG B 1 126 ? -14.906 3.574 2.369 1 91.56 126 ARG B O 1
ATOM 2844 N N . GLU B 1 127 ? -14.516 5.43 1.259 1 87.44 127 GLU B N 1
ATOM 2845 C CA . GLU B 1 127 ? -15.836 5.418 0.635 1 87.44 127 GLU B CA 1
ATOM 2846 C C . GLU B 1 127 ? -16.016 4.184 -0.24 1 87.44 127 GLU B C 1
ATOM 2848 O O . GLU B 1 127 ? -17.078 3.557 -0.223 1 87.44 127 GLU B O 1
ATOM 2853 N N . GLN B 1 128 ? -15.008 3.879 -1.024 1 86.25 128 GLN B N 1
ATOM 2854 C CA . GLN B 1 128 ? -15.078 2.707 -1.891 1 86.25 128 GLN B CA 1
ATOM 2855 C C . GLN B 1 128 ? -15.211 1.426 -1.072 1 86.25 128 GLN B C 1
ATOM 2857 O O . GLN B 1 128 ? -15.938 0.507 -1.462 1 86.25 128 GLN B O 1
ATOM 2862 N N . GLN B 1 129 ? -14.523 1.398 -0.004 1 88.25 129 GLN B N 1
ATOM 2863 C CA . GLN B 1 129 ? -14.602 0.239 0.879 1 88.25 129 GLN B CA 1
ATOM 2864 C C . GLN B 1 129 ? -16.016 0.043 1.405 1 88.25 129 GLN B C 1
ATOM 2866 O O . GLN B 1 129 ? -16.453 -1.089 1.623 1 88.25 129 GLN B O 1
ATOM 2871 N N . ARG B 1 130 ? -16.609 1.091 1.654 1 85.94 130 ARG B N 1
ATOM 2872 C CA . ARG B 1 130 ? -17.969 1.037 2.207 1 85.94 130 ARG B CA 1
ATOM 2873 C C . ARG B 1 130 ? -18.969 0.617 1.146 1 85.94 130 ARG B C 1
ATOM 2875 O O . ARG B 1 130 ? -19.938 -0.106 1.44 1 85.94 130 ARG B O 1
ATOM 2882 N N . VAL B 1 131 ? -18.781 1.03 -0.037 1 84 131 VAL B N 1
ATOM 2883 C CA . VAL B 1 131 ? -19.766 0.841 -1.109 1 84 131 VAL B CA 1
ATOM 2884 C C . VAL B 1 131 ? -19.625 -0.57 -1.681 1 84 131 VAL B C 1
ATOM 2886 O O . VAL B 1 131 ? -20.641 -1.24 -1.928 1 84 131 VAL B O 1
ATOM 2889 N N . TRP B 1 132 ? -18.453 -1.012 -1.859 1 82.62 132 TRP B N 1
ATOM 2890 C CA . TRP B 1 132 ? -18.219 -2.309 -2.488 1 82.62 132 TRP B CA 1
ATOM 2891 C C . TRP B 1 132 ? -18.25 -3.428 -1.452 1 82.62 132 TRP B C 1
ATOM 2893 O O . TRP B 1 132 ? -17.406 -3.451 -0.541 1 82.62 132 TRP B O 1
ATOM 2903 N N . LYS B 1 133 ? -19.141 -4.223 -1.553 1 85 133 LYS B N 1
ATOM 2904 C CA . LYS B 1 133 ? -19.172 -5.383 -0.667 1 85 133 LYS B CA 1
ATOM 2905 C C . LYS B 1 133 ? -18.375 -6.551 -1.264 1 85 133 LYS B C 1
ATOM 2907 O O . LYS B 1 133 ? -17.703 -7.285 -0.542 1 85 133 LYS B O 1
ATOM 2912 N N . ILE B 1 134 ? -18.516 -6.652 -2.539 1 88.12 134 ILE B N 1
ATOM 2913 C CA . ILE B 1 134 ? -17.75 -7.629 -3.314 1 88.12 134 ILE B CA 1
ATOM 2914 C C . ILE B 1 134 ? -16.891 -6.91 -4.34 1 88.12 134 ILE B C 1
ATOM 2916 O O . ILE B 1 134 ? -17.312 -5.922 -4.945 1 88.12 134 ILE B O 1
ATOM 2920 N N . VAL B 1 135 ? -15.664 -7.387 -4.426 1 88.44 135 VAL B N 1
ATOM 2921 C CA . VAL B 1 135 ? -14.742 -6.707 -5.332 1 88.44 135 VAL B CA 1
ATOM 2922 C C . VAL B 1 135 ? -14.297 -7.668 -6.43 1 88.44 135 VAL B C 1
ATOM 2924 O O . VAL B 1 135 ? -14.195 -8.875 -6.203 1 88.44 135 VAL B O 1
ATOM 2927 N N . ASP B 1 136 ? -14.156 -7.133 -7.621 1 86.88 136 ASP B N 1
ATOM 2928 C CA . ASP B 1 136 ? -13.414 -7.82 -8.672 1 86.88 136 ASP B CA 1
ATOM 2929 C C . ASP B 1 136 ? -11.992 -7.273 -8.789 1 86.88 136 ASP B C 1
ATOM 2931 O O . ASP B 1 136 ? -11.57 -6.453 -7.973 1 86.88 136 ASP B O 1
ATOM 2935 N N . GLN B 1 137 ? -11.219 -7.797 -9.703 1 87.62 137 GLN B N 1
ATOM 2936 C CA . GLN B 1 137 ? -9.812 -7.426 -9.797 1 87.62 137 GLN B CA 1
ATOM 2937 C C . GLN B 1 137 ? -9.648 -5.941 -10.117 1 87.62 137 GLN B C 1
ATOM 2939 O O . GLN B 1 137 ? -8.703 -5.301 -9.656 1 87.62 137 GLN B O 1
ATOM 2944 N N . GLN B 1 138 ? -10.539 -5.457 -10.938 1 81.19 138 GLN B N 1
ATOM 2945 C CA . GLN B 1 138 ? -10.492 -4.039 -11.273 1 81.19 138 GLN B CA 1
ATOM 2946 C C . GLN B 1 138 ? -10.711 -3.17 -10.039 1 81.19 138 GLN B C 1
ATOM 2948 O O . GLN B 1 138 ? -10.055 -2.139 -9.875 1 81.19 138 GLN B O 1
ATOM 2953 N N . ASN B 1 139 ? -11.664 -3.586 -9.203 1 87 139 ASN B N 1
ATOM 2954 C CA . ASN B 1 139 ? -11.898 -2.885 -7.949 1 87 139 ASN B CA 1
ATOM 2955 C C . ASN B 1 139 ? -10.648 -2.885 -7.066 1 87 139 ASN B C 1
ATOM 2957 O O . ASN B 1 139 ? -10.266 -1.846 -6.531 1 87 139 ASN B O 1
ATOM 2961 N N . VAL B 1 140 ? -10.023 -3.979 -6.973 1 90.38 140 VAL B N 1
ATOM 2962 C CA . VAL B 1 140 ? -8.82 -4.137 -6.164 1 90.38 140 VAL B CA 1
ATOM 2963 C C . VAL B 1 140 ? -7.73 -3.191 -6.668 1 90.38 140 VAL B C 1
ATOM 2965 O O . VAL B 1 140 ? -7.121 -2.461 -5.883 1 90.38 140 VAL B O 1
ATOM 2968 N N . ASP B 1 141 ? -7.574 -3.242 -7.98 1 86.94 141 ASP B N 1
ATOM 2969 C CA . ASP B 1 141 ? -6.547 -2.404 -8.586 1 86.94 141 ASP B CA 1
ATOM 2970 C C . ASP B 1 141 ? -6.809 -0.926 -8.32 1 86.94 141 ASP B C 1
ATOM 2972 O O . ASP B 1 141 ? -5.875 -0.158 -8.078 1 86.94 141 ASP B O 1
ATOM 2976 N N . SER B 1 142 ? -8.016 -0.6 -8.359 1 85.88 142 SER B N 1
ATOM 2977 C CA . SER B 1 142 ? -8.391 0.787 -8.102 1 85.88 142 SER B CA 1
ATOM 2978 C C . SER B 1 142 ? -8.031 1.205 -6.684 1 85.88 142 SER B C 1
ATOM 2980 O O . SER B 1 142 ? -7.602 2.34 -6.453 1 85.88 142 SER B O 1
ATOM 2982 N N . LEU B 1 143 ? -8.203 0.373 -5.77 1 88.06 143 LEU B N 1
ATOM 2983 C CA . LEU B 1 143 ? -7.871 0.669 -4.379 1 88.06 143 LEU B CA 1
ATOM 2984 C C . LEU B 1 143 ? -6.375 0.904 -4.219 1 88.06 143 LEU B C 1
ATOM 2986 O O . LEU B 1 143 ? -5.961 1.857 -3.555 1 88.06 143 LEU B O 1
ATOM 2990 N N . TYR B 1 144 ? -5.598 0.06 -4.848 1 87.88 144 TYR B N 1
ATOM 2991 C CA . TYR B 1 144 ? -4.152 0.241 -4.809 1 87.88 144 TYR B CA 1
ATOM 2992 C C . TYR B 1 144 ? -3.744 1.547 -5.48 1 87.88 144 TYR B C 1
ATOM 2994 O O . TYR B 1 144 ? -2.822 2.227 -5.027 1 87.88 144 TYR B O 1
ATOM 3002 N N . GLN B 1 145 ? -4.426 1.848 -6.508 1 82.62 145 GLN B N 1
ATOM 3003 C CA . GLN B 1 145 ? -4.117 3.068 -7.246 1 82.62 145 GLN B CA 1
ATOM 3004 C C . GLN B 1 145 ? -4.367 4.309 -6.391 1 82.62 145 GLN B C 1
ATOM 3006 O O . GLN B 1 145 ? -3.65 5.301 -6.508 1 82.62 145 GLN B O 1
ATOM 3011 N N . LEU B 1 146 ? -5.371 4.219 -5.645 1 83.06 146 LEU B N 1
ATOM 3012 C CA . LEU B 1 146 ? -5.664 5.34 -4.758 1 83.06 146 LEU B CA 1
ATOM 3013 C C . LEU B 1 146 ? -4.516 5.574 -3.779 1 83.06 146 LEU B C 1
ATOM 3015 O O . LEU B 1 146 ? -4.242 6.715 -3.398 1 83.06 146 LEU B O 1
ATOM 3019 N N . GLN B 1 147 ? -3.84 4.582 -3.416 1 81.56 147 GLN B N 1
ATOM 3020 C CA . GLN B 1 147 ? -2.691 4.715 -2.525 1 81.56 147 GLN B CA 1
ATOM 3021 C C . GLN B 1 147 ? -1.486 5.289 -3.262 1 81.56 147 GLN B C 1
ATOM 3023 O O . GLN B 1 147 ? -0.668 5.996 -2.668 1 81.56 147 GLN B O 1
ATOM 3028 N N . ALA B 1 148 ? -1.39 4.957 -4.523 1 75.81 148 ALA B N 1
ATOM 3029 C CA . ALA B 1 148 ? -0.18 5.262 -5.285 1 75.81 148 ALA B CA 1
ATOM 3030 C C . ALA B 1 148 ? -0.322 6.582 -6.035 1 75.81 148 ALA B C 1
ATOM 3032 O O . ALA B 1 148 ? 0.665 7.129 -6.535 1 75.81 148 ALA B O 1
ATOM 3033 N N . ARG B 1 149 ? -1.449 7.113 -6.176 1 62.09 149 ARG B N 1
ATOM 3034 C CA . ARG B 1 149 ? -1.611 8.281 -7.035 1 62.09 149 ARG B CA 1
ATOM 3035 C C . ARG B 1 149 ? -0.612 9.375 -6.668 1 62.09 149 ARG B C 1
ATOM 3037 O O . ARG B 1 149 ? -0.517 9.766 -5.504 1 62.09 149 ARG B O 1
ATOM 3044 N N . SER B 1 150 ? 0.316 9.344 -7.688 1 57.94 150 SER B N 1
ATOM 3045 C CA . SER B 1 150 ? 1.372 10.344 -7.547 1 57.94 150 SER B CA 1
ATOM 3046 C C . SER B 1 150 ? 0.802 11.758 -7.559 1 57.94 150 SER B C 1
ATOM 3048 O O . SER B 1 150 ? -0.198 12.023 -8.227 1 57.94 150 SER B O 1
ATOM 3050 N N . PHE B 1 151 ? 1.088 12.461 -6.52 1 49.78 151 PHE B N 1
ATOM 3051 C CA . PHE B 1 151 ? 0.833 13.898 -6.566 1 49.78 151 PHE B CA 1
ATOM 3052 C C . PHE B 1 151 ? 1.643 14.555 -7.676 1 49.78 151 PHE B C 1
ATOM 3054 O O . PHE B 1 151 ? 2.869 14.438 -7.715 1 49.78 151 PHE B O 1
ATOM 3061 N N . ARG B 1 152 ? 1.051 14.531 -8.891 1 48.44 152 ARG B N 1
ATOM 3062 C CA . ARG B 1 152 ? 1.755 15.414 -9.812 1 48.44 152 ARG B CA 1
ATOM 3063 C C . ARG B 1 152 ? 1.636 16.875 -9.375 1 48.44 152 ARG B C 1
ATOM 3065 O O . ARG B 1 152 ? 0.527 17.391 -9.219 1 48.44 152 ARG B O 1
ATOM 3072 N N . PRO B 1 153 ? 2.707 17.219 -8.75 1 40.47 153 PRO B N 1
ATOM 3073 C CA . PRO B 1 153 ? 2.584 18.641 -8.445 1 40.47 153 PRO B CA 1
ATOM 3074 C C . PRO B 1 153 ? 1.982 19.438 -9.594 1 40.47 153 PRO B C 1
ATOM 3076 O O . PRO B 1 153 ? 2.383 19.266 -10.75 1 40.47 153 PRO B O 1
ATOM 3079 N N . ASP B 1 154 ? 0.737 19.344 -9.68 1 39.31 154 ASP B N 1
ATOM 3080 C CA . ASP B 1 154 ? 0.331 20.344 -10.664 1 39.31 154 ASP B CA 1
ATOM 3081 C C . ASP B 1 154 ? 1.391 21.438 -10.812 1 39.31 154 ASP B C 1
ATOM 3083 O O . ASP B 1 154 ? 2.17 21.672 -9.891 1 39.31 154 ASP B O 1
ATOM 3087 N N . SER B 1 155 ? 1.763 21.594 -12.133 1 38.66 155 SER B N 1
ATOM 3088 C CA . SER B 1 155 ? 2.424 22.875 -12.352 1 38.66 155 SER B CA 1
ATOM 3089 C C . SER B 1 155 ? 1.983 23.906 -11.32 1 38.66 155 SER B C 1
ATOM 3091 O O . SER B 1 155 ? 0.819 24.312 -11.297 1 38.66 155 SER B O 1
ATOM 3093 N N . GLY B 1 156 ? 2.203 23.547 -10.086 1 41.16 156 GLY B N 1
ATOM 3094 C CA . GLY B 1 156 ? 1.916 24.688 -9.219 1 41.16 156 GLY B CA 1
ATOM 3095 C C . GLY B 1 156 ? 1.695 25.984 -9.977 1 41.16 156 GLY B C 1
ATOM 3096 O O . GLY B 1 156 ? 2.07 26.094 -11.141 1 41.16 156 GLY B O 1
ATOM 3097 N N . ALA B 1 157 ? 0.665 26.672 -9.531 1 46.53 157 ALA B N 1
ATOM 3098 C CA . ALA B 1 157 ? 0.577 27.938 -10.258 1 46.53 157 ALA B CA 1
ATOM 3099 C C . ALA B 1 157 ? 1.957 28.406 -10.711 1 46.53 157 ALA B C 1
ATOM 3101 O O . ALA B 1 157 ? 2.932 28.297 -9.961 1 46.53 157 ALA B O 1
ATOM 3102 N N . LYS B 1 158 ? 2.27 28.469 -11.812 1 50.78 158 LYS B N 1
ATOM 3103 C CA . LYS B 1 158 ? 3.475 29.094 -12.352 1 50.78 158 LYS B CA 1
ATOM 3104 C C . LYS B 1 158 ? 4.09 30.062 -11.344 1 50.78 158 LYS B C 1
ATOM 3106 O O . LYS B 1 158 ? 3.451 31.047 -10.938 1 50.78 158 LYS B O 1
ATOM 3111 N N . GLY B 1 159 ? 5.223 29.5 -10.43 1 62.28 159 GLY B N 1
ATOM 3112 C CA . GLY B 1 159 ? 6.008 30.406 -9.594 1 62.28 159 GLY B CA 1
ATOM 3113 C C . GLY B 1 159 ? 5.805 30.156 -8.109 1 62.28 159 GLY B C 1
ATOM 3114 O O . GLY B 1 159 ? 6.301 30.922 -7.281 1 62.28 159 GLY B O 1
ATOM 3115 N N . ILE B 1 160 ? 4.887 29.078 -7.582 1 68.94 160 ILE B N 1
ATOM 3116 C CA . ILE B 1 160 ? 4.715 28.859 -6.148 1 68.94 160 ILE B CA 1
ATOM 3117 C C . ILE B 1 160 ? 5.461 27.594 -5.734 1 68.94 160 ILE B C 1
ATOM 3119 O O . ILE B 1 160 ? 5.043 26.484 -6.066 1 68.94 160 ILE B O 1
ATOM 3123 N N . GLU B 1 161 ? 6.508 27.812 -5.117 1 69.56 161 GLU B N 1
ATOM 3124 C CA . GLU B 1 161 ? 7.297 26.719 -4.547 1 69.56 161 GLU B CA 1
ATOM 3125 C C . GLU B 1 161 ? 6.699 26.25 -3.225 1 69.56 161 GLU B C 1
ATOM 3127 O O . GLU B 1 161 ? 6.414 27.047 -2.338 1 69.56 161 GLU B O 1
ATOM 3132 N N . GLU B 1 162 ? 6.633 25.031 -3.086 1 67.62 162 GLU B N 1
ATOM 3133 C CA . GLU B 1 162 ? 5.891 24.438 -1.979 1 67.62 162 GLU B CA 1
ATOM 3134 C C . GLU B 1 162 ? 6.543 24.75 -0.639 1 67.62 162 GLU B C 1
ATOM 3136 O O . GLU B 1 162 ? 5.852 25.062 0.335 1 67.62 162 GLU B O 1
ATOM 3141 N N . ASN B 1 163 ? 7.746 24.625 -0.512 1 71.12 163 ASN B N 1
ATOM 3142 C CA . ASN B 1 163 ? 8.438 24.938 0.733 1 71.12 163 ASN B CA 1
ATOM 3143 C C . ASN B 1 163 ? 8.188 26.375 1.161 1 71.12 163 ASN B C 1
ATOM 3145 O O . ASN B 1 163 ? 8.016 26.656 2.35 1 71.12 163 ASN B O 1
ATOM 3149 N N . THR B 1 164 ? 8.227 27.203 0.213 1 78.31 164 THR B N 1
ATOM 3150 C CA . THR B 1 164 ? 7.957 28.609 0.477 1 78.31 164 THR B CA 1
ATOM 3151 C C . THR B 1 164 ? 6.512 28.812 0.926 1 78.31 164 THR B C 1
ATOM 3153 O O . THR B 1 164 ? 6.246 29.578 1.855 1 78.31 164 THR B O 1
ATOM 3156 N N . LEU B 1 165 ? 5.68 28.094 0.357 1 79.75 165 LEU B N 1
ATOM 3157 C CA . LEU B 1 165 ? 4.273 28.188 0.728 1 79.75 165 LEU B CA 1
ATOM 3158 C C . LEU B 1 165 ? 4.062 27.75 2.176 1 79.75 165 LEU B C 1
ATOM 3160 O O . LEU B 1 165 ? 3.369 28.422 2.936 1 79.75 165 LEU B O 1
ATOM 3164 N N . THR B 1 166 ? 4.645 26.719 2.514 1 75.38 166 THR B N 1
ATOM 3165 C CA . THR B 1 166 ? 4.531 26.188 3.871 1 75.38 166 THR B CA 1
ATOM 3166 C C . THR B 1 166 ? 5.047 27.203 4.887 1 75.38 166 THR B C 1
ATOM 3168 O O . THR B 1 166 ? 4.453 27.375 5.953 1 75.38 166 THR B O 1
ATOM 3171 N N . LEU B 1 167 ? 6.09 27.828 4.535 1 79.69 167 LEU B N 1
ATOM 3172 C CA . LEU B 1 167 ? 6.676 28.859 5.379 1 79.69 167 LEU B CA 1
ATOM 3173 C C . LEU B 1 167 ? 5.68 29.984 5.637 1 79.69 167 LEU B C 1
ATOM 3175 O O . LEU B 1 167 ? 5.512 30.422 6.777 1 79.69 167 LEU B O 1
ATOM 3179 N N . VAL B 1 168 ? 5.055 30.406 4.648 1 86 168 VAL B N 1
ATOM 3180 C CA . VAL B 1 168 ? 4.09 31.5 4.754 1 86 168 VAL B CA 1
ATOM 3181 C C . VAL B 1 168 ? 2.871 31.031 5.555 1 86 168 VAL B C 1
ATOM 3183 O O . VAL B 1 168 ? 2.412 31.734 6.461 1 86 168 VAL B O 1
ATOM 3186 N N . GLN B 1 169 ? 2.479 29.891 5.297 1 81.56 169 GLN B N 1
ATOM 3187 C CA . GLN B 1 169 ? 1.277 29.359 5.945 1 81.56 169 GLN B CA 1
ATOM 3188 C C . GLN B 1 169 ? 1.508 29.156 7.438 1 81.56 169 GLN B C 1
ATOM 3190 O O . GLN B 1 169 ? 0.616 29.391 8.25 1 81.56 169 GLN B O 1
ATOM 3195 N N . ARG B 1 170 ? 2.592 28.766 7.762 1 80.38 170 ARG B N 1
ATOM 3196 C CA . ARG B 1 170 ? 2.949 28.516 9.156 1 80.38 170 ARG B CA 1
ATOM 3197 C C . ARG B 1 170 ? 2.773 29.766 10 1 80.38 170 ARG B C 1
ATOM 3199 O O . ARG B 1 170 ? 2.336 29.688 11.148 1 80.38 170 ARG B O 1
ATOM 3206 N N . LEU B 1 171 ? 3.164 30.875 9.453 1 83.44 171 LEU B N 1
ATOM 3207 C CA . LEU B 1 171 ? 3.055 32.156 10.148 1 83.44 171 LEU B CA 1
ATOM 3208 C C . LEU B 1 171 ? 1.62 32.406 10.602 1 83.44 171 LEU B C 1
ATOM 3210 O O . LEU B 1 171 ? 1.391 32.906 11.695 1 83.44 171 LEU B O 1
ATOM 3214 N N . PHE B 1 172 ? 0.651 31.969 9.797 1 84.44 172 PHE B N 1
ATOM 3215 C CA . PHE B 1 172 ? -0.751 32.281 10.062 1 84.44 172 PHE B CA 1
ATOM 3216 C C . PHE B 1 172 ? -1.39 31.188 10.914 1 84.44 172 PHE B C 1
ATOM 3218 O O . PHE B 1 172 ? -2.463 31.391 11.492 1 84.44 172 PHE B O 1
ATOM 3225 N N . VAL B 1 173 ? -0.725 30.156 10.969 1 77.06 173 VAL B N 1
ATOM 3226 C CA . VAL B 1 173 ? -1.216 29.078 11.82 1 77.06 173 VAL B CA 1
ATOM 3227 C C . VAL B 1 173 ? -0.772 29.328 13.266 1 77.06 173 VAL B C 1
ATOM 3229 O O . VAL B 1 173 ? -1.541 29.094 14.203 1 77.06 173 VAL B O 1
ATOM 3232 N N . GLU B 1 174 ? 0.392 29.75 13.375 1 74.56 174 GLU B N 1
ATOM 3233 C CA . GLU B 1 174 ? 0.967 30.031 14.695 1 74.56 174 GLU B CA 1
ATOM 3234 C C . GLU B 1 174 ? 0.276 31.203 15.359 1 74.56 174 GLU B C 1
ATOM 3236 O O . GLU B 1 174 ? 0.229 31.297 16.594 1 74.56 174 GLU B O 1
ATOM 3241 N N . SER B 1 175 ? -0.241 32.094 14.539 1 72.56 175 SER B N 1
ATOM 3242 C CA . SER B 1 175 ? -0.904 33.281 15.031 1 72.56 175 SER B CA 1
ATOM 3243 C C . SER B 1 175 ? -2.301 33.438 14.438 1 72.56 175 SER B C 1
ATOM 3245 O O . SER B 1 175 ? -2.58 34.406 13.711 1 72.56 175 SER B O 1
ATOM 3247 N N . ARG B 1 176 ? -3.174 32.531 14.883 1 67.38 176 ARG B N 1
ATOM 3248 C CA . ARG B 1 176 ? -4.473 32.375 14.234 1 67.38 176 ARG B CA 1
ATOM 3249 C C . ARG B 1 176 ? -5.254 33.688 14.266 1 67.38 176 ARG B C 1
ATOM 3251 O O . ARG B 1 176 ? -5.977 34 13.32 1 67.38 176 ARG B O 1
ATOM 3258 N N . GLU B 1 177 ? -5.027 34.406 15.273 1 72.5 177 GLU B N 1
ATOM 3259 C CA . GLU B 1 177 ? -5.844 35.594 15.43 1 72.5 177 GLU B CA 1
ATOM 3260 C C . GLU B 1 177 ? -5.105 36.844 14.93 1 72.5 177 GLU B C 1
ATOM 3262 O O . GLU B 1 177 ? -5.66 37.938 14.922 1 72.5 177 GLU B O 1
ATOM 3267 N N . GLN B 1 178 ? -3.971 36.594 14.406 1 80.75 178 GLN B N 1
ATOM 3268 C CA . GLN B 1 178 ? -3.191 37.75 14 1 80.75 178 GLN B CA 1
ATOM 3269 C C . GLN B 1 178 ? -3.4 38.062 12.523 1 80.75 178 GLN B C 1
ATOM 3271 O O . GLN B 1 178 ? -3.699 37.188 11.727 1 80.75 178 GLN B O 1
ATOM 3276 N N . ILE B 1 179 ? -3.326 39.312 12.266 1 88.38 179 ILE B N 1
ATOM 3277 C CA . ILE B 1 179 ? -3.402 39.844 10.914 1 88.38 179 ILE B CA 1
ATOM 3278 C C . ILE B 1 179 ? -2.033 40.375 10.492 1 88.38 179 ILE B C 1
ATOM 3280 O O . ILE B 1 179 ? -1.351 41.031 11.266 1 88.38 179 ILE B O 1
ATOM 3284 N N . PHE B 1 180 ? -1.645 39.938 9.297 1 90.75 180 PHE B N 1
ATOM 3285 C CA . PHE B 1 180 ? -0.315 40.344 8.844 1 90.75 180 PHE B CA 1
ATOM 3286 C C . PHE B 1 180 ? -0.396 41.125 7.547 1 90.75 180 PHE B C 1
ATOM 3288 O O . PHE B 1 180 ? -1.206 40.812 6.672 1 90.75 180 PHE B O 1
ATOM 3295 N N . SER B 1 181 ? 0.409 42.25 7.508 1 89.75 181 SER B N 1
ATOM 3296 C CA . SER B 1 181 ? 0.657 42.906 6.227 1 89.75 181 SER B CA 1
ATOM 3297 C C . SER B 1 181 ? 1.732 42.156 5.43 1 89.75 181 SER B C 1
ATOM 3299 O O . SER B 1 181 ? 2.387 41.25 5.953 1 89.75 181 SER B O 1
ATOM 3301 N N . VAL B 1 182 ? 1.885 42.531 4.188 1 92.12 182 VAL B N 1
ATOM 3302 C CA . VAL B 1 182 ? 2.949 41.969 3.361 1 92.12 182 VAL B CA 1
ATOM 3303 C C . VAL B 1 182 ? 4.301 42.219 4.031 1 92.12 182 VAL B C 1
ATOM 3305 O O . VAL B 1 182 ? 5.141 41.312 4.09 1 92.12 182 VAL B O 1
ATOM 3308 N N . ASP B 1 183 ? 4.477 43.406 4.621 1 92.06 183 ASP B N 1
ATOM 3309 C CA . ASP B 1 183 ? 5.738 43.75 5.273 1 92.06 183 ASP B CA 1
ATOM 3310 C C . ASP B 1 183 ? 5.984 42.875 6.5 1 92.06 183 ASP B C 1
ATOM 3312 O O . ASP B 1 183 ? 7.117 42.5 6.773 1 92.06 183 ASP B O 1
ATOM 3316 N N . ASP B 1 184 ? 4.883 42.625 7.203 1 92.25 184 ASP B N 1
ATOM 3317 C CA . ASP B 1 184 ? 4.988 41.75 8.359 1 92.25 184 ASP B CA 1
ATOM 3318 C C . ASP B 1 184 ? 5.5 40.375 7.953 1 92.25 184 ASP B C 1
ATOM 3320 O O . ASP B 1 184 ? 6.387 39.812 8.609 1 92.25 184 ASP B O 1
ATOM 3324 N N . VAL B 1 185 ? 4.93 39.812 6.918 1 93.31 185 VAL B N 1
ATOM 3325 C CA . VAL B 1 185 ? 5.273 38.469 6.457 1 93.31 185 VAL B CA 1
ATOM 3326 C C . VAL B 1 185 ? 6.703 38.469 5.926 1 93.31 185 VAL B C 1
ATOM 3328 O O . VAL B 1 185 ? 7.457 37.531 6.18 1 93.31 185 VAL B O 1
ATOM 3331 N N . VAL B 1 186 ? 7.148 39.531 5.195 1 92.81 186 VAL B N 1
ATOM 3332 C CA . VAL B 1 186 ? 8.516 39.656 4.707 1 92.81 186 VAL B CA 1
ATOM 3333 C C . VAL B 1 186 ? 9.492 39.594 5.883 1 92.81 186 VAL B C 1
ATOM 3335 O O . VAL B 1 186 ? 10.484 38.875 5.844 1 92.81 186 VAL B O 1
ATOM 3338 N N . SER B 1 187 ? 9.141 40.312 6.906 1 93.44 187 SER B N 1
ATOM 3339 C CA . SER B 1 187 ? 10.008 40.375 8.078 1 93.44 187 SER B CA 1
ATOM 3340 C C . SER B 1 187 ? 10.125 39.031 8.766 1 93.44 187 SER B C 1
ATOM 3342 O O . SER B 1 187 ? 11.203 38.625 9.219 1 93.44 187 SER B O 1
ATOM 3344 N N . ALA B 1 188 ? 9.023 38.344 8.82 1 90.19 188 ALA B N 1
ATOM 3345 C CA . ALA B 1 188 ? 8.961 37.094 9.57 1 90.19 188 ALA B CA 1
ATOM 3346 C C . ALA B 1 188 ? 9.594 35.938 8.781 1 90.19 188 ALA B C 1
ATOM 3348 O O . ALA B 1 188 ? 10.133 35 9.375 1 90.19 188 ALA B O 1
ATOM 3349 N N . THR B 1 189 ? 9.531 35.969 7.504 1 89.12 189 THR B N 1
ATOM 3350 C CA . THR B 1 189 ? 9.914 34.812 6.707 1 89.12 189 THR B CA 1
ATOM 3351 C C . THR B 1 189 ? 11.25 35.062 6 1 89.12 189 THR B C 1
ATOM 3353 O O . THR B 1 189 ? 11.922 34.125 5.574 1 89.12 189 THR B O 1
ATOM 3356 N N . GLY B 1 190 ? 11.602 36.312 5.699 1 90.44 190 GLY B N 1
ATOM 3357 C CA . GLY B 1 190 ? 12.805 36.688 4.961 1 90.44 190 GLY B CA 1
ATOM 3358 C C . GLY B 1 190 ? 12.609 36.656 3.457 1 90.44 190 GLY B C 1
ATOM 3359 O O . GLY B 1 190 ? 13.578 36.781 2.699 1 90.44 190 GLY B O 1
ATOM 3360 N N . LEU B 1 191 ? 11.406 36.5 3.086 1 90.62 191 LEU B N 1
ATOM 3361 C CA . LEU B 1 191 ? 11.102 36.469 1.66 1 90.62 191 LEU B CA 1
ATOM 3362 C C . LEU B 1 191 ? 11.031 37.906 1.089 1 90.62 191 LEU B C 1
ATOM 3364 O O . LEU B 1 191 ? 10.852 38.875 1.832 1 90.62 191 LEU B O 1
ATOM 3368 N N . SER B 1 192 ? 11.266 38.031 -0.287 1 90.75 192 SER B N 1
ATOM 3369 C CA . SER B 1 192 ? 11.062 39.344 -0.939 1 90.75 192 SER B CA 1
ATOM 3370 C C . SER B 1 192 ? 9.594 39.75 -0.911 1 90.75 192 SER B C 1
ATOM 3372 O O . SER B 1 192 ? 8.711 38.875 -0.741 1 90.75 192 SER B O 1
ATOM 3374 N N . LYS B 1 193 ? 9.398 41.031 -1.093 1 91.94 193 LYS B N 1
ATOM 3375 C CA . LYS B 1 193 ? 8.039 41.562 -1.111 1 91.94 193 LYS B CA 1
ATOM 3376 C C . LYS B 1 193 ? 7.227 40.938 -2.244 1 91.94 193 LYS B C 1
ATOM 3378 O O . LYS B 1 193 ? 6.062 40.562 -2.057 1 91.94 193 LYS B O 1
ATOM 3383 N N . THR B 1 194 ? 7.836 40.75 -3.336 1 90.81 194 THR B N 1
ATOM 3384 C CA . THR B 1 194 ? 7.172 40.188 -4.504 1 90.81 194 THR B CA 1
ATOM 3385 C C . THR B 1 194 ? 6.781 38.75 -4.258 1 90.81 194 THR B C 1
ATOM 3387 O O . THR B 1 194 ? 5.648 38.344 -4.523 1 90.81 194 THR B O 1
ATOM 3390 N N . THR B 1 195 ? 7.691 38 -3.701 1 88.75 195 THR B N 1
ATOM 3391 C CA . THR B 1 195 ? 7.441 36.594 -3.387 1 88.75 195 THR B CA 1
ATOM 3392 C C . THR B 1 195 ? 6.352 36.469 -2.328 1 88.75 195 THR B C 1
ATOM 3394 O O . THR B 1 195 ? 5.426 35.656 -2.479 1 88.75 195 THR B O 1
ATOM 3397 N N . THR B 1 196 ? 6.488 37.25 -1.369 1 92.62 196 THR B N 1
ATOM 3398 C CA . THR B 1 196 ? 5.527 37.219 -0.273 1 92.62 196 THR B CA 1
ATOM 3399 C C . THR B 1 196 ? 4.117 37.5 -0.784 1 92.62 196 THR B C 1
ATOM 3401 O O . THR B 1 196 ? 3.176 36.781 -0.45 1 92.62 196 THR B O 1
ATOM 3404 N N . ARG B 1 197 ? 4 38.5 -1.574 1 89.38 197 ARG B N 1
ATOM 3405 C CA . ARG B 1 197 ? 2.697 38.875 -2.123 1 89.38 197 ARG B CA 1
ATOM 3406 C C . ARG B 1 197 ? 2.111 37.719 -2.936 1 89.38 197 ARG B C 1
ATOM 3408 O O . ARG B 1 197 ? 0.927 37.406 -2.807 1 89.38 197 ARG B O 1
ATOM 3415 N N . ARG B 1 198 ? 2.953 37.125 -3.699 1 87.12 198 ARG B N 1
ATOM 3416 C CA . ARG B 1 198 ? 2.512 36.031 -4.527 1 87.12 198 ARG B CA 1
ATOM 3417 C C . ARG B 1 198 ? 1.959 34.875 -3.672 1 87.12 198 ARG B C 1
ATOM 3419 O O . ARG B 1 198 ? 0.89 34.344 -3.965 1 87.12 198 ARG B O 1
ATOM 3426 N N . TYR B 1 199 ? 2.633 34.625 -2.656 1 88.62 199 TYR B N 1
ATOM 3427 C CA . TYR B 1 199 ? 2.254 33.5 -1.811 1 88.62 199 TYR B CA 1
ATOM 3428 C C . TYR B 1 199 ? 1.033 33.844 -0.964 1 88.62 199 TYR B C 1
ATOM 3430 O O . TYR B 1 199 ? 0.174 32.969 -0.729 1 88.62 199 TYR B O 1
ATOM 3438 N N . LEU B 1 200 ? 0.978 35.031 -0.539 1 89.69 200 LEU B N 1
ATOM 3439 C CA . LEU B 1 200 ? -0.193 35.469 0.214 1 89.69 200 LEU B CA 1
ATOM 3440 C C . LEU B 1 200 ? -1.447 35.438 -0.651 1 89.69 200 LEU B C 1
ATOM 3442 O O . LEU B 1 200 ? -2.492 34.938 -0.207 1 89.69 200 LEU B O 1
ATOM 3446 N N . GLU B 1 201 ? -1.34 35.781 -1.862 1 86.19 201 GLU B N 1
ATOM 3447 C CA . GLU B 1 201 ? -2.477 35.75 -2.779 1 86.19 201 GLU B CA 1
ATOM 3448 C C . GLU B 1 201 ? -2.895 34.312 -3.084 1 86.19 201 GLU B C 1
ATOM 3450 O O . GLU B 1 201 ? -4.086 34.031 -3.184 1 86.19 201 GLU B O 1
ATOM 3455 N N . HIS B 1 202 ? -1.91 33.562 -3.186 1 82.88 202 HIS B N 1
ATOM 3456 C CA . HIS B 1 202 ? -2.209 32.125 -3.381 1 82.88 202 HIS B CA 1
ATOM 3457 C C . HIS B 1 202 ? -3.002 31.578 -2.205 1 82.88 202 HIS B C 1
ATOM 3459 O O . HIS B 1 202 ? -3.957 30.812 -2.4 1 82.88 202 HIS B O 1
ATOM 3465 N N . CYS B 1 203 ? -2.627 31.938 -1.053 1 83.25 203 CYS B N 1
ATOM 3466 C CA . CYS B 1 203 ? -3.305 31.469 0.151 1 83.25 203 CYS B CA 1
ATOM 3467 C C . CYS B 1 203 ? -4.734 31.984 0.213 1 83.25 203 CYS B C 1
ATOM 3469 O O . CYS B 1 203 ? -5.629 31.297 0.708 1 83.25 203 CYS B O 1
ATOM 3471 N N . VAL B 1 204 ? -4.91 33.156 -0.329 1 80.75 204 VAL B N 1
ATOM 3472 C CA . VAL B 1 204 ? -6.25 33.719 -0.377 1 80.75 204 VAL B CA 1
ATOM 3473 C C . VAL B 1 204 ? -7.102 32.969 -1.391 1 80.75 204 VAL B C 1
ATOM 3475 O O . VAL B 1 204 ? -8.242 32.594 -1.095 1 80.75 204 VAL B O 1
ATOM 3478 N N . GLU B 1 205 ? -6.527 32.656 -2.5 1 74 205 GLU B N 1
ATOM 3479 C CA . GLU B 1 205 ? -7.234 31.938 -3.562 1 74 205 GLU B CA 1
ATOM 3480 C C . GLU B 1 205 ? -7.645 30.547 -3.115 1 74 205 GLU B C 1
ATOM 3482 O O . GLU B 1 205 ? -8.719 30.062 -3.479 1 74 205 GLU B O 1
ATOM 3487 N N . SER B 1 206 ? -6.797 30.047 -2.32 1 71 206 SER B N 1
ATOM 3488 C CA . SER B 1 206 ? -7.059 28.688 -1.88 1 71 206 SER B CA 1
ATOM 3489 C C . SER B 1 206 ? -8 28.656 -0.682 1 71 206 SER B C 1
ATOM 3491 O O . SER B 1 206 ? -8.391 27.594 -0.217 1 71 206 SER B O 1
ATOM 3493 N N . GLY B 1 207 ? -8.273 29.781 -0.096 1 71.12 207 GLY B N 1
ATOM 3494 C CA . GLY B 1 207 ? -9.188 29.891 1.028 1 71.12 207 GLY B CA 1
ATOM 3495 C C . GLY B 1 207 ? -8.5 29.766 2.373 1 71.12 207 GLY B C 1
ATOM 3496 O O . GLY B 1 207 ? -9.164 29.75 3.414 1 71.12 207 GLY B O 1
ATOM 3497 N N . PHE B 1 208 ? -7.254 29.719 2.359 1 77.62 208 PHE B N 1
ATOM 3498 C CA . PHE B 1 208 ? -6.492 29.609 3.598 1 77.62 208 PHE B CA 1
ATOM 3499 C C . PHE B 1 208 ? -6.461 30.953 4.328 1 77.62 208 PHE B C 1
ATOM 3501 O O . PHE B 1 208 ? -6.527 30.984 5.559 1 77.62 208 PHE B O 1
ATOM 3508 N N . LEU B 1 209 ? -6.348 31.984 3.527 1 85.25 209 LEU B N 1
ATOM 3509 C CA . LEU B 1 209 ? -6.332 33.312 4.098 1 85.25 209 LEU B CA 1
ATOM 3510 C C . LEU B 1 209 ? -7.488 34.156 3.559 1 85.25 209 LEU B C 1
ATOM 3512 O O . LEU B 1 209 ? -8.062 33.844 2.516 1 85.25 209 LEU B O 1
ATOM 3516 N N . THR B 1 210 ? -7.863 35.094 4.293 1 86.5 210 THR B N 1
ATOM 3517 C CA . THR B 1 210 ? -8.773 36.156 3.848 1 86.5 210 THR B CA 1
ATOM 3518 C C . THR B 1 210 ? -8.125 37.531 3.986 1 86.5 210 THR B C 1
ATOM 3520 O O . THR B 1 210 ? -7.195 37.719 4.777 1 86.5 210 THR B O 1
ATOM 3523 N N . VAL B 1 211 ? -8.516 38.5 3.127 1 87.69 211 VAL B N 1
ATOM 3524 C CA . VAL B 1 211 ? -7.938 39.844 3.107 1 87.69 211 VAL B CA 1
ATOM 3525 C C . VAL B 1 211 ? -8.859 40.812 3.844 1 87.69 211 VAL B C 1
ATOM 3527 O O . VAL B 1 211 ? -10.078 40.75 3.707 1 87.69 211 VAL B O 1
ATOM 3530 N N . GLU B 1 212 ? -8.297 41.531 4.707 1 83.94 212 GLU B N 1
ATOM 3531 C CA . GLU B 1 212 ? -8.977 42.656 5.316 1 83.94 212 GLU B CA 1
ATOM 3532 C C . GLU B 1 212 ? -8.328 44 4.902 1 83.94 212 GLU B C 1
ATOM 3534 O O . GLU B 1 212 ? -7.117 44.156 5.055 1 83.94 212 GLU B O 1
ATOM 3539 N N . MET B 1 213 ? -9.117 44.812 4.309 1 79.12 213 MET B N 1
ATOM 3540 C CA . MET B 1 213 ? -8.594 46.094 3.879 1 79.12 213 MET B CA 1
ATOM 3541 C C . MET B 1 213 ? -8.633 47.094 5.023 1 79.12 213 MET B C 1
ATOM 3543 O O . MET B 1 213 ? -9.656 47.25 5.691 1 79.12 213 MET B O 1
ATOM 3547 N N . LEU B 1 214 ? -7.57 47.562 5.418 1 70.75 214 LEU B N 1
ATOM 3548 C CA . LEU B 1 214 ? -7.555 48.656 6.391 1 70.75 214 LEU B CA 1
ATOM 3549 C C . LEU B 1 214 ? -7.445 50.031 5.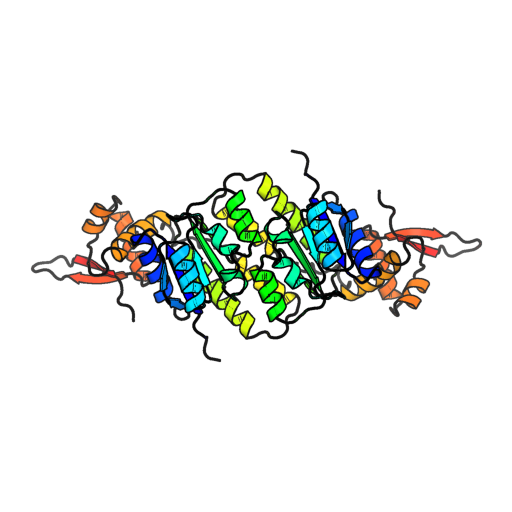695 1 70.75 214 LEU B C 1
ATOM 3551 O O . LEU B 1 214 ? -6.512 50.25 4.926 1 70.75 214 LEU B O 1
ATOM 3555 N N . TYR B 1 215 ? -8.594 50.719 5.75 1 66.31 215 TYR B N 1
ATOM 3556 C CA . TYR B 1 215 ? -8.648 52.062 5.176 1 66.31 215 TYR B CA 1
ATOM 3557 C C . TYR B 1 215 ? -8.086 53.094 6.137 1 66.31 215 TYR B C 1
ATOM 3559 O O . TYR B 1 215 ? -8.5 53.156 7.293 1 66.31 215 TYR B O 1
ATOM 3567 N N . GLY B 1 216 ? -6.926 53.188 6.316 1 55.56 216 GLY B N 1
ATOM 3568 C CA . GLY B 1 216 ? -6.406 54.219 7.184 1 55.56 216 GLY B CA 1
ATOM 3569 C C . GLY B 1 216 ? -6.848 55.625 6.77 1 55.56 216 GLY B C 1
ATOM 3570 O O . GLY B 1 216 ? -7.516 55.781 5.75 1 55.56 216 GLY B O 1
ATOM 3571 N N . LYS B 1 217 ? -6.688 56.562 7.758 1 58.31 217 LYS B N 1
ATOM 3572 C CA . LYS B 1 217 ? -7.117 57.938 7.523 1 58.31 217 LYS B CA 1
ATOM 3573 C C . LYS B 1 217 ? -6.906 58.312 6.066 1 58.31 217 LYS B C 1
ATOM 3575 O O . LYS B 1 217 ? -7.832 58.812 5.402 1 58.31 217 LYS B O 1
ATOM 3580 N N . ILE B 1 218 ? -5.906 59.188 5.691 1 49.72 218 ILE B N 1
ATOM 3581 C CA . ILE B 1 218 ? -5.496 59.812 4.441 1 49.72 218 ILE B CA 1
ATOM 3582 C C . ILE B 1 218 ? -4.602 58.875 3.652 1 49.72 218 ILE B C 1
ATOM 3584 O O . ILE B 1 218 ? -3.535 58.469 4.129 1 49.72 218 ILE B O 1
ATOM 3588 N N . GLY B 1 219 ? -5.004 58.031 2.516 1 55.16 219 GLY B N 1
ATOM 3589 C CA . GLY B 1 219 ? -4.5 57.625 1.213 1 55.16 219 GLY B CA 1
ATOM 3590 C C . GLY B 1 219 ? -4.598 56.125 0.976 1 55.16 219 GLY B C 1
ATOM 3591 O O . GLY B 1 219 ? -5.305 55.688 0.067 1 55.16 219 GLY B O 1
ATOM 3592 N N . HIS B 1 220 ? -3.428 55.219 1.283 1 64.12 220 HIS B N 1
ATOM 3593 C CA . HIS B 1 220 ? -3.182 54 0.554 1 64.12 220 HIS B CA 1
ATOM 3594 C C . HIS B 1 220 ? -3.768 52.781 1.29 1 64.12 220 HIS B C 1
ATOM 3596 O O . HIS B 1 220 ? -3.418 52.531 2.443 1 64.12 220 HIS B O 1
ATOM 3602 N N . PRO B 1 221 ? -4.918 52.281 0.826 1 66.38 221 PRO B N 1
ATOM 3603 C CA . PRO B 1 221 ? -5.465 51.062 1.407 1 66.38 221 PRO B CA 1
ATOM 3604 C C . PRO B 1 221 ? -4.406 49.969 1.58 1 66.38 221 PRO B C 1
ATOM 3606 O O . PRO B 1 221 ? -3.539 49.812 0.72 1 66.38 221 PRO B O 1
ATOM 3609 N N . ARG B 1 222 ? -4.328 49.594 2.912 1 78.25 222 ARG B N 1
ATOM 3610 C CA . ARG B 1 222 ? -3.369 48.5 3.141 1 78.25 222 ARG B CA 1
ATOM 3611 C C . ARG B 1 222 ? -4.07 47.156 3.184 1 78.25 222 ARG B C 1
ATOM 3613 O O . ARG B 1 222 ? -5.094 47 3.854 1 78.25 222 ARG B O 1
ATOM 3620 N N . ARG B 1 223 ? -3.545 46.219 2.381 1 85.75 223 ARG B N 1
ATOM 3621 C CA . ARG B 1 223 ? -4.039 44.844 2.346 1 85.75 223 ARG B CA 1
ATOM 3622 C C . ARG B 1 223 ? -3.461 44 3.494 1 85.75 223 ARG B C 1
ATOM 3624 O O . ARG B 1 223 ? -2.24 43.906 3.637 1 85.75 223 ARG B O 1
ATOM 3631 N N . LEU B 1 224 ? -4.355 43.688 4.391 1 90 224 LEU B N 1
ATOM 3632 C CA . LEU B 1 224 ? -3.959 42.812 5.496 1 90 224 LEU B CA 1
ATOM 3633 C C . LEU B 1 224 ? -4.508 41.406 5.305 1 90 224 LEU B C 1
ATOM 3635 O O . LEU B 1 224 ? -5.582 41.219 4.727 1 90 224 LEU B O 1
ATOM 3639 N N . TYR B 1 225 ? -3.678 40.469 5.73 1 91.31 225 TYR B N 1
ATOM 3640 C CA . TYR B 1 225 ? -4.031 39.062 5.551 1 91.31 225 TYR B CA 1
ATOM 3641 C C . TYR B 1 225 ? -4.285 38.375 6.895 1 91.31 225 TYR B C 1
ATOM 3643 O O . TYR B 1 225 ? -3.568 38.625 7.867 1 91.31 225 TYR B O 1
ATOM 3651 N N . ARG B 1 226 ? -5.383 37.625 6.98 1 87 226 ARG B N 1
ATOM 3652 C CA . ARG B 1 226 ? -5.652 36.812 8.172 1 87 226 ARG B CA 1
ATOM 3653 C C . ARG B 1 226 ? -6.168 35.438 7.805 1 87 226 ARG B C 1
ATOM 3655 O O . ARG B 1 226 ? -6.645 35.219 6.688 1 87 226 ARG B O 1
ATOM 3662 N N . ARG B 1 227 ? -6.082 34.625 8.797 1 84.56 227 ARG B N 1
ATOM 3663 C CA . ARG B 1 227 ? -6.59 33.281 8.602 1 84.56 227 ARG B CA 1
ATOM 3664 C C . ARG B 1 227 ? -8.102 33.281 8.383 1 84.56 227 ARG B C 1
ATOM 3666 O O . ARG B 1 227 ? -8.828 34 9.086 1 84.56 227 ARG B O 1
ATOM 3673 N N . ALA B 1 228 ? -8.508 32.5 7.359 1 75.81 228 ALA B N 1
ATOM 3674 C CA . ALA B 1 228 ? -9.938 32.406 7.082 1 75.81 228 ALA B CA 1
ATOM 3675 C C . ALA B 1 228 ? -10.68 31.688 8.203 1 75.81 228 ALA B C 1
ATOM 3677 O O . ALA B 1 228 ? -10.148 30.734 8.781 1 75.81 228 ALA B O 1
ATOM 3678 N N . GLU B 1 229 ? -11.836 32.312 8.727 1 63.47 229 GLU B N 1
ATOM 3679 C CA . GLU B 1 229 ? -12.656 31.719 9.781 1 63.47 229 GLU B CA 1
ATOM 3680 C C . GLU B 1 229 ? -13.273 30.406 9.336 1 63.47 229 GLU B C 1
ATOM 3682 O O . GLU B 1 229 ? -13.586 30.219 8.156 1 63.47 229 GLU B O 1
ATOM 3687 N N . GLU B 1 230 ? -13.141 29.297 10.148 1 49.97 230 GLU B N 1
ATOM 3688 C CA . GLU B 1 230 ? -13.828 28.016 10.008 1 49.97 230 GLU B CA 1
ATOM 3689 C C . GLU B 1 230 ? -15.305 28.219 9.68 1 49.97 230 GLU B C 1
ATOM 3691 O O . GLU B 1 230 ? -15.977 29.047 10.297 1 49.97 230 GLU B O 1
ATOM 3696 N N . ALA B 1 231 ? -15.703 28.25 8.422 1 42.12 231 ALA B N 1
ATOM 3697 C CA . ALA B 1 231 ? -17.156 28.25 8.336 1 42.12 231 ALA B CA 1
ATOM 3698 C C . ALA B 1 231 ? -17.75 27.109 9.156 1 42.12 231 ALA B C 1
ATOM 3700 O O . ALA B 1 231 ? -17.172 26.016 9.234 1 42.12 231 ALA B O 1
#

pLDDT: mean 84.83, std 13.34, range [38.38, 98.5]

Foldseek 3Di:
DPLAAFEEEEEAQDPLVSLVVVVLQLQDPRYDYPYYHQALVVVLVCCQVVLGQEYADEQDGPHHGRLVSLVDPSVVVGNHAYEYEYQDPDPVSVVSCVVSPHLYYHHPPDFSVRVNLLVVLVSVLVVLVVVDPDDDPVSVVVSVCSSVVDCPVPVPPPQDDRVLLVLQLSVQSVVQPDKAFLVRSCVRRVDDSVSSVVSQVVCVVVQQKDWDWDPDDPDDITTIIHGHDSD/DPLAAFEEEEAAQDPLVSLVVVVLQLPDPRYDYPYYHQALVVVLVCCQVVLGQEYAHEQDGPHHGRLVSLVDPSVVVGNHAYEYEYQDPDPVSVVSCVVSPHLYYHHPPDFSVRVNLLVVLVSVLVVLVVVDPDDDPVSVVVSVCSSVVDCPVPVPPPQDDRVVLVLLLSVQSVVQPDKDFLVRSCVRRVDDSVNSVVSQVVCVVVQQKDWDWDDDDDDDTTTIIHGHDSD

InterPro domains:
  IPR001789 Signal transduction response regulator, receiver domain [PF00072] (8-119)
  IPR001789 Signal transduction response regulator, receiver domain [PS50110] (7-123)
  IPR001789 Signal transduction response regulator, receiver domain [SM00448] (6-119)
  IPR011006 CheY-like superfamily [S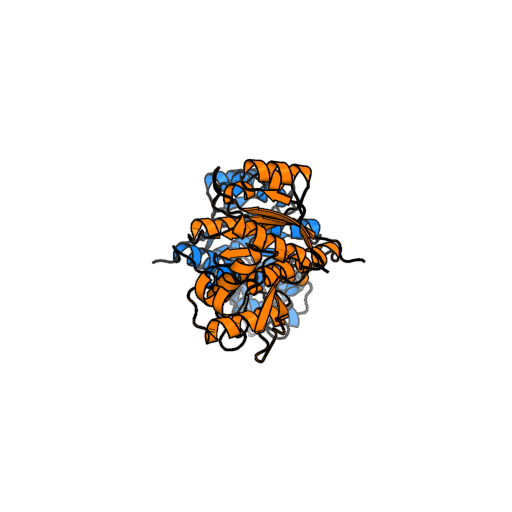SF52172] (4-134)
  IPR024187 Signal transduction response regulator, citrate/malate metabolism [PIRSF006171] (5-229)
  IPR048714 Transcriptional regulatory protein DpiA-like, helix-turn-helix domain [PF20714] (164-226)
  IPR051271 Two-component system transcriptional regulators [PTHR45526] (5-228)

Solvent-accessible surface area (backbone atoms only — not comparable to full-atom values): 25087 Å² total; per-residue (Å²): 128,79,83,69,71,39,35,29,31,38,34,38,57,51,61,68,58,39,50,47,52,49,50,56,39,59,68,36,92,54,39,38,73,75,48,76,20,50,35,61,68,52,37,54,52,47,43,72,72,66,58,36,43,31,32,42,33,28,37,77,36,90,78,49,53,36,68,59,52,65,69,30,66,71,41,66,75,36,87,43,44,37,32,40,49,22,73,76,38,42,29,69,59,51,51,47,39,44,49,47,14,37,51,41,72,42,47,55,85,65,32,67,66,58,52,51,49,54,51,50,34,48,54,51,48,53,50,48,56,70,69,37,61,65,45,54,61,68,53,47,38,49,54,37,30,48,49,14,61,64,79,66,72,55,81,42,66,91,91,64,53,50,70,60,45,42,57,58,50,47,59,40,56,75,33,56,86,46,71,38,38,60,67,52,50,21,71,74,70,69,45,52,68,69,57,40,47,53,48,52,50,49,34,36,73,71,54,55,27,38,78,46,75,44,74,57,91,92,85,69,73,41,67,26,38,28,48,44,76,83,126,127,78,84,68,70,39,34,31,30,40,34,38,56,52,62,65,58,40,50,47,52,47,51,55,40,59,69,35,91,52,38,38,72,76,49,76,20,51,35,61,68,52,36,53,52,46,44,71,73,65,57,37,43,30,32,43,34,28,36,77,35,91,78,46,53,37,68,57,51,66,68,30,64,72,39,65,76,36,87,40,43,36,31,39,49,22,72,78,36,41,28,69,60,50,52,48,41,44,49,47,15,38,50,43,73,41,46,55,84,65,34,67,66,57,52,51,50,54,52,50,35,48,53,51,47,53,49,49,55,69,70,36,60,63,45,56,59,69,53,48,36,49,53,37,32,49,48,15,61,63,78,65,72,56,80,40,65,92,90,62,53,50,72,60,46,41,56,58,49,46,59,40,55,73,32,55,87,45,69,38,40,61,68,52,50,21,70,74,69,70,47,52,67,68,58,40,48,53,48,51,50,48,32,37,74,70,54,56,27,37,77,45,77,44,74,58,91,92,81,76,70,40,66,26,37,27,48,45,75,83,125

Nearest PDB structures (foldseek):
  6ekh-assembly1_Y  TM=9.133E-01  e=1.156E-09  Methanococcus maripaludis
  3eul-assembly2_B  TM=9.028E-01  e=2.250E-09  Mycobacterium tuberculosis
  3b2n-assembly1_A  TM=9.075E-01  e=9.066E-09  Staphylococcus aureus
  3cz5-assembly2_B  TM=8.941E-01  e=6.303E-09  Aurantimonas manganoxydans SI85-9A1
  5hev-assembly1_A  TM=5.654E-01  e=1.473E-10  Enterococcus faecium SD3B-2

=== Feature glossary ===
Reading guide. The protein is described through the following features:

Foldseek 3Di. A 3Di character summarizes, for each residue, the relative orientation of the Cα frame of its nearest spatial neighbor. Because it encodes fold topology rather than chemistry, 3Di alignments detect remote structural similarity that sequence alignment misses.

Contact-map, Ramachandran, and PAE plots. Plot images: a contact map (which residues are close in 3D, as an N×N binary image), a Ramachandran scatter (backbone torsion angles, revealing secondary-structure composition at a glance), and — for AlphaFold structures — a PAE heatmap (pairwise prediction confidence).

Radius of gyration, Cα contacts, bounding box. Radius of gyration (Rg) is the root-mean-square distance of Cα atoms from their centroid — a single number for overall size and compactness. A globular domain of N residues has Rg ≈ 2.2·N^0.38 Å; an extended or disordered chain has a much larger Rg. The Cα contact count is the number of residue pairs whose Cα atoms are within 8 Å and are more than four positions apart in sequence — a standard proxy for tertiary packing density. The bounding box is the smallest axis-aligned box enclosing all Cα atoms.

Secondary structure (8-state, DSSP). Eight-state secondary structure (DSSP): H is the canonical α-helix, G the tighter 3₁₀-helix, I the wider π-helix; E/B are β-structure, T and S are turns and bends, and '-' is everything else. DSSP derives these from the pattern of main-chain N–H···O=C hydrogen bonds, not from the sequence.

B-factor. B-factor (Debye–Waller factor) reflects atomic displacement in the crystal lattice. It is an experimental observable (units Å²), not a prediction; low values mean the atom is pinned down, high values mean it moves or is heterogeneous across the crystal.

pLDDT. pLDDT is the predicted lDDT-Cα score: AlphaFold's confidence that the local environment of each residue (all inter-atomic distances within 15 Å) is correctly placed. It is a per-residue number between 0 and 100, with higher meaning more reliable.

Nearest PDB structures. Nearest PDB neighbors are the top structural matches found by Foldseek when searching this structure against the entire Protein Data Bank. Each hit reports a TM-score (0 to 1; >0.5 almost always implies the same fold) and an E-value. These are *structural* homologs — they may share no detectable sequence similarity.

Solvent-accessible surface area. Accessible surface area quantifies burial. A residue with SASA near zero is packed into the hydrophobic core; one with SASA >100 Å² sits on the surface. Computed here via the Shrake–Rupley numerical algorithm with a 1.4 Å probe.

Rendered structure images. Structure images are PyMOL renders from six orthogonal camera directions. Cartoon representation draws helices as coils and strands as arrows; sticks shows the backbone as bonds; surface shows the solvent-excluded envelope. Rainbow coloring maps sequence position to hue (blue→red, N→C); chain coloring assigns a distinct color per polypeptide.

Backbone torsions (φ/ψ). φ (phi) and ψ (psi) are the two rotatable backbone dihedrals per residue: φ is the C(i-1)–N–Cα–C torsion, ψ is the N–Cα–C–N(i+1) torsion, both in degrees on (−180°, 180°]. α-helical residues cluster near (−60°, −45°); β-strand residues near (−120°, +130°). A Ramachandran plot is simply a scatter of (φ, ψ) for every residue.

Predicted aligned error. Predicted Aligned Error (PAE) is an AlphaFold confidence matrix: entry (i, j) is the expected error in the position of residue j, in ångströms, when the prediction is superimposed on the true structure at residue i. Low PAE within a block of residues means that block is internally rigid and well-predicted; high PAE between two blocks means their relative placement is uncertain even if each block individually is confident.

mmCIF coordinates. Structure coordinates are given as an mmCIF _atom_site loop: one row per atom with element, residue name, chain id, sequence number, and x/y/z position in Å. Only the four main-chain atoms per residue are included here; side chains are omitted to keep the record compact.

InterPro / GO / CATH / organism. Database cross-references. InterPro integrates a dozen domain/family signature databases into unified entries with residue-range hits. GO terms attach function/process/location labels with evidence codes. CATH codes position the fold in a four-level structural taxonomy. Organism is the NCBI-taxonomy species name.

Secondary structure (3-state, P-SEA). SS3 is a coarse helix/strand/coil call (letters a/b/c) made by the P-SEA algorithm from inter-Cα distances and dihedrals. It is less detailed than DSSP but needs only Cα positions.

Sequence. Sequence gives the chain of amino acids in standard one-letter code (A=alanine, C=cysteine, …, Y=tyrosine), read N→C. It is the only feature that is directly encoded by the gene; all structural features are derived from the folded form of this sequence.